Protein AF-A0A8J5D0K4-F1 (afdb_monomer_lite)

Secondary structure (DSSP, 8-state):
--BSS--TT--GGGBTT----S--SS---S-HHHHHHHHHHHHHHHHHHHHHHHHHGGG-TTEEEEEEE---GGGHHHHHHHHHHHHHHHTS-GGGT-SEEEEETHHHHHHHHHHTT--HHHHHHHHHHHHHHTS-SSSSBPHHHHHHHHHHHH-TT-BGGG--SSEEEEEEEE-SSSS-EEEEEESS--HHHHHT-----SSPPPPPTTT-BHHHHHHHHT--TTTB--BTTEEETHHHHSSTHHHHHHHHHHHHHHHHHTT-GGG--EEEEEEEE-S-BPP---------S---TT-HHHHHHHHHHHHHHHHHHHT--STHHHHHHHHHHHHTT--EEEE-PBPSS---TT---HHHHHHHHHHHHHHHHHTHHHHHHHHHHHHSPPTT------------------------------------------------------PPPPPPP------PPPPPPPP------------------------------------

InterPro domains:
  IPR002641 Patatin-like phospholipase domain [PF01734] (67-246)
  IPR002641 Patatin-like phospholipase domain [PS51635] (67-249)
  IPR016035 Acyl transferase/acyl hydrolase/lysophospholipase [SSF52151] (65-375)
  IPR047148 85/88 kDa calcium-independent phospholipase A2 [PTHR24139] (60-387)

Radius of gyration: 32.12 Å; chains: 1; bounding box: 118×88×86 Å

Organism: Chionoecetes opilio (NCBI:txid41210)

Sequence (503 aa):
MRCAVKLAACSDGCVEEGNFNGVPLYEKPLLRSRWIMDEQLHRRQISESMTWQLGRRSHLQRTGRVLCLDGGGIKGLVMTQMLFVVEEALGRPIQDCFDWISGTSTGGFLALMLCMGKSVQDVQSLYYNLKEKVFVGGRPYEAGPLEEILINEFGEDTVMSSIRSPRVMVTSTLADRLPPDLHLFRNYESPMSVLGMQEDSVFMHTQPPDKQKIWLAARCSGAAPTYFSASEKFLDGGLVGNNPMLDTLTEIEEWNMAVRAKGREAEVFTPTVVVSLGCGKPPVMLVETVDLTIPSLLDVRRGLQAMYNLFNVLVEQACSSEGRVTDRARAWCSSLHVPFFRFNPQLSQDVALDEHDDECLMRMMWETRAYMKSQAKVLAQLKPLLVEPGPLSTPTRVRRSSHILQTSLADAPDTPHKLLSGGNSPEEEVSFHSTLVDCNMERSERMLPEASPSHPATLEPPTTPDYVSSSEAPCSSPEEACEGSVKTPSSESPPEAASNNLD

Structure (mmCIF, N/CA/C/O backbone):
data_AF-A0A8J5D0K4-F1
#
_entry.id   AF-A0A8J5D0K4-F1
#
loop_
_atom_site.group_PDB
_atom_site.id
_atom_site.type_symbol
_atom_site.label_atom_id
_atom_site.label_alt_id
_atom_site.label_comp_id
_atom_site.label_asym_id
_atom_site.label_entity_id
_atom_site.label_seq_id
_atom_site.pdbx_PDB_ins_code
_atom_site.Cartn_x
_atom_site.Cartn_y
_atom_site.Cartn_z
_atom_site.occupancy
_atom_site.B_iso_or_equiv
_atom_site.auth_seq_id
_atom_site.auth_comp_id
_atom_site.auth_asym_id
_atom_site.auth_atom_id
_atom_site.pdbx_PDB_model_num
ATOM 1 N N . MET A 1 1 ? -7.101 -36.669 -28.868 1.00 48.84 1 MET A N 1
ATOM 2 C CA . MET A 1 1 ? -7.300 -37.225 -30.227 1.00 48.84 1 MET A CA 1
ATOM 3 C C . MET A 1 1 ? -7.032 -36.096 -31.209 1.00 48.84 1 MET A C 1
ATOM 5 O O . MET A 1 1 ? -7.436 -34.985 -30.894 1.00 48.84 1 MET A O 1
ATOM 9 N N . ARG A 1 2 ? -6.325 -36.337 -32.321 1.00 57.66 2 ARG A N 1
ATOM 10 C CA . ARG A 1 2 ? -6.148 -35.333 -33.391 1.00 57.66 2 ARG A CA 1
ATOM 11 C C . ARG A 1 2 ? -7.346 -35.389 -34.345 1.00 57.66 2 ARG A C 1
ATOM 13 O O . ARG A 1 2 ? -7.960 -36.448 -34.472 1.00 57.66 2 ARG A O 1
ATOM 20 N N . CYS A 1 3 ? -7.699 -34.272 -34.977 1.00 62.59 3 CYS A N 1
ATOM 21 C CA . CYS A 1 3 ? -8.794 -34.238 -35.947 1.00 62.59 3 CYS A CA 1
ATOM 22 C C . CYS A 1 3 ? -8.321 -34.816 -37.288 1.00 62.59 3 CYS A C 1
ATOM 24 O O . CYS A 1 3 ? -7.416 -34.261 -37.899 1.00 62.59 3 CYS A O 1
ATOM 26 N N . ALA A 1 4 ? -8.954 -35.898 -37.751 1.00 55.50 4 ALA A N 1
ATOM 27 C CA . ALA A 1 4 ? -8.574 -36.626 -38.972 1.00 55.50 4 ALA A CA 1
ATOM 28 C C . ALA A 1 4 ? -9.014 -35.952 -40.294 1.00 55.50 4 ALA A C 1
ATOM 30 O O . ALA A 1 4 ? -8.880 -36.528 -41.368 1.00 55.50 4 ALA A O 1
ATOM 31 N N . VAL A 1 5 ? -9.626 -34.764 -40.222 1.00 59.03 5 VAL A N 1
ATOM 32 C CA . VAL A 1 5 ? -10.071 -33.968 -41.376 1.00 59.03 5 VAL A CA 1
ATOM 33 C C . VAL A 1 5 ? -9.950 -32.488 -41.005 1.00 59.03 5 VAL A C 1
ATOM 35 O O . VAL A 1 5 ? -10.251 -32.117 -39.867 1.00 59.03 5 VAL A O 1
ATOM 38 N N . LYS A 1 6 ? -9.551 -31.634 -41.961 1.00 55.72 6 LYS A N 1
ATOM 39 C CA . LYS A 1 6 ? -9.509 -30.164 -41.819 1.00 55.72 6 LYS A CA 1
ATOM 40 C C . LYS A 1 6 ? -10.918 -29.571 -41.648 1.00 55.72 6 LYS A C 1
ATOM 42 O O . LYS A 1 6 ? -11.503 -29.029 -42.581 1.00 55.72 6 LYS A O 1
ATOM 47 N N . LEU A 1 7 ? -11.465 -29.684 -40.441 1.00 58.25 7 LEU A N 1
ATOM 48 C CA . LEU A 1 7 ? -12.662 -28.971 -40.002 1.00 58.25 7 LEU A CA 1
ATOM 49 C C . LEU A 1 7 ? -12.318 -27.491 -39.789 1.00 58.25 7 LEU A C 1
ATOM 51 O O . LEU A 1 7 ? -11.341 -27.178 -39.115 1.00 58.25 7 LEU A O 1
ATOM 55 N N . ALA A 1 8 ? -13.154 -26.585 -40.300 1.00 54.88 8 ALA A N 1
ATOM 56 C CA . ALA A 1 8 ? -12.924 -25.133 -40.255 1.00 54.88 8 ALA A CA 1
ATOM 57 C C . ALA A 1 8 ? -12.897 -24.513 -38.836 1.00 54.88 8 ALA A C 1
ATOM 59 O O . ALA A 1 8 ? -12.599 -23.334 -38.693 1.00 54.88 8 ALA A O 1
ATOM 60 N N . ALA A 1 9 ? -13.205 -25.297 -37.797 1.00 56.47 9 ALA A N 1
ATOM 61 C CA . ALA A 1 9 ? -13.168 -24.903 -36.386 1.00 56.47 9 ALA A CA 1
ATOM 62 C C . ALA A 1 9 ? -12.059 -25.622 -35.583 1.00 56.47 9 ALA A C 1
ATOM 64 O O . ALA A 1 9 ? -12.094 -25.641 -34.353 1.00 56.47 9 ALA A O 1
ATOM 65 N N . CYS A 1 10 ? -11.097 -26.263 -36.254 1.00 56.59 10 CYS A N 1
ATOM 66 C CA . CYS A 1 10 ? -9.967 -26.912 -35.596 1.00 56.59 10 CYS A CA 1
ATOM 67 C C . CYS A 1 10 ? -8.882 -25.879 -35.257 1.00 56.59 10 CYS A C 1
ATOM 69 O O . CYS A 1 10 ? -8.332 -25.253 -36.157 1.00 56.59 10 CYS A O 1
ATOM 71 N N . SER A 1 11 ? -8.547 -25.724 -33.974 1.00 59.00 11 SER A N 1
ATOM 72 C CA . SER A 1 11 ? -7.387 -24.934 -33.544 1.00 59.00 11 SER A CA 1
ATOM 73 C C . SER A 1 11 ? -6.071 -25.657 -33.858 1.00 59.00 11 SER A C 1
ATOM 75 O O . SER A 1 11 ? -6.040 -26.891 -33.914 1.00 59.00 11 SER A O 1
ATOM 77 N N . ASP A 1 12 ? -4.975 -24.904 -34.016 1.00 58.09 12 ASP A N 1
ATOM 78 C CA . ASP A 1 12 ? -3.655 -25.423 -34.433 1.00 58.09 12 ASP A CA 1
ATOM 79 C C . ASP A 1 12 ? -3.155 -26.600 -33.578 1.00 58.09 12 ASP A C 1
ATOM 81 O O . ASP A 1 12 ? -2.526 -27.532 -34.083 1.00 58.09 12 ASP A O 1
ATOM 85 N N . GLY A 1 13 ? -3.510 -26.619 -32.288 1.00 55.38 13 GLY A N 1
ATOM 86 C CA . GLY A 1 13 ? -3.172 -27.701 -31.360 1.00 55.38 13 GLY A CA 1
ATOM 87 C C . GLY A 1 13 ? -3.825 -29.063 -31.653 1.00 55.38 13 GLY A C 1
ATOM 88 O O . GLY A 1 13 ? -3.424 -30.072 -31.073 1.00 55.38 13 GLY A O 1
ATOM 89 N N . CYS A 1 14 ? -4.823 -29.110 -32.539 1.00 57.34 14 CYS A N 1
ATOM 90 C CA . CYS A 1 14 ? -5.630 -30.298 -32.834 1.00 57.34 14 CYS A CA 1
ATOM 91 C C . CYS A 1 14 ? -5.504 -30.797 -34.287 1.00 57.34 14 CYS A C 1
ATOM 93 O O . CYS A 1 14 ? -6.087 -31.837 -34.618 1.00 57.34 14 CYS A O 1
ATOM 95 N N . VAL A 1 15 ? -4.752 -30.087 -35.136 1.00 64.00 15 VAL A N 1
ATOM 96 C CA . VAL A 1 15 ? -4.526 -30.427 -36.550 1.00 64.00 15 VAL A CA 1
ATOM 97 C C . VAL A 1 15 ? -3.628 -31.666 -36.670 1.00 64.00 15 VAL A C 1
ATOM 99 O O . VAL A 1 15 ? -2.707 -31.866 -35.878 1.00 64.00 15 VAL A O 1
ATOM 102 N N . GLU A 1 16 ? -3.886 -32.513 -37.667 1.00 55.84 16 GLU A N 1
ATOM 103 C CA . GLU A 1 16 ? -3.162 -33.774 -37.884 1.00 55.84 16 GLU A CA 1
ATOM 104 C C . GLU A 1 16 ? -1.647 -33.578 -38.074 1.00 55.84 16 GLU A C 1
ATOM 106 O O . GLU A 1 16 ? -0.860 -34.242 -37.400 1.00 55.84 16 GLU A O 1
ATOM 111 N N . GLU A 1 17 ? -1.250 -32.590 -38.882 1.00 60.00 17 GLU A N 1
ATOM 112 C CA . GLU A 1 17 ? 0.145 -32.164 -39.110 1.00 60.00 17 GLU A CA 1
ATOM 113 C C . GLU A 1 17 ? 0.677 -31.196 -38.030 1.00 60.00 17 GLU A C 1
ATOM 115 O O . GLU A 1 17 ? 1.802 -30.710 -38.119 1.00 60.00 17 GLU A O 1
ATOM 120 N N . GLY A 1 18 ? -0.111 -30.910 -36.986 1.00 57.94 18 GLY A N 1
ATOM 121 C CA . GLY A 1 18 ? 0.256 -29.971 -35.929 1.00 57.94 18 GLY A CA 1
ATOM 122 C C . GLY A 1 18 ? 1.476 -30.425 -35.120 1.00 57.94 18 GLY A C 1
ATOM 123 O O . GLY A 1 18 ? 1.559 -31.564 -34.642 1.00 57.94 18 GLY A O 1
ATOM 124 N N . ASN A 1 19 ? 2.399 -29.495 -34.885 1.00 54.59 19 ASN A N 1
ATOM 125 C CA . ASN A 1 19 ? 3.573 -29.641 -34.019 1.00 54.59 19 ASN A CA 1
ATOM 126 C C . ASN A 1 19 ? 3.233 -29.617 -32.510 1.00 54.59 19 ASN A C 1
ATOM 128 O O . ASN A 1 19 ? 4.112 -29.815 -31.672 1.00 54.59 19 ASN A O 1
ATOM 132 N N . PHE A 1 20 ? 1.955 -29.467 -32.146 1.00 54.06 20 PHE A N 1
ATOM 133 C CA . PHE A 1 20 ? 1.478 -29.577 -30.768 1.00 54.06 20 PHE A CA 1
ATOM 134 C C . PHE A 1 20 ? 1.502 -31.038 -30.279 1.00 54.06 20 PHE A C 1
ATOM 136 O O . PHE A 1 20 ? 0.660 -31.873 -30.621 1.00 54.06 20 PHE A O 1
ATOM 143 N N . ASN A 1 21 ? 2.502 -31.355 -29.463 1.00 57.88 21 ASN A N 1
ATOM 144 C CA . ASN A 1 21 ? 2.780 -32.687 -28.914 1.00 57.88 21 ASN A CA 1
ATOM 145 C C . ASN A 1 21 ? 2.026 -32.991 -27.598 1.00 57.88 21 ASN A C 1
ATOM 147 O O . ASN A 1 21 ? 2.272 -34.021 -26.975 1.00 57.88 21 ASN A O 1
ATOM 151 N N . GLY A 1 22 ? 1.123 -32.107 -27.161 1.00 55.72 22 GLY A N 1
ATOM 152 C CA . GLY A 1 22 ? 0.426 -32.219 -25.875 1.00 55.72 22 GLY A CA 1
ATOM 153 C C . GLY A 1 22 ? 1.240 -31.743 -24.665 1.00 55.72 22 GLY A C 1
ATOM 154 O O . GLY A 1 22 ? 0.741 -31.815 -23.541 1.00 55.72 22 GLY A O 1
ATOM 155 N N . VAL A 1 23 ? 2.457 -31.226 -24.869 1.00 48.88 23 VAL A N 1
ATOM 156 C CA . VAL A 1 23 ? 3.170 -30.448 -23.850 1.00 48.88 23 VAL A CA 1
ATOM 157 C C . VAL A 1 23 ? 2.546 -29.044 -23.818 1.00 48.88 23 VAL A C 1
ATOM 159 O O . VAL A 1 23 ? 2.413 -28.419 -24.872 1.00 48.88 23 VAL A O 1
ATOM 162 N N . PRO A 1 24 ? 2.111 -28.533 -22.652 1.00 47.38 24 PRO A N 1
ATOM 163 C CA . PRO A 1 24 ? 1.619 -27.163 -22.557 1.00 47.38 24 PRO A CA 1
ATOM 164 C C . PRO A 1 24 ? 2.736 -26.172 -22.906 1.00 47.38 24 PRO A C 1
ATOM 166 O O . PRO A 1 24 ? 3.870 -26.357 -22.478 1.00 47.38 24 PRO A O 1
ATOM 169 N N . LEU A 1 25 ? 2.396 -25.082 -23.606 1.00 47.66 25 LEU A N 1
ATOM 170 C CA . LEU A 1 25 ? 3.333 -23.999 -23.970 1.00 47.66 25 LEU A CA 1
ATOM 171 C C . LEU A 1 25 ? 3.996 -23.316 -22.758 1.00 47.66 25 LEU A C 1
ATOM 173 O O . LEU A 1 25 ? 4.980 -22.604 -22.909 1.00 47.66 25 LEU A O 1
ATOM 177 N N . TYR A 1 26 ? 3.474 -23.564 -21.557 1.00 46.25 26 TYR A N 1
ATOM 178 C CA . TYR A 1 26 ? 4.180 -23.331 -20.307 1.00 46.25 26 TYR A CA 1
ATOM 179 C C . TYR A 1 26 ? 4.999 -24.565 -19.918 1.00 46.25 26 TYR A C 1
ATOM 181 O O . TYR A 1 26 ? 4.471 -25.515 -19.321 1.00 46.25 26 TYR A O 1
ATOM 189 N N . GLU A 1 27 ? 6.314 -24.501 -20.130 1.00 41.88 27 GLU A N 1
ATOM 190 C CA . GLU A 1 27 ? 7.220 -25.220 -19.241 1.00 41.88 27 GLU A CA 1
ATOM 191 C C . GLU A 1 27 ? 6.964 -24.710 -17.820 1.00 41.88 27 GLU A C 1
ATOM 193 O O . GLU A 1 27 ? 7.158 -23.536 -17.505 1.00 41.88 27 GLU A O 1
ATOM 198 N N . LYS A 1 28 ? 6.447 -25.583 -16.949 1.00 44.53 28 LYS A N 1
ATOM 199 C CA . LYS A 1 28 ? 6.265 -25.240 -15.535 1.00 44.53 28 LYS A CA 1
ATOM 200 C C . LYS A 1 28 ? 7.650 -24.935 -14.960 1.00 44.53 28 LYS A C 1
ATOM 202 O O . LYS A 1 28 ? 8.469 -25.858 -14.988 1.00 44.53 28 LYS A O 1
ATOM 207 N N . PRO A 1 29 ? 7.900 -23.735 -14.396 1.00 47.12 29 PRO A N 1
ATOM 208 C CA . PRO A 1 29 ? 9.198 -23.411 -13.824 1.00 47.12 29 PRO A CA 1
ATOM 209 C C . PRO A 1 29 ? 9.663 -24.497 -12.851 1.00 47.12 29 PRO A C 1
ATOM 211 O O . PRO A 1 29 ? 8.862 -25.055 -12.089 1.00 47.12 29 PRO A O 1
ATOM 214 N N . LEU A 1 30 ? 10.957 -24.814 -12.897 1.00 47.75 30 LEU A N 1
ATOM 215 C CA . LEU A 1 30 ? 11.608 -25.871 -12.119 1.00 47.75 30 LEU A CA 1
ATOM 216 C C . LEU A 1 30 ? 11.637 -25.555 -10.608 1.00 47.75 30 LEU A C 1
ATOM 218 O O . LEU A 1 30 ? 12.699 -25.320 -10.054 1.00 47.75 30 LEU A O 1
ATO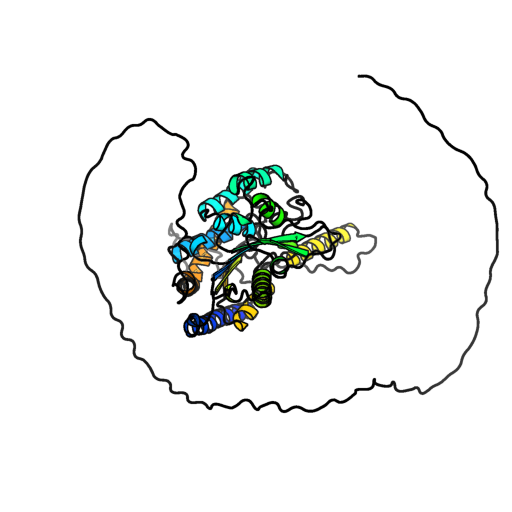M 222 N N . LEU A 1 31 ? 10.486 -25.562 -9.922 1.00 52.75 31 LEU A N 1
ATOM 223 C CA . LEU A 1 31 ? 10.363 -25.299 -8.474 1.00 52.75 31 LE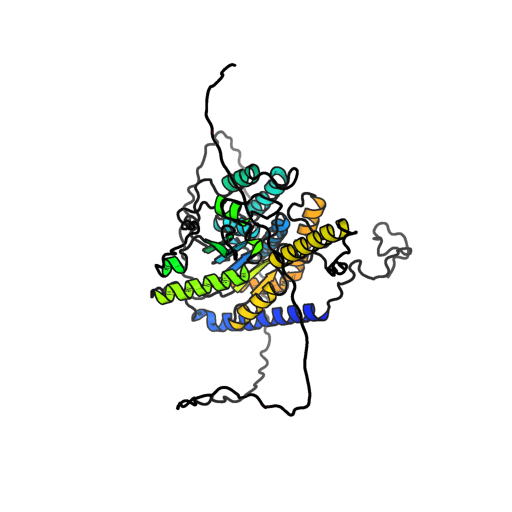U A CA 1
ATOM 224 C C . LEU A 1 31 ? 9.071 -25.920 -7.877 1.00 52.75 31 LEU A C 1
ATOM 226 O O . LEU A 1 31 ? 8.213 -25.242 -7.316 1.00 52.75 31 LEU A O 1
ATOM 230 N N . ARG A 1 32 ? 8.891 -27.247 -8.001 1.00 56.00 32 ARG A N 1
ATOM 231 C CA . ARG A 1 32 ? 7.629 -27.921 -7.602 1.00 56.00 32 ARG A CA 1
ATOM 232 C C . ARG A 1 32 ? 7.395 -28.094 -6.095 1.00 56.00 32 ARG A C 1
ATOM 234 O O . ARG A 1 32 ? 6.241 -28.079 -5.682 1.00 56.00 32 ARG A O 1
ATOM 241 N N . SER A 1 33 ? 8.424 -28.328 -5.280 1.00 61.09 33 SER A N 1
ATOM 242 C CA . SER A 1 33 ? 8.236 -28.764 -3.882 1.00 61.09 33 SER A CA 1
ATOM 243 C C . SER A 1 33 ? 7.756 -27.641 -2.960 1.00 61.09 33 SER A C 1
ATOM 245 O O . SER A 1 33 ? 6.738 -27.793 -2.287 1.00 61.09 33 SER A O 1
ATOM 247 N N . ARG A 1 34 ? 8.461 -26.504 -2.958 1.00 67.00 34 ARG A N 1
ATOM 248 C CA . ARG A 1 34 ? 8.161 -25.374 -2.070 1.00 67.00 34 ARG A CA 1
ATOM 249 C C . ARG A 1 34 ? 6.797 -24.747 -2.354 1.00 67.00 34 ARG A C 1
ATOM 251 O O . ARG A 1 34 ? 6.028 -24.585 -1.422 1.00 67.00 34 ARG A O 1
ATOM 258 N N . TRP A 1 35 ? 6.443 -24.517 -3.620 1.00 65.69 35 TRP A N 1
ATOM 259 C CA . TRP A 1 35 ? 5.120 -23.984 -3.979 1.00 65.69 35 TRP A CA 1
ATOM 260 C C . TRP A 1 35 ? 3.963 -24.854 -3.456 1.00 65.69 35 TRP A C 1
ATOM 262 O O . TRP A 1 35 ? 2.988 -24.339 -2.916 1.00 65.69 35 TRP A O 1
ATOM 272 N N . ILE A 1 36 ? 4.067 -26.183 -3.591 1.00 70.38 36 ILE A N 1
ATOM 273 C CA . ILE A 1 36 ? 3.032 -27.109 -3.102 1.00 70.38 36 ILE A CA 1
ATOM 274 C C . ILE A 1 36 ? 2.958 -27.081 -1.569 1.00 70.38 36 ILE A C 1
ATOM 276 O O . ILE A 1 36 ? 1.858 -27.106 -1.019 1.00 70.38 36 ILE A O 1
ATOM 280 N N . MET A 1 37 ? 4.105 -26.998 -0.887 1.00 74.69 37 MET A N 1
ATOM 281 C CA . MET A 1 37 ? 4.163 -26.821 0.566 1.00 74.69 37 MET A CA 1
ATOM 282 C C . MET A 1 37 ? 3.505 -25.500 0.991 1.00 74.69 37 MET A C 1
ATOM 284 O O . MET A 1 37 ? 2.631 -25.524 1.851 1.00 74.69 37 MET A O 1
ATOM 288 N N . ASP A 1 38 ? 3.867 -24.378 0.369 1.00 74.00 38 ASP A N 1
ATOM 289 C CA . ASP A 1 38 ? 3.348 -23.048 0.703 1.00 74.00 38 ASP A CA 1
ATOM 290 C C . ASP A 1 38 ? 1.823 -22.972 0.501 1.00 74.00 38 ASP A C 1
ATOM 292 O O . ASP A 1 38 ? 1.116 -22.473 1.375 1.00 74.00 38 ASP A O 1
ATOM 296 N N . GLU A 1 39 ? 1.293 -23.545 -0.586 1.00 75.31 39 GLU A N 1
ATOM 297 C CA . GLU A 1 39 ? -0.151 -23.641 -0.856 1.00 75.31 39 GLU A CA 1
ATOM 298 C C . GLU A 1 39 ? -0.888 -24.517 0.176 1.00 75.31 39 GLU A C 1
ATOM 300 O O . GLU A 1 39 ? -1.967 -24.157 0.656 1.00 75.31 39 GLU A O 1
ATOM 305 N N . GLN A 1 40 ? -0.319 -25.667 0.559 1.00 80.00 40 GLN A N 1
ATOM 306 C CA . GLN A 1 40 ? -0.915 -26.536 1.582 1.00 80.00 40 GLN A CA 1
ATOM 307 C C . GLN A 1 40 ? -0.890 -25.890 2.973 1.00 80.00 40 GLN A C 1
ATOM 309 O O . GLN A 1 40 ? -1.900 -25.924 3.681 1.00 80.00 40 GLN A O 1
ATOM 314 N N . LEU A 1 41 ? 0.232 -25.268 3.348 1.00 80.62 41 LEU A N 1
ATOM 315 C CA . LEU A 1 41 ? 0.372 -24.522 4.598 1.00 80.62 41 LEU A CA 1
ATOM 316 C C . LEU A 1 41 ? -0.589 -23.332 4.641 1.00 80.62 41 LEU A C 1
ATOM 318 O O . LEU A 1 41 ? -1.231 -23.120 5.663 1.00 80.62 41 LEU A O 1
ATOM 322 N N . HIS A 1 42 ? -0.749 -22.597 3.538 1.00 81.25 42 HIS A N 1
ATOM 323 C CA . HIS A 1 42 ? -1.667 -21.462 3.446 1.00 81.25 42 HIS A CA 1
ATOM 324 C C . HIS A 1 42 ? -3.128 -21.878 3.657 1.00 81.25 42 HIS A C 1
ATOM 326 O O . HIS A 1 42 ? -3.808 -21.310 4.510 1.00 81.25 42 HIS A O 1
ATOM 332 N N . ARG A 1 43 ? -3.600 -22.927 2.968 1.00 83.56 43 ARG A N 1
ATOM 333 C CA . ARG A 1 43 ? -4.965 -23.455 3.162 1.00 83.56 43 ARG A CA 1
ATOM 334 C C . ARG A 1 43 ? -5.208 -23.930 4.590 1.00 83.56 43 ARG A C 1
ATOM 336 O O . ARG A 1 43 ? -6.277 -23.683 5.147 1.00 83.56 43 ARG A O 1
ATOM 343 N N . ARG A 1 44 ? -4.221 -24.608 5.184 1.00 84.44 44 ARG A N 1
ATOM 344 C CA . ARG A 1 44 ? -4.296 -25.081 6.568 1.00 84.44 44 ARG A CA 1
ATOM 345 C C . ARG A 1 44 ? -4.344 -23.913 7.555 1.00 84.44 44 ARG A C 1
ATOM 347 O O . ARG A 1 44 ? -5.226 -23.890 8.405 1.00 84.44 44 ARG A O 1
ATOM 354 N N . GLN A 1 45 ? -3.473 -22.920 7.377 1.00 90.06 45 GLN A N 1
ATOM 355 C CA . GLN A 1 45 ? -3.420 -21.698 8.178 1.00 90.06 45 GLN A CA 1
ATOM 356 C C . GLN A 1 45 ? -4.743 -20.924 8.139 1.00 90.06 45 GLN A C 1
ATOM 358 O O . GLN A 1 45 ? -5.235 -20.528 9.196 1.00 90.06 45 GLN A O 1
ATOM 363 N N . ILE A 1 46 ? -5.346 -20.751 6.955 1.00 86.69 46 ILE A N 1
ATOM 364 C CA . ILE A 1 46 ? -6.670 -20.129 6.806 1.00 86.69 46 ILE A CA 1
ATOM 365 C C . ILE A 1 46 ? -7.716 -20.929 7.592 1.00 86.69 46 ILE A C 1
ATOM 367 O O . ILE A 1 46 ? -8.422 -20.351 8.414 1.00 86.69 46 ILE A O 1
ATOM 371 N N . SER A 1 47 ? -7.785 -22.251 7.402 1.00 86.81 47 SER A N 1
ATOM 372 C CA . SER A 1 47 ? -8.789 -23.105 8.054 1.00 86.81 47 SER A CA 1
ATOM 373 C C . SER A 1 47 ? -8.668 -23.121 9.584 1.00 86.81 47 SER A C 1
ATOM 375 O O . SER A 1 47 ? -9.676 -23.008 10.286 1.00 86.81 47 SER A O 1
ATOM 377 N N . GLU A 1 48 ? -7.451 -23.250 10.119 1.00 87.25 48 GLU A N 1
ATOM 378 C CA . GLU A 1 48 ? -7.196 -23.264 11.567 1.00 87.25 48 GLU A CA 1
ATOM 379 C C . GLU A 1 48 ? -7.488 -21.887 12.189 1.00 87.25 48 GLU A C 1
ATOM 381 O O . GLU A 1 48 ? -8.200 -21.799 13.191 1.00 87.25 48 GLU A O 1
ATOM 386 N N . SER A 1 49 ? -7.042 -20.800 11.546 1.00 87.69 49 SER A N 1
ATOM 387 C CA . SER A 1 49 ? -7.298 -19.431 12.016 1.00 87.69 49 SER A CA 1
ATOM 388 C C . SER A 1 49 ? -8.783 -19.060 11.938 1.00 87.69 49 SER A C 1
ATOM 390 O O . SER A 1 49 ? -9.305 -18.443 12.858 1.00 87.69 49 SER A O 1
ATOM 392 N N . MET A 1 50 ? -9.503 -19.472 10.888 1.00 83.50 50 MET A N 1
ATOM 393 C CA . MET A 1 50 ? -10.955 -19.259 10.774 1.00 83.50 50 MET A CA 1
ATOM 394 C C . MET A 1 50 ? -11.722 -19.945 11.895 1.00 83.50 50 MET A C 1
ATOM 396 O O . MET A 1 50 ? -12.593 -19.330 12.506 1.00 83.50 50 MET A O 1
ATOM 400 N N . THR A 1 51 ? -11.375 -21.199 12.187 1.00 85.19 51 THR A N 1
ATOM 401 C CA . THR A 1 51 ? -12.001 -21.970 13.269 1.00 85.19 51 THR A CA 1
ATOM 402 C C . THR A 1 51 ? -11.790 -21.275 14.617 1.00 85.19 51 THR A C 1
ATOM 404 O O . THR A 1 51 ? -12.730 -21.136 15.400 1.00 85.19 51 THR A O 1
ATOM 407 N N . TRP A 1 52 ? -10.579 -20.763 14.862 1.00 83.81 52 TRP A N 1
ATOM 408 C CA . TRP A 1 52 ? -10.260 -20.000 16.070 1.00 83.81 52 TRP A CA 1
ATOM 409 C C . TRP A 1 52 ? -11.037 -18.679 16.154 1.00 83.81 52 TRP A C 1
ATOM 411 O O . TRP A 1 52 ? -11.648 -18.394 17.185 1.00 83.81 52 TRP A O 1
ATOM 421 N N . GLN A 1 53 ? -11.065 -17.897 15.067 1.00 78.38 53 GLN A N 1
ATOM 422 C CA . GLN A 1 53 ? -11.779 -16.618 15.009 1.00 78.38 53 GLN A CA 1
ATOM 423 C C . GLN A 1 53 ? -13.276 -16.815 15.252 1.00 78.38 53 GLN A C 1
ATOM 425 O O . GLN A 1 53 ? -13.829 -16.184 16.148 1.00 78.38 53 GLN A O 1
ATOM 430 N N . LEU A 1 54 ? -13.926 -17.732 14.528 1.00 75.19 54 LEU A N 1
ATOM 431 C CA . LEU A 1 54 ? -15.357 -18.019 14.690 1.00 75.19 54 LEU A CA 1
ATOM 432 C C . LEU A 1 54 ? -15.701 -18.478 16.117 1.00 75.19 54 LEU A C 1
ATOM 434 O O . LEU A 1 54 ? -16.731 -18.075 16.651 1.00 75.19 54 LEU A O 1
ATOM 438 N N . GLY A 1 55 ? -14.823 -19.254 16.763 1.00 71.56 55 GLY A N 1
ATOM 439 C CA . GLY A 1 55 ? -15.028 -19.737 18.131 1.00 71.56 55 GLY A CA 1
ATOM 440 C C . GLY A 1 55 ? -14.777 -18.715 19.250 1.00 71.56 55 GLY A C 1
ATOM 441 O O . GLY A 1 55 ? -15.195 -18.964 20.379 1.00 71.56 55 GLY A O 1
ATOM 442 N N . ARG A 1 56 ? -14.079 -17.594 18.993 1.00 68.06 56 ARG A N 1
ATOM 443 C CA . ARG A 1 56 ? -13.664 -16.630 20.043 1.00 68.06 56 ARG A CA 1
ATOM 444 C C . ARG A 1 56 ? -13.925 -15.146 19.741 1.00 68.06 56 ARG A C 1
ATOM 446 O O . ARG A 1 56 ? -13.652 -14.310 20.606 1.00 68.06 56 ARG A O 1
ATOM 453 N N . ARG A 1 57 ? -14.495 -14.793 18.577 1.00 63.31 57 ARG A N 1
ATOM 454 C CA . ARG A 1 57 ? -14.713 -13.395 18.122 1.00 63.31 57 ARG A CA 1
ATOM 455 C C . ARG A 1 57 ? -15.453 -12.503 19.129 1.00 63.31 57 ARG A C 1
ATOM 457 O O . ARG A 1 57 ? -15.241 -11.297 19.133 1.00 63.31 57 ARG A O 1
ATOM 464 N N . SER A 1 58 ? -16.312 -13.082 19.969 1.00 61.78 58 SER A N 1
ATOM 465 C CA . SER A 1 58 ? -17.106 -12.392 20.998 1.00 61.78 58 SER A CA 1
ATOM 466 C C . SER A 1 58 ? -16.287 -11.763 22.131 1.00 61.78 58 SER A C 1
ATOM 468 O O . SER A 1 58 ? -16.781 -10.849 22.784 1.00 61.78 58 SER A O 1
ATOM 470 N N . HIS A 1 59 ? -15.063 -12.237 22.383 1.00 61.22 59 HIS A N 1
ATOM 471 C CA . HIS A 1 59 ? -14.240 -11.793 23.517 1.00 61.22 59 HIS A CA 1
ATOM 472 C C . HIS A 1 59 ? -13.206 -10.718 23.156 1.00 61.22 59 HIS A C 1
ATOM 474 O O . HIS A 1 59 ? -12.560 -10.168 24.047 1.00 61.22 59 HIS A O 1
ATOM 480 N N . LEU A 1 60 ? -13.028 -10.415 21.868 1.00 62.75 60 LEU A N 1
ATOM 481 C CA . LEU A 1 60 ? -12.014 -9.475 21.397 1.00 62.75 60 LEU A CA 1
ATOM 482 C C . LEU A 1 60 ? -12.584 -8.051 21.304 1.00 62.75 60 LEU A C 1
ATOM 484 O O . LEU A 1 60 ? -13.492 -7.775 20.516 1.00 62.75 60 LEU A O 1
ATOM 488 N N . GLN A 1 61 ? -12.011 -7.138 22.092 1.00 61.72 61 GLN A N 1
ATOM 489 C CA . GLN A 1 61 ? -12.275 -5.699 22.007 1.00 61.72 61 GLN A CA 1
ATOM 490 C C . GLN A 1 61 ? -11.867 -5.164 20.623 1.00 61.72 61 GLN A C 1
ATOM 492 O O . GLN A 1 61 ? -10.815 -5.537 20.102 1.00 61.72 61 GLN A O 1
ATOM 497 N N . ARG A 1 62 ? -12.724 -4.308 20.040 1.00 72.12 62 ARG A N 1
ATOM 498 C CA . ARG A 1 62 ? -12.543 -3.594 18.755 1.00 72.12 62 ARG A CA 1
ATOM 499 C C . ARG A 1 62 ? -11.720 -4.362 17.710 1.00 72.12 62 ARG A C 1
ATOM 501 O O . ARG A 1 62 ? -10.606 -4.000 17.330 1.00 72.12 62 ARG A O 1
ATOM 508 N N . THR A 1 63 ? -12.327 -5.432 17.219 1.00 81.56 63 THR A N 1
ATOM 509 C CA . THR A 1 63 ? -11.810 -6.196 16.087 1.00 81.56 63 THR A CA 1
ATOM 510 C C . THR A 1 63 ? -11.975 -5.456 14.761 1.00 81.56 63 THR A C 1
ATOM 512 O O . THR A 1 63 ? -12.919 -4.683 14.594 1.00 81.56 63 THR A O 1
ATOM 515 N N . GLY A 1 64 ? -11.086 -5.720 13.800 1.00 88.19 64 GLY A N 1
ATOM 516 C CA . GLY A 1 64 ? -11.184 -5.150 12.455 1.00 88.19 64 GLY A CA 1
ATOM 517 C C . GLY A 1 64 ? -10.520 -5.977 11.356 1.00 88.19 64 GLY A C 1
ATOM 518 O O . GLY A 1 64 ? -9.906 -7.017 11.606 1.00 88.19 64 GLY A O 1
ATOM 519 N N . ARG A 1 65 ? -10.702 -5.527 10.117 1.00 94.62 65 ARG A N 1
ATOM 520 C CA . ARG A 1 65 ? -10.307 -6.178 8.861 1.00 94.62 65 ARG A CA 1
ATOM 521 C C . ARG A 1 65 ? -9.234 -5.323 8.181 1.00 94.62 65 ARG A C 1
ATOM 523 O O . ARG A 1 65 ? -9.421 -4.112 8.056 1.00 94.62 65 ARG A O 1
ATOM 530 N N . VAL A 1 66 ? -8.128 -5.933 7.757 1.00 97.56 66 VAL A N 1
ATOM 531 C CA . VAL A 1 66 ? -6.951 -5.227 7.215 1.00 97.56 66 VAL A CA 1
ATOM 532 C C . VAL A 1 66 ? -6.772 -5.531 5.726 1.00 97.56 66 VAL A C 1
ATOM 534 O O . VAL A 1 66 ? -6.848 -6.696 5.330 1.00 97.56 66 VAL A O 1
ATOM 537 N N . LEU A 1 67 ? -6.506 -4.499 4.922 1.00 98.38 67 LEU A N 1
ATOM 538 C CA . LEU A 1 67 ? -6.125 -4.592 3.509 1.00 98.38 67 LEU A CA 1
ATOM 539 C C . LEU A 1 67 ? -4.724 -3.999 3.298 1.00 98.38 67 LEU A C 1
ATOM 541 O O . LEU A 1 67 ? -4.487 -2.866 3.698 1.00 98.38 67 LEU A O 1
ATOM 545 N N . CYS A 1 68 ? -3.825 -4.731 2.643 1.00 98.56 68 CYS A N 1
ATOM 546 C CA . CYS A 1 68 ? -2.465 -4.293 2.311 1.00 98.56 68 CYS A CA 1
ATOM 547 C C . CYS A 1 68 ? -2.250 -4.312 0.791 1.00 98.56 68 CYS A C 1
ATOM 549 O O . CYS A 1 68 ? -2.494 -5.338 0.152 1.00 98.56 68 CYS A O 1
ATOM 551 N N . LEU A 1 69 ? -1.783 -3.204 0.218 1.00 98.62 69 LEU A N 1
ATOM 552 C CA . LEU A 1 69 ? -1.646 -3.005 -1.228 1.00 98.62 69 LEU A CA 1
ATOM 553 C C . LEU A 1 69 ? -0.186 -2.708 -1.600 1.00 98.62 69 LEU A C 1
ATOM 555 O O . LEU A 1 69 ? 0.394 -1.732 -1.125 1.00 98.62 69 LEU A O 1
ATOM 559 N N . ASP A 1 70 ? 0.409 -3.545 -2.444 1.00 98.12 70 ASP A N 1
ATOM 560 C CA . ASP A 1 70 ? 1.823 -3.424 -2.822 1.00 98.12 70 ASP A CA 1
ATOM 561 C C . ASP A 1 70 ? 2.104 -2.240 -3.771 1.00 98.12 70 ASP A C 1
ATOM 563 O O . ASP A 1 70 ? 1.224 -1.765 -4.492 1.00 98.12 70 ASP A O 1
ATOM 567 N N . GLY A 1 71 ? 3.368 -1.817 -3.857 1.00 96.69 71 GLY A N 1
ATOM 568 C CA . GLY A 1 71 ? 3.850 -0.973 -4.955 1.00 96.69 71 GLY A CA 1
ATOM 569 C C . GLY A 1 71 ? 4.089 -1.755 -6.254 1.00 96.69 71 GLY A C 1
ATOM 570 O O . GLY A 1 71 ? 4.233 -2.982 -6.254 1.00 96.69 71 GLY A O 1
ATOM 571 N N . GLY A 1 72 ? 4.101 -1.054 -7.396 1.00 92.69 72 GLY A N 1
ATOM 572 C CA . GLY A 1 72 ? 4.258 -1.704 -8.708 1.00 92.69 72 GLY A CA 1
ATOM 573 C C . GLY A 1 72 ? 4.000 -0.876 -9.976 1.00 92.69 72 GLY A C 1
ATOM 574 O O . GLY A 1 72 ? 3.920 -1.467 -11.053 1.00 92.69 72 GLY A O 1
ATOM 575 N N . GLY A 1 73 ? 3.872 0.451 -9.900 1.00 92.81 73 GLY A N 1
ATOM 576 C CA . GLY A 1 73 ? 3.652 1.309 -11.073 1.00 92.81 73 GLY A CA 1
ATOM 577 C C . GLY A 1 73 ? 2.305 1.057 -11.765 1.00 92.81 73 GLY A C 1
ATOM 578 O O . GLY A 1 73 ? 1.295 0.780 -11.118 1.00 92.81 73 GLY A O 1
ATOM 579 N N . ILE A 1 74 ? 2.277 1.091 -13.099 1.00 94.75 74 ILE A N 1
ATOM 580 C CA . ILE A 1 74 ? 1.074 0.823 -13.912 1.00 94.75 74 ILE A CA 1
ATOM 581 C C . ILE A 1 74 ? 0.424 -0.543 -13.609 1.00 94.75 74 ILE A C 1
ATOM 583 O O . ILE A 1 74 ? -0.782 -0.726 -13.791 1.00 94.75 74 ILE A O 1
ATOM 587 N N . LYS A 1 75 ? 1.183 -1.489 -13.033 1.00 95.50 75 LYS A N 1
ATOM 588 C CA . LYS A 1 75 ? 0.676 -2.784 -12.554 1.00 95.50 75 LYS A CA 1
ATOM 589 C C . LYS A 1 75 ? -0.312 -2.672 -11.384 1.00 95.50 75 LYS A C 1
ATOM 591 O O . LYS A 1 75 ? -0.914 -3.676 -11.013 1.00 95.50 75 LYS A O 1
ATOM 596 N N . GLY A 1 76 ? -0.600 -1.470 -10.874 1.00 96.62 76 GLY A N 1
ATOM 597 C CA . GLY A 1 76 ? -1.797 -1.196 -10.068 1.00 96.62 76 GLY A CA 1
ATOM 598 C C . GLY A 1 76 ? -3.105 -1.650 -10.730 1.00 96.62 76 GLY A C 1
ATOM 599 O O . GLY A 1 76 ? -4.036 -2.046 -10.029 1.00 96.62 76 GLY A O 1
ATOM 600 N N . LEU A 1 77 ? -3.144 -1.726 -12.067 1.00 97.44 77 LEU A N 1
ATOM 601 C CA . LEU A 1 77 ? -4.228 -2.357 -12.830 1.00 97.44 77 LEU A CA 1
ATOM 602 C C . LEU A 1 77 ? -4.479 -3.833 -12.449 1.00 97.44 77 LEU A C 1
ATOM 604 O O . LEU A 1 77 ? -5.615 -4.298 -12.516 1.00 97.44 77 LEU A O 1
ATOM 608 N N . VAL A 1 78 ? -3.461 -4.572 -11.995 1.00 97.88 78 VAL A N 1
ATOM 609 C CA . VAL A 1 78 ? -3.630 -5.928 -11.439 1.00 97.88 78 VAL A CA 1
ATOM 610 C C . VAL A 1 78 ? -4.455 -5.864 -10.154 1.00 97.88 78 VAL A C 1
ATOM 612 O O . VAL A 1 78 ? -5.432 -6.594 -9.991 1.00 97.88 78 VAL A O 1
ATOM 615 N N . MET A 1 79 ? -4.119 -4.944 -9.249 1.00 97.88 79 MET A N 1
ATOM 616 C CA . MET A 1 79 ? -4.860 -4.782 -8.000 1.00 97.88 79 MET A CA 1
ATOM 617 C C . MET A 1 79 ? -6.292 -4.289 -8.232 1.00 97.88 79 MET A C 1
ATOM 619 O O . MET A 1 79 ? -7.194 -4.815 -7.585 1.00 97.88 79 MET A O 1
ATOM 623 N N . THR A 1 80 ? -6.548 -3.370 -9.174 1.00 97.56 80 THR A N 1
ATOM 624 C CA . THR A 1 80 ? -7.931 -2.952 -9.487 1.00 97.56 80 THR A CA 1
ATOM 625 C C . THR A 1 80 ? -8.758 -4.110 -10.052 1.00 97.56 80 THR A C 1
ATOM 627 O O . THR A 1 80 ? -9.876 -4.330 -9.591 1.00 97.56 80 THR A O 1
ATOM 630 N N . GLN A 1 81 ? -8.204 -4.938 -10.949 1.00 97.44 81 GLN A N 1
ATOM 631 C CA . GLN A 1 81 ? -8.885 -6.150 -11.434 1.00 97.44 81 GLN A CA 1
ATOM 632 C C . GLN A 1 81 ? -9.165 -7.175 -10.325 1.00 97.44 81 GLN A C 1
ATOM 634 O O . GLN A 1 81 ? -10.231 -7.793 -10.318 1.00 97.44 81 GLN A O 1
ATOM 639 N N . MET A 1 82 ? -8.258 -7.345 -9.358 1.00 98.00 82 MET A N 1
ATOM 640 C CA . MET A 1 82 ? -8.531 -8.192 -8.191 1.00 98.00 82 MET A CA 1
ATOM 641 C C . MET A 1 82 ? -9.621 -7.595 -7.294 1.00 98.00 82 MET A C 1
ATOM 643 O O . MET A 1 82 ? -10.529 -8.319 -6.886 1.00 98.00 82 MET A O 1
ATOM 647 N N . LEU A 1 83 ? -9.574 -6.285 -7.031 1.00 97.38 83 LEU A N 1
ATOM 648 C CA . LEU A 1 83 ? -10.578 -5.580 -6.235 1.00 97.38 83 LEU A CA 1
ATOM 649 C C . LEU A 1 83 ? -11.970 -5.637 -6.871 1.00 97.38 83 LEU A C 1
ATOM 651 O O . LEU A 1 83 ? -12.925 -5.863 -6.139 1.00 97.38 83 LEU A O 1
ATOM 655 N N . PHE A 1 84 ? -12.098 -5.548 -8.200 1.00 96.12 84 PHE A N 1
ATOM 656 C CA . PHE A 1 84 ? -13.380 -5.756 -8.885 1.00 96.12 84 PHE A CA 1
ATOM 657 C C . PHE A 1 84 ? -13.982 -7.131 -8.595 1.00 96.12 84 PHE A C 1
ATOM 659 O O . PHE A 1 84 ? -15.145 -7.223 -8.216 1.00 96.12 84 PHE A O 1
ATOM 666 N N . VAL A 1 85 ? -13.201 -8.208 -8.731 1.00 95.81 85 VAL A N 1
ATOM 667 C CA . VAL A 1 85 ? -13.712 -9.570 -8.489 1.00 95.81 85 VAL A CA 1
ATOM 668 C C . VAL A 1 85 ? -14.025 -9.798 -7.004 1.00 95.81 85 VAL A C 1
ATOM 670 O O . VAL A 1 85 ? -14.960 -10.529 -6.676 1.00 95.81 85 VAL A O 1
ATOM 673 N N . VAL A 1 86 ? -13.285 -9.156 -6.093 1.00 95.25 86 VAL A N 1
ATOM 674 C CA . VAL A 1 86 ? -13.617 -9.149 -4.660 1.00 95.25 86 VAL A CA 1
ATOM 675 C C . VAL A 1 86 ? -14.927 -8.388 -4.419 1.00 95.25 86 VAL A C 1
ATOM 677 O O . VAL A 1 86 ? -15.822 -8.939 -3.790 1.00 95.25 86 VAL A O 1
ATOM 680 N N . GLU A 1 87 ? -15.092 -7.180 -4.955 1.00 94.56 87 GLU A N 1
ATOM 681 C CA . GLU A 1 87 ? -16.304 -6.360 -4.812 1.00 94.56 87 GLU A CA 1
ATOM 682 C C . GLU A 1 87 ? -17.553 -7.069 -5.369 1.00 94.56 87 GLU A C 1
ATOM 684 O O . GLU A 1 87 ? -18.561 -7.175 -4.664 1.00 94.56 87 GLU A O 1
ATOM 689 N N . GLU A 1 88 ? -17.454 -7.663 -6.568 1.00 93.25 88 GLU A N 1
ATOM 690 C CA . GLU A 1 88 ? -18.477 -8.535 -7.173 1.00 93.25 88 GLU A CA 1
ATOM 691 C C . GLU A 1 88 ? -18.850 -9.701 -6.229 1.00 93.25 88 GLU A C 1
ATOM 693 O O . GLU A 1 88 ? -20.031 -9.990 -6.020 1.00 93.25 88 GLU A O 1
ATOM 698 N N . ALA A 1 89 ? -17.861 -10.368 -5.619 1.00 92.06 89 ALA A N 1
ATOM 699 C CA . ALA A 1 89 ? -18.089 -11.513 -4.736 1.00 92.06 89 ALA A CA 1
ATOM 700 C C . ALA A 1 89 ? -18.682 -11.127 -3.368 1.00 92.06 89 ALA A C 1
ATOM 702 O O . ALA A 1 89 ? -19.505 -11.871 -2.819 1.00 92.06 89 ALA A O 1
ATOM 703 N N . LEU A 1 90 ? -18.283 -9.984 -2.802 1.00 91.12 90 LEU A N 1
ATOM 704 C CA . LEU A 1 90 ? -18.800 -9.469 -1.529 1.00 91.12 90 LEU A CA 1
ATOM 705 C C . LEU A 1 90 ? -20.190 -8.833 -1.692 1.00 91.12 90 LEU A C 1
ATOM 707 O O . LEU A 1 90 ? -20.997 -8.911 -0.765 1.00 91.12 90 LEU A O 1
ATOM 711 N N . GLY A 1 91 ? -20.491 -8.263 -2.864 1.00 90.56 91 GLY A N 1
ATOM 712 C CA . GLY A 1 91 ? -21.733 -7.537 -3.149 1.00 90.56 91 GLY A CA 1
ATOM 713 C C . GLY A 1 91 ? -21.819 -6.181 -2.441 1.00 90.56 91 GLY A C 1
ATOM 714 O O . GLY A 1 91 ? -22.917 -5.688 -2.185 1.00 90.56 91 GLY A O 1
ATOM 715 N N . ARG A 1 92 ? -20.671 -5.613 -2.047 1.00 91.19 92 ARG A N 1
ATOM 716 C CA . ARG A 1 92 ? -20.545 -4.371 -1.271 1.00 91.19 92 ARG A CA 1
ATOM 717 C C . ARG A 1 92 ? -19.239 -3.652 -1.629 1.00 91.19 92 ARG A C 1
ATOM 719 O O . ARG A 1 92 ? -18.252 -4.358 -1.825 1.00 91.19 92 ARG A O 1
ATOM 726 N N . PRO A 1 93 ? -19.203 -2.304 -1.634 1.00 92.38 93 PRO A N 1
ATOM 727 C CA . PRO A 1 93 ? -18.001 -1.552 -1.984 1.00 92.38 93 PRO A CA 1
ATOM 728 C C . PRO A 1 93 ? -16.801 -1.889 -1.091 1.00 92.38 93 PRO A C 1
ATOM 730 O O . PRO A 1 93 ? -16.957 -2.046 0.127 1.00 92.38 93 PRO A O 1
ATOM 733 N N . ILE A 1 94 ? -15.600 -1.961 -1.671 1.00 92.88 94 ILE A N 1
ATOM 734 C CA . ILE A 1 94 ? -14.356 -2.299 -0.949 1.00 92.88 94 ILE A CA 1
ATOM 735 C C . ILE A 1 94 ? -14.126 -1.397 0.275 1.00 92.88 94 ILE A C 1
ATOM 737 O O . ILE A 1 94 ? -13.748 -1.885 1.341 1.00 92.88 94 ILE A O 1
ATOM 741 N N . GLN A 1 95 ? -14.413 -0.100 0.157 1.00 88.50 95 GLN A N 1
ATOM 742 C CA . GLN A 1 95 ? -14.246 0.902 1.215 1.00 88.50 95 GLN A CA 1
ATOM 743 C C . GLN A 1 95 ? -15.130 0.675 2.458 1.00 88.50 95 GLN A C 1
ATOM 745 O O . GLN A 1 95 ? -14.832 1.215 3.519 1.00 88.50 95 GLN A O 1
ATOM 750 N N . ASP A 1 96 ? -16.178 -0.152 2.362 1.00 90.31 96 ASP A N 1
ATOM 751 C CA . ASP A 1 96 ? -17.026 -0.547 3.498 1.00 90.31 96 ASP A CA 1
ATOM 752 C C . ASP A 1 96 ? -16.586 -1.895 4.131 1.00 90.31 96 ASP A C 1
ATOM 754 O O . ASP A 1 96 ? -17.125 -2.329 5.160 1.00 90.31 96 ASP A O 1
ATOM 758 N N . CYS A 1 97 ? -15.630 -2.593 3.506 1.00 92.94 97 CYS A N 1
ATOM 759 C CA . CYS A 1 97 ? -15.229 -3.961 3.851 1.00 92.94 97 CYS A CA 1
ATOM 760 C C . CYS A 1 97 ? -13.981 -4.045 4.745 1.00 92.94 97 CYS A C 1
ATOM 762 O O . CYS A 1 97 ? -13.717 -5.110 5.301 1.00 92.94 97 CYS A O 1
ATOM 764 N N . PHE A 1 98 ? -13.239 -2.948 4.912 1.00 95.06 98 PHE A N 1
ATOM 765 C CA . PHE A 1 98 ? -11.987 -2.902 5.670 1.00 95.06 98 PHE A CA 1
ATOM 766 C C . PHE A 1 98 ? -11.983 -1.759 6.685 1.00 95.06 98 PHE A C 1
ATOM 768 O O . PHE A 1 98 ? -12.606 -0.724 6.472 1.00 95.06 98 PHE A O 1
ATOM 775 N N . ASP A 1 99 ? -11.281 -1.961 7.799 1.00 94.88 99 ASP A N 1
ATOM 776 C CA . ASP A 1 99 ? -11.175 -1.006 8.910 1.00 94.88 99 ASP A CA 1
ATOM 777 C C . ASP A 1 99 ? -9.780 -0.354 8.968 1.00 94.88 99 ASP A C 1
ATOM 779 O O . ASP A 1 99 ? -9.625 0.748 9.503 1.00 94.88 99 ASP A O 1
ATOM 783 N N . TRP A 1 100 ? -8.784 -1.019 8.369 1.00 96.75 100 TRP A N 1
ATOM 784 C CA . TRP A 1 100 ? -7.425 -0.527 8.147 1.00 96.75 100 TRP A CA 1
ATOM 785 C C . TRP A 1 100 ? -6.998 -0.843 6.710 1.00 96.75 100 TRP A C 1
ATOM 787 O O . TRP A 1 100 ? -7.149 -1.982 6.262 1.00 96.75 100 TRP A O 1
ATOM 797 N N . ILE A 1 101 ? -6.461 0.142 5.994 1.00 98.25 101 ILE A N 1
ATOM 798 C CA . ILE A 1 101 ? -5.923 -0.015 4.640 1.00 98.25 101 ILE A CA 1
ATOM 799 C C . ILE A 1 101 ? -4.492 0.528 4.616 1.00 98.25 101 ILE A C 1
ATOM 801 O O . ILE A 1 101 ? -4.240 1.646 5.058 1.00 98.25 101 ILE A O 1
ATOM 805 N N . SER A 1 102 ? -3.546 -0.252 4.109 1.00 98.38 102 SER A N 1
ATOM 806 C CA . SER A 1 102 ? -2.170 0.179 3.888 1.00 98.38 102 SER A CA 1
ATOM 807 C C . SER A 1 102 ? -1.771 0.054 2.428 1.00 98.38 102 SER A C 1
ATOM 809 O O . SER A 1 102 ? -2.270 -0.813 1.707 1.00 98.38 102 SER A O 1
ATOM 811 N N . GLY A 1 103 ? -0.877 0.936 1.986 1.00 98.38 103 GLY A N 1
ATOM 812 C CA . GLY A 1 103 ? -0.444 0.974 0.599 1.00 98.38 103 GLY A CA 1
ATOM 813 C C . GLY A 1 103 ? 0.966 1.516 0.411 1.00 98.38 103 GLY A C 1
ATOM 814 O O . GLY A 1 103 ? 1.362 2.472 1.078 1.00 98.38 103 GLY A O 1
ATOM 815 N N . THR A 1 104 ? 1.690 0.947 -0.547 1.00 98.38 104 THR A N 1
ATOM 816 C CA . THR A 1 104 ? 3.006 1.440 -0.972 1.00 98.38 104 THR A CA 1
ATOM 817 C C . THR A 1 104 ? 2.942 1.935 -2.406 1.00 98.38 104 THR A C 1
ATOM 819 O O . THR A 1 104 ? 2.417 1.233 -3.267 1.00 98.38 104 THR A O 1
ATOM 822 N N . SER A 1 105 ? 3.464 3.130 -2.698 1.00 96.12 105 SER A N 1
ATOM 823 C CA . SER A 1 105 ? 3.536 3.675 -4.059 1.00 96.12 105 SER A CA 1
ATOM 824 C C . SER A 1 105 ? 2.153 3.695 -4.726 1.00 96.12 105 SER A C 1
ATOM 826 O O . SER A 1 105 ? 1.188 4.236 -4.190 1.00 96.12 105 SER A O 1
ATOM 828 N N . THR A 1 106 ? 2.030 3.017 -5.859 1.00 96.62 106 THR A N 1
ATOM 829 C CA . THR A 1 106 ? 0.784 2.611 -6.524 1.00 96.62 106 THR A CA 1
ATOM 830 C C . THR A 1 106 ? -0.298 2.066 -5.578 1.00 96.62 106 THR A C 1
ATOM 832 O O . THR A 1 106 ? -1.437 2.523 -5.637 1.00 96.62 106 THR A O 1
ATOM 835 N N . GLY A 1 107 ? 0.026 1.141 -4.671 1.00 97.94 107 GLY A N 1
ATOM 836 C CA . GLY A 1 107 ? -0.903 0.662 -3.644 1.00 97.94 107 GLY A CA 1
ATOM 837 C C . GLY A 1 107 ? -1.316 1.755 -2.657 1.00 97.94 107 GLY A C 1
ATOM 838 O O . GLY A 1 107 ? -2.444 1.751 -2.170 1.00 97.94 107 GLY A O 1
ATOM 839 N N . GLY A 1 108 ? -0.446 2.740 -2.421 1.00 98.00 108 GLY A N 1
ATOM 840 C CA . GLY A 1 108 ? -0.761 3.972 -1.697 1.00 98.00 108 GLY A CA 1
ATOM 841 C C . GLY A 1 108 ? -1.811 4.821 -2.415 1.00 98.00 108 GLY A C 1
ATOM 842 O O . GLY A 1 108 ? -2.739 5.308 -1.771 1.00 98.00 108 GLY A O 1
ATOM 843 N N . PHE A 1 109 ? -1.739 4.934 -3.748 1.00 97.81 109 PHE A N 1
ATOM 844 C CA . PHE A 1 109 ? -2.753 5.643 -4.542 1.00 97.81 109 PHE A CA 1
ATOM 845 C C . PHE A 1 109 ? -4.124 4.963 -4.401 1.00 97.81 109 PHE A C 1
ATOM 847 O O . PHE A 1 109 ? -5.102 5.631 -4.058 1.00 97.81 109 PHE A O 1
ATOM 854 N N . LEU A 1 110 ? -4.184 3.631 -4.575 1.00 98.00 110 LEU A N 1
ATOM 855 C CA . LEU A 1 110 ? -5.399 2.838 -4.330 1.00 98.00 110 LEU A CA 1
ATOM 856 C C . LEU A 1 110 ? -5.937 3.076 -2.915 1.00 98.00 110 LEU A C 1
ATOM 858 O O . LEU A 1 110 ? -7.121 3.366 -2.751 1.00 98.00 110 LEU A O 1
ATOM 862 N N . ALA A 1 111 ? -5.079 2.943 -1.897 1.00 98.25 111 ALA A N 1
ATOM 863 C CA . ALA A 1 111 ? -5.470 3.062 -0.499 1.00 98.25 111 ALA A CA 1
ATOM 864 C C . ALA A 1 111 ? -6.134 4.418 -0.220 1.00 98.25 111 ALA A C 1
ATOM 866 O O . ALA A 1 111 ? -7.244 4.459 0.310 1.00 98.25 111 ALA A O 1
ATOM 867 N N . LEU A 1 112 ? -5.501 5.518 -0.638 1.00 98.44 112 LEU A N 1
ATOM 868 C CA . LEU A 1 112 ? -6.019 6.872 -0.441 1.00 98.44 112 LEU A CA 1
ATOM 869 C C . LEU A 1 112 ? -7.339 7.097 -1.189 1.00 98.44 112 LEU A C 1
ATOM 871 O O . LEU A 1 112 ? -8.294 7.591 -0.589 1.00 98.44 112 LEU A O 1
ATOM 875 N N . MET A 1 113 ? -7.435 6.687 -2.460 1.00 97.62 113 MET A N 1
ATOM 876 C CA . MET A 1 113 ? -8.657 6.862 -3.254 1.00 97.62 113 MET A CA 1
ATOM 877 C C . MET A 1 113 ? -9.842 6.085 -2.660 1.00 97.62 113 MET A C 1
ATOM 879 O O . MET A 1 113 ? -10.918 6.658 -2.474 1.00 97.62 113 MET A O 1
ATOM 883 N N . LEU A 1 114 ? -9.638 4.815 -2.289 1.00 96.94 114 LEU A N 1
ATOM 884 C CA . LEU A 1 114 ? -10.658 3.989 -1.632 1.00 96.94 114 LEU A CA 1
ATOM 885 C C . LEU A 1 114 ? -11.109 4.613 -0.301 1.00 96.94 114 LEU A C 1
ATOM 887 O O . LEU A 1 114 ? -12.305 4.688 -0.023 1.00 96.94 114 LEU A O 1
ATOM 891 N N . CYS A 1 115 ? -10.173 5.128 0.501 1.00 97.12 115 CYS A N 1
ATOM 892 C CA . CYS A 1 115 ? -10.485 5.791 1.772 1.00 97.12 115 CYS A CA 1
ATOM 893 C C . CYS A 1 115 ? -11.204 7.140 1.600 1.00 97.12 115 CYS A C 1
ATOM 895 O O . CYS A 1 115 ? -11.968 7.547 2.476 1.00 97.12 115 CYS A O 1
ATOM 897 N N . MET A 1 116 ? -11.018 7.814 0.463 1.00 96.00 116 MET A N 1
ATOM 898 C CA . MET A 1 116 ? -11.809 8.981 0.053 1.00 96.00 116 MET A CA 1
ATOM 899 C C . MET A 1 116 ? -13.166 8.607 -0.570 1.00 96.00 116 MET A C 1
ATOM 901 O O . MET A 1 116 ? -13.939 9.486 -0.946 1.00 96.00 116 MET A O 1
ATOM 905 N N . GLY A 1 117 ? -13.497 7.314 -0.634 1.00 94.19 117 GLY A N 1
ATOM 906 C CA . GLY A 1 117 ? -14.785 6.810 -1.102 1.00 94.19 117 GLY A CA 1
ATOM 907 C C . GLY A 1 117 ? -14.919 6.692 -2.620 1.00 94.19 117 GLY A C 1
ATOM 908 O O . GLY A 1 117 ? -16.033 6.440 -3.083 1.00 94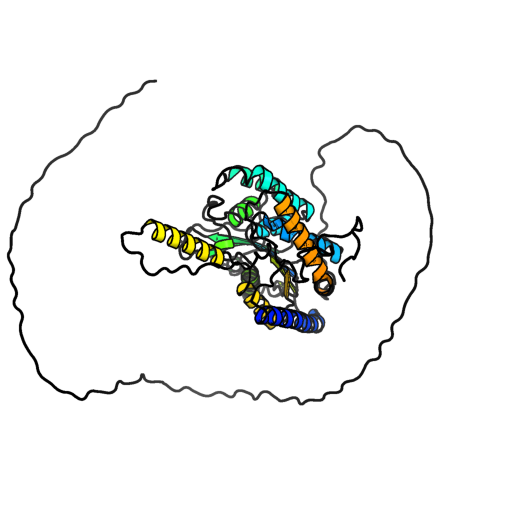.19 117 GLY A O 1
ATOM 909 N N . LYS A 1 118 ? -13.821 6.843 -3.374 1.00 95.25 118 LYS A N 1
ATOM 910 C CA . LYS A 1 118 ? -13.765 6.588 -4.822 1.00 95.25 118 LYS A CA 1
ATOM 911 C C . LYS A 1 118 ? -14.060 5.107 -5.102 1.00 95.25 118 LYS A C 1
ATOM 913 O O . LYS A 1 118 ? -13.741 4.235 -4.293 1.00 95.25 118 LYS A O 1
ATOM 918 N N . SER A 1 119 ? -14.677 4.827 -6.242 1.00 95.81 119 SER A N 1
ATOM 919 C CA . SER A 1 119 ? -14.954 3.470 -6.722 1.00 95.81 119 SER A CA 1
ATOM 920 C C . SER A 1 119 ? -13.709 2.816 -7.332 1.00 95.81 119 SER A C 1
ATOM 922 O O . SER A 1 119 ? -12.763 3.501 -7.720 1.00 95.81 119 SER A O 1
ATOM 924 N N . VAL A 1 120 ? -13.703 1.487 -7.478 1.00 95.50 120 VAL A N 1
ATOM 925 C CA . VAL A 1 120 ? -12.590 0.776 -8.140 1.00 95.50 120 VAL A CA 1
ATOM 926 C C . VAL A 1 120 ? -12.450 1.210 -9.616 1.00 95.50 120 VAL A C 1
ATOM 928 O O . VAL A 1 120 ? -11.341 1.228 -10.149 1.00 95.50 120 VAL A O 1
ATOM 931 N N . GLN A 1 121 ? -13.543 1.650 -10.256 1.00 94.69 121 GLN A N 1
ATOM 932 C CA . GLN A 1 121 ? -13.569 2.253 -11.597 1.00 94.69 121 GLN A CA 1
ATOM 933 C C . GLN A 1 121 ? -12.834 3.600 -11.651 1.00 94.69 121 GLN A C 1
ATOM 935 O O . GLN A 1 121 ? -12.050 3.830 -12.575 1.00 94.69 121 GLN A O 1
ATOM 940 N N . ASP A 1 122 ? -13.033 4.470 -10.658 1.00 95.19 122 ASP A N 1
ATOM 941 C CA . ASP A 1 122 ? -12.306 5.744 -10.564 1.00 95.19 122 ASP A CA 1
ATOM 942 C C . ASP A 1 122 ? -10.801 5.483 -10.403 1.00 95.19 122 ASP A C 1
ATOM 944 O O . ASP A 1 122 ? -9.973 6.088 -11.081 1.00 95.19 122 ASP A O 1
ATOM 948 N N . VAL A 1 123 ? -10.438 4.502 -9.568 1.00 94.69 123 VAL A N 1
ATOM 949 C CA . VAL A 1 123 ? -9.035 4.114 -9.374 1.00 94.69 123 VAL A CA 1
ATOM 950 C C . VAL A 1 123 ? -8.427 3.507 -10.641 1.00 94.69 123 VAL A C 1
ATOM 952 O O . VAL A 1 123 ? -7.270 3.771 -10.950 1.00 94.69 123 VAL A O 1
ATOM 955 N N . GLN A 1 124 ? -9.186 2.737 -11.428 1.00 94.62 124 GLN A N 1
ATOM 956 C CA . GLN A 1 124 ? -8.715 2.276 -12.738 1.00 94.62 124 GLN A CA 1
ATOM 957 C C . GLN A 1 124 ? -8.511 3.450 -13.715 1.00 94.62 124 GLN A C 1
ATOM 959 O O . GLN A 1 124 ? -7.555 3.445 -14.489 1.00 94.62 124 GLN A O 1
ATOM 964 N N . SER A 1 125 ? -9.361 4.478 -13.638 1.00 94.81 125 SER A N 1
ATOM 965 C CA . SER A 1 125 ? -9.284 5.686 -14.472 1.00 94.81 125 SER A CA 1
ATOM 966 C C . SER A 1 125 ? -8.041 6.537 -14.182 1.00 94.81 125 SER A C 1
ATOM 968 O O . SER A 1 125 ? -7.478 7.130 -15.106 1.00 94.81 125 SER A O 1
ATOM 970 N N . LEU A 1 126 ? -7.541 6.534 -12.939 1.00 94.75 126 LEU A N 1
ATOM 971 C CA . LEU A 1 126 ? -6.230 7.103 -12.609 1.00 94.75 126 LEU A CA 1
ATOM 972 C C . LEU A 1 126 ? -5.113 6.449 -13.442 1.00 94.75 126 LEU A C 1
ATOM 974 O O . LEU A 1 126 ? -4.299 7.161 -14.020 1.00 94.75 126 LEU A O 1
ATOM 978 N N . TYR A 1 127 ? -5.082 5.119 -13.572 1.00 94.62 127 TYR A N 1
ATOM 979 C CA . TYR A 1 127 ? -4.008 4.431 -14.307 1.00 94.62 127 TYR A CA 1
ATOM 980 C C . TYR A 1 127 ? -3.998 4.725 -15.808 1.00 94.62 127 TYR A C 1
ATOM 982 O O . TYR A 1 127 ? -2.915 4.853 -16.378 1.00 94.62 127 TYR A O 1
ATOM 990 N N . TYR A 1 128 ? -5.164 4.907 -16.434 1.00 92.44 128 TYR A N 1
ATOM 991 C CA . TYR A 1 128 ? -5.221 5.374 -17.822 1.00 92.44 128 TYR A CA 1
ATOM 992 C C . TYR A 1 128 ? -4.646 6.795 -17.957 1.00 92.44 128 TYR A C 1
ATOM 994 O O . TYR A 1 128 ? -3.803 7.025 -18.820 1.00 92.44 128 TYR A O 1
ATOM 1002 N N . ASN A 1 129 ? -4.977 7.714 -17.039 1.00 92.88 129 ASN A N 1
ATOM 1003 C CA . ASN A 1 129 ? -4.359 9.047 -17.006 1.00 92.88 129 ASN A CA 1
ATOM 1004 C C . ASN A 1 129 ? -2.835 8.994 -16.771 1.00 92.88 129 ASN A C 1
ATOM 1006 O O . ASN A 1 129 ? -2.101 9.742 -17.414 1.00 92.88 129 ASN A O 1
ATOM 1010 N N . LEU A 1 130 ? -2.342 8.118 -15.884 1.00 91.88 130 LEU A N 1
ATOM 1011 C CA . LEU A 1 130 ? -0.902 7.946 -15.640 1.00 91.88 130 LEU A CA 1
ATOM 1012 C C . LEU A 1 130 ? -0.173 7.462 -16.903 1.00 91.88 130 LEU A C 1
ATOM 1014 O O . LEU A 1 130 ? 0.836 8.056 -17.287 1.00 91.88 130 LEU A O 1
ATOM 1018 N N . LYS A 1 131 ? -0.711 6.444 -17.586 1.00 92.81 131 LYS A N 1
ATOM 1019 C CA . LYS A 1 131 ? -0.197 5.973 -18.881 1.00 92.81 131 LYS A CA 1
ATOM 1020 C C . LYS A 1 131 ? -0.146 7.105 -19.915 1.00 92.81 131 LYS A C 1
ATOM 1022 O O . LYS A 1 131 ? 0.885 7.301 -20.545 1.00 92.81 131 LYS A O 1
ATOM 1027 N N . GLU A 1 132 ? -1.248 7.827 -20.104 1.00 91.25 132 GLU A N 1
ATOM 1028 C CA . GLU A 1 132 ? -1.391 8.782 -21.214 1.00 91.25 132 GLU A CA 1
ATOM 1029 C C . GLU A 1 132 ? -0.660 10.114 -21.006 1.00 91.25 132 GLU A C 1
ATOM 1031 O O . GLU A 1 132 ? -0.374 10.800 -21.986 1.00 91.25 132 GLU A O 1
ATOM 1036 N N . LYS A 1 133 ? -0.395 10.513 -19.753 1.00 92.06 133 LYS A N 1
ATOM 1037 C CA . LYS A 1 133 ? 0.099 11.865 -19.422 1.00 92.06 133 LYS A CA 1
ATOM 1038 C C . LYS A 1 133 ? 1.394 11.893 -18.616 1.00 92.06 133 LYS A C 1
ATOM 1040 O O . LYS A 1 133 ? 2.091 12.900 -18.663 1.00 92.06 133 LYS A O 1
ATOM 1045 N N . VAL A 1 134 ? 1.710 10.834 -17.865 1.00 91.00 134 VAL A N 1
ATOM 1046 C CA . VAL A 1 134 ? 2.886 10.798 -16.974 1.00 91.00 134 VAL A CA 1
ATOM 1047 C C . VAL A 1 134 ? 4.007 9.954 -17.564 1.00 91.00 134 VAL A C 1
ATOM 1049 O O . VAL A 1 134 ? 5.147 10.405 -17.599 1.00 91.00 134 VAL A O 1
ATOM 1052 N N . PHE A 1 135 ? 3.702 8.762 -18.081 1.00 90.38 135 PHE A N 1
ATOM 1053 C CA . PHE A 1 135 ? 4.695 7.869 -18.694 1.00 90.38 135 PHE A CA 1
ATOM 1054 C C . PHE A 1 135 ? 5.002 8.233 -20.159 1.00 90.38 135 PHE A C 1
ATOM 1056 O O . PHE A 1 135 ? 5.139 7.372 -21.026 1.00 90.38 135 PHE A O 1
ATOM 1063 N N . VAL A 1 136 ? 5.127 9.534 -20.436 1.00 86.62 136 VAL A N 1
ATOM 1064 C CA . VAL A 1 136 ? 5.372 10.097 -21.769 1.00 86.62 136 VAL A CA 1
ATOM 1065 C C . VAL A 1 136 ? 6.763 10.724 -21.815 1.00 86.62 136 VAL A C 1
ATOM 1067 O O . VAL A 1 136 ? 7.107 11.564 -20.989 1.00 86.62 136 VAL A O 1
ATOM 1070 N N . GLY A 1 137 ? 7.566 10.338 -22.809 1.00 86.38 137 GLY A N 1
ATOM 1071 C CA . GLY A 1 137 ? 8.930 10.841 -22.991 1.00 86.38 137 GLY A CA 1
ATOM 1072 C C . GLY A 1 137 ? 10.004 9.934 -22.384 1.00 86.38 137 GLY A C 1
ATOM 1073 O O . GLY A 1 137 ? 9.839 8.718 -22.309 1.00 86.38 137 GLY A O 1
ATOM 1074 N N . GLY A 1 138 ? 11.145 10.525 -22.025 1.00 85.25 138 GLY A N 1
ATOM 1075 C CA . GLY A 1 138 ? 12.296 9.814 -21.461 1.00 85.25 138 GLY A CA 1
ATOM 1076 C C . GLY A 1 138 ? 12.344 9.889 -19.935 1.00 85.25 138 GLY A C 1
ATOM 1077 O O . GLY A 1 138 ? 11.875 10.856 -19.344 1.00 85.25 138 GLY A O 1
ATOM 1078 N N . ARG A 1 139 ? 12.956 8.883 -19.302 1.00 87.69 139 ARG A N 1
ATOM 1079 C CA . ARG A 1 139 ? 13.193 8.872 -17.853 1.00 87.69 139 ARG A CA 1
ATOM 1080 C C . ARG A 1 139 ? 14.406 9.743 -17.459 1.00 87.69 139 ARG A C 1
ATOM 1082 O O . ARG A 1 139 ? 15.390 9.745 -18.203 1.00 87.69 139 ARG A O 1
ATOM 1089 N N . PRO A 1 140 ? 14.410 10.380 -16.271 1.00 87.94 140 PRO A N 1
ATOM 1090 C CA . PRO A 1 140 ? 13.294 10.471 -15.326 1.00 87.94 140 PRO A CA 1
ATOM 1091 C C . PRO A 1 140 ? 12.178 11.380 -15.862 1.00 87.94 140 PRO A C 1
ATOM 1093 O O . PRO A 1 140 ? 12.452 12.405 -16.480 1.00 87.94 140 PRO A O 1
ATOM 1096 N N . TYR A 1 141 ? 10.930 10.997 -15.607 1.00 89.94 141 TYR A N 1
ATOM 1097 C CA . TYR A 1 141 ? 9.741 11.737 -16.014 1.00 89.94 141 TYR A CA 1
ATOM 1098 C C . TYR A 1 141 ? 9.592 13.044 -15.230 1.00 89.94 141 TYR A C 1
ATOM 1100 O O . TYR A 1 141 ? 9.968 13.136 -14.054 1.00 89.94 141 TYR A O 1
ATOM 1108 N N . GLU A 1 142 ? 8.999 14.052 -15.870 1.00 87.75 142 GLU A N 1
ATOM 1109 C CA . GLU A 1 142 ? 8.689 15.317 -15.209 1.00 87.75 142 GLU A CA 1
ATOM 1110 C C . GLU A 1 142 ? 7.635 15.126 -14.112 1.00 87.75 142 GLU A C 1
ATOM 1112 O O . GLU A 1 142 ? 6.665 14.382 -14.258 1.00 87.75 142 GLU A O 1
ATOM 1117 N N . ALA A 1 143 ? 7.819 15.822 -12.990 1.00 87.19 143 ALA A N 1
ATOM 1118 C CA . ALA A 1 143 ? 6.936 15.688 -11.837 1.00 87.19 143 ALA A CA 1
ATOM 1119 C C . ALA A 1 143 ? 5.571 16.377 -12.037 1.00 87.19 143 ALA A C 1
ATOM 1121 O O . ALA A 1 143 ? 4.575 15.919 -11.482 1.00 87.19 143 ALA A O 1
ATOM 1122 N N . GLY A 1 144 ? 5.518 17.436 -12.857 1.00 92.38 144 GLY A N 1
ATOM 1123 C CA . GLY A 1 144 ? 4.336 18.283 -13.057 1.00 92.38 144 GLY A CA 1
ATOM 1124 C C . GLY A 1 144 ? 3.066 17.522 -13.463 1.00 92.38 144 GLY A C 1
ATOM 1125 O O . GLY A 1 144 ? 2.074 17.633 -12.746 1.00 92.38 144 GLY A O 1
ATOM 1126 N N . PRO A 1 145 ? 3.073 16.703 -14.535 1.00 94.00 145 PRO A N 1
ATOM 1127 C CA . PRO A 1 145 ? 1.887 15.947 -14.953 1.00 94.00 145 PRO A CA 1
ATOM 1128 C C . PRO A 1 145 ? 1.370 14.971 -13.887 1.00 94.00 145 PRO A C 1
ATOM 1130 O O . PRO A 1 145 ? 0.161 14.789 -13.741 1.00 94.00 145 PRO A O 1
ATOM 1133 N N . LEU A 1 146 ? 2.274 14.356 -13.113 1.00 93.44 146 LEU A N 1
ATOM 1134 C CA . LEU A 1 146 ? 1.898 13.494 -11.993 1.00 93.44 146 LEU A CA 1
ATOM 1135 C C . LEU A 1 146 ? 1.265 14.315 -10.865 1.00 93.44 146 LEU A C 1
ATOM 1137 O O . LEU A 1 146 ? 0.209 13.950 -10.360 1.00 93.44 146 LEU A O 1
ATOM 1141 N N . GLU A 1 147 ? 1.888 15.425 -10.480 1.00 95.50 147 GLU A N 1
ATOM 1142 C CA . GLU A 1 147 ? 1.396 16.299 -9.413 1.00 95.50 147 GLU A CA 1
ATOM 1143 C C . GLU A 1 147 ? 0.038 16.915 -9.767 1.00 95.50 147 GLU A C 1
ATOM 1145 O O . GLU A 1 147 ? -0.859 16.885 -8.931 1.00 95.50 147 GLU A O 1
ATOM 1150 N N . GLU A 1 148 ? -0.175 17.345 -11.013 1.00 96.44 148 GLU A N 1
ATOM 1151 C CA . GLU A 1 148 ? -1.471 17.833 -11.501 1.00 96.44 148 GLU A CA 1
ATOM 1152 C C . GLU A 1 148 ? -2.569 16.760 -11.384 1.00 96.44 148 GLU A C 1
ATOM 1154 O O . GLU A 1 148 ? -3.655 17.030 -10.867 1.00 96.44 148 GLU A O 1
ATOM 1159 N N . ILE A 1 149 ? -2.297 15.518 -11.803 1.00 95.75 149 ILE A N 1
ATOM 1160 C CA . ILE A 1 149 ? -3.252 14.403 -11.674 1.00 95.75 149 ILE A CA 1
ATOM 1161 C C . ILE A 1 149 ? -3.561 14.107 -10.201 1.00 95.75 149 ILE A C 1
ATOM 1163 O O . ILE A 1 149 ? -4.727 13.948 -9.840 1.00 95.75 149 ILE A O 1
ATOM 1167 N N . LEU A 1 150 ? -2.544 14.060 -9.337 1.00 96.75 150 LEU A N 1
ATOM 1168 C CA . LEU A 1 150 ? -2.729 13.794 -7.909 1.00 96.75 150 LEU A CA 1
ATOM 1169 C C . LEU A 1 150 ? -3.501 14.936 -7.220 1.00 96.75 150 LEU A C 1
ATOM 1171 O O . LEU A 1 150 ? -4.381 14.667 -6.403 1.00 96.75 150 LEU A O 1
ATOM 1175 N N . ILE A 1 151 ? -3.229 16.197 -7.569 1.00 97.12 151 ILE A N 1
ATOM 1176 C CA . ILE A 1 151 ? -3.967 17.372 -7.079 1.00 97.12 151 ILE A CA 1
ATOM 1177 C C . ILE A 1 151 ? -5.431 17.322 -7.533 1.00 97.12 151 ILE A C 1
ATOM 1179 O O . ILE A 1 151 ? -6.321 17.565 -6.720 1.00 97.12 151 ILE A O 1
ATOM 1183 N N . ASN A 1 152 ? -5.701 16.950 -8.786 1.00 95.94 152 ASN A N 1
ATOM 1184 C CA . ASN A 1 152 ? -7.063 16.814 -9.305 1.00 95.94 152 ASN A CA 1
ATOM 1185 C C . ASN A 1 152 ? -7.845 15.664 -8.638 1.00 95.94 152 ASN A C 1
ATOM 1187 O O . ASN A 1 152 ? -9.027 15.820 -8.332 1.00 95.94 152 ASN A O 1
ATOM 1191 N N . GLU A 1 153 ? -7.208 14.518 -8.377 1.00 95.06 153 GLU A N 1
ATOM 1192 C CA . GLU A 1 153 ? -7.882 13.357 -7.777 1.00 95.06 153 GLU A CA 1
ATOM 1193 C C . GLU A 1 153 ? -8.111 13.482 -6.264 1.00 95.06 153 GLU A C 1
ATOM 1195 O O . GLU A 1 153 ? -9.167 13.066 -5.768 1.00 95.06 153 GLU A O 1
ATOM 1200 N N . PHE A 1 154 ? -7.138 14.046 -5.539 1.00 96.50 154 PHE A N 1
ATOM 1201 C CA . PHE A 1 154 ? -7.138 14.132 -4.075 1.00 96.50 154 PHE A CA 1
ATOM 1202 C C . PHE A 1 154 ? -7.515 15.520 -3.525 1.00 96.50 154 PHE A C 1
ATOM 1204 O O . PHE A 1 154 ? -7.885 15.629 -2.355 1.00 96.50 154 PHE A O 1
ATOM 1211 N N . GLY A 1 155 ? -7.477 16.569 -4.348 1.00 96.38 155 GLY A N 1
ATOM 1212 C CA . GLY A 1 155 ? -7.702 17.964 -3.959 1.00 96.38 155 GLY A CA 1
ATOM 1213 C C . GLY A 1 155 ? -6.449 18.630 -3.380 1.00 96.38 155 GLY A C 1
ATOM 1214 O O . GLY A 1 155 ? -5.753 18.053 -2.544 1.00 96.38 155 GLY A O 1
ATOM 1215 N N . GLU A 1 156 ? -6.177 19.869 -3.800 1.00 97.00 156 GLU A N 1
ATOM 1216 C CA . GLU A 1 156 ? -4.939 20.599 -3.482 1.00 97.00 156 GLU A CA 1
ATOM 1217 C C . GLU A 1 156 ? -4.696 20.778 -1.974 1.00 97.00 156 GLU A C 1
ATOM 1219 O O . GLU A 1 156 ? -3.561 20.635 -1.513 1.00 97.00 156 GLU A O 1
ATOM 1224 N N . ASP A 1 157 ? -5.748 21.076 -1.208 1.00 97.12 157 ASP A N 1
ATOM 1225 C CA . ASP A 1 157 ? -5.693 21.372 0.232 1.00 97.12 157 ASP A CA 1
ATOM 1226 C C . ASP A 1 157 ? -6.269 20.258 1.120 1.00 97.12 157 ASP A C 1
ATOM 1228 O O . ASP A 1 157 ? -6.344 20.408 2.341 1.00 97.12 157 ASP A O 1
ATOM 1232 N N . THR A 1 158 ? -6.666 19.119 0.546 1.00 97.62 158 THR A N 1
ATOM 1233 C CA . THR A 1 158 ? -7.186 18.002 1.341 1.00 97.62 158 THR A CA 1
ATOM 1234 C C . THR A 1 158 ? -6.049 17.373 2.146 1.00 97.62 158 THR A C 1
ATOM 1236 O O . THR A 1 158 ? -5.074 16.876 1.579 1.00 97.62 158 THR A O 1
ATOM 1239 N N . VAL A 1 159 ? -6.173 17.366 3.476 1.00 98.12 159 VAL A N 1
ATOM 1240 C CA . VAL A 1 159 ? -5.168 16.794 4.392 1.00 98.12 159 VAL A CA 1
ATOM 1241 C C . VAL A 1 159 ? -5.526 15.383 4.857 1.00 98.12 159 VAL A C 1
ATOM 1243 O O . VAL A 1 159 ? -6.706 15.033 4.907 1.00 98.12 159 VAL A O 1
ATOM 1246 N N . MET A 1 160 ? -4.531 14.579 5.242 1.00 97.94 160 MET A N 1
ATOM 1247 C CA . MET A 1 160 ? -4.688 13.174 5.653 1.00 97.94 160 MET A CA 1
ATOM 1248 C C . MET A 1 160 ? -5.752 12.977 6.745 1.00 97.94 160 MET A C 1
ATOM 1250 O O . MET A 1 160 ? -6.570 12.065 6.640 1.00 97.94 160 MET A O 1
ATOM 1254 N N . SER A 1 161 ? -5.818 13.858 7.752 1.00 96.88 161 SER A N 1
ATOM 1255 C CA . SER A 1 161 ? -6.828 13.798 8.829 1.00 96.88 161 SER A CA 1
ATOM 1256 C C . SER A 1 161 ? -8.278 14.061 8.375 1.00 96.88 161 SER A C 1
ATOM 1258 O O . SER A 1 161 ? -9.221 13.857 9.149 1.00 96.88 161 SER A O 1
ATOM 1260 N N . SER A 1 162 ? -8.488 14.487 7.123 1.00 97.00 162 SER A N 1
ATOM 1261 C CA . SER A 1 162 ? -9.819 14.604 6.508 1.00 97.00 162 SER A CA 1
ATOM 1262 C C . SER A 1 162 ? -10.465 13.231 6.314 1.00 97.00 162 SER A C 1
ATOM 1264 O O . SER A 1 162 ? -11.682 13.092 6.459 1.00 97.00 162 SER A O 1
ATOM 1266 N N . ILE A 1 163 ? -9.654 12.200 6.048 1.00 96.31 163 ILE A N 1
ATOM 1267 C CA . ILE A 1 163 ? -10.096 10.806 6.002 1.00 96.31 163 ILE A CA 1
ATOM 1268 C C . ILE A 1 163 ? -10.401 10.370 7.438 1.00 96.31 163 ILE A C 1
ATOM 1270 O O . ILE A 1 163 ? -9.501 10.261 8.266 1.00 96.31 163 ILE A O 1
ATOM 1274 N N . ARG A 1 164 ? -11.672 10.099 7.756 1.00 92.31 164 ARG A N 1
ATOM 1275 C CA . ARG A 1 164 ? -12.093 9.695 9.117 1.00 92.31 164 ARG A CA 1
ATOM 1276 C C . ARG A 1 164 ? -12.164 8.186 9.330 1.00 92.31 164 ARG A C 1
ATOM 1278 O O . ARG A 1 164 ? -12.045 7.726 10.461 1.00 92.31 164 ARG A O 1
ATOM 1285 N N . SER A 1 165 ? -12.426 7.429 8.270 1.00 90.88 165 SER A N 1
ATOM 1286 C CA . SER A 1 165 ? -12.547 5.972 8.285 1.00 90.88 165 SER A CA 1
ATOM 1287 C C . SER A 1 165 ? -12.480 5.457 6.839 1.00 90.88 165 SER A C 1
ATOM 1289 O O . SER A 1 165 ? -13.084 6.106 5.980 1.00 90.88 165 SER A O 1
ATOM 1291 N N . PRO A 1 166 ? -11.803 4.326 6.561 1.00 94.50 166 PRO A N 1
ATOM 1292 C CA . PRO A 1 166 ? -11.010 3.518 7.497 1.00 94.50 166 PRO A CA 1
ATOM 1293 C C . PRO A 1 166 ? -9.725 4.225 7.973 1.00 94.50 166 PRO A C 1
ATOM 1295 O O . PRO A 1 166 ? -9.466 5.384 7.636 1.00 94.50 166 PRO A O 1
ATOM 1298 N N . ARG A 1 167 ? -8.934 3.557 8.822 1.00 96.06 167 ARG A N 1
ATOM 1299 C CA . ARG A 1 167 ? -7.549 3.985 9.069 1.00 96.06 167 ARG A CA 1
ATOM 1300 C C . ARG A 1 167 ? -6.736 3.722 7.807 1.00 96.06 167 ARG A C 1
ATOM 1302 O O . ARG A 1 167 ? -6.844 2.639 7.240 1.00 96.06 167 ARG A O 1
ATOM 1309 N N . VAL A 1 168 ? -5.943 4.696 7.376 1.00 98.06 168 VAL A N 1
ATOM 1310 C CA . VAL A 1 168 ? -5.074 4.587 6.205 1.00 98.06 168 VAL A CA 1
ATOM 1311 C C . VAL A 1 168 ? -3.633 4.891 6.579 1.00 98.06 168 VAL A C 1
ATOM 1313 O O . VAL A 1 168 ? -3.376 5.838 7.325 1.00 98.06 168 VAL A O 1
ATOM 1316 N N . MET A 1 169 ? -2.708 4.091 6.052 1.00 97.75 169 MET A N 1
ATOM 1317 C CA . MET A 1 169 ? -1.269 4.342 6.118 1.00 97.75 169 MET A CA 1
ATOM 1318 C C . MET A 1 169 ? -0.625 4.159 4.742 1.00 97.75 169 MET A C 1
ATOM 1320 O O . MET A 1 169 ? -0.930 3.208 4.023 1.00 97.75 169 MET A O 1
ATOM 1324 N N . VAL A 1 170 ? 0.273 5.067 4.377 1.00 98.31 170 VAL A N 1
ATOM 1325 C CA . VAL A 1 170 ? 0.990 5.052 3.102 1.00 98.31 170 VAL A CA 1
ATOM 1326 C C . VAL A 1 170 ? 2.486 5.174 3.362 1.00 98.31 170 VAL A C 1
ATOM 1328 O O . VAL A 1 170 ? 2.929 6.103 4.039 1.00 98.31 170 VAL A O 1
ATOM 1331 N N . THR A 1 171 ? 3.264 4.224 2.848 1.00 97.88 171 THR A N 1
ATOM 1332 C CA . THR A 1 171 ? 4.712 4.139 3.095 1.00 97.88 171 THR A CA 1
ATOM 1333 C C . THR A 1 171 ? 5.502 5.090 2.202 1.00 97.88 171 THR A C 1
ATOM 1335 O O . THR A 1 171 ? 5.190 5.228 1.018 1.00 97.88 171 THR A O 1
ATOM 1338 N N . SER A 1 172 ? 6.592 5.655 2.706 1.00 97.19 172 SER A N 1
ATOM 1339 C CA . SER A 1 172 ? 7.584 6.382 1.910 1.00 97.19 172 SER A CA 1
ATOM 1340 C C . SER A 1 172 ? 8.951 6.320 2.592 1.00 97.19 172 SER A C 1
ATOM 1342 O O . SER A 1 172 ? 9.027 6.206 3.813 1.00 97.19 172 SER A O 1
ATOM 1344 N N . THR A 1 173 ? 10.036 6.371 1.826 1.00 96.12 173 THR A N 1
ATOM 1345 C CA . THR A 1 173 ? 11.397 6.255 2.362 1.00 96.12 173 THR A CA 1
ATOM 1346 C C . THR A 1 173 ? 11.989 7.632 2.644 1.00 96.12 173 THR A C 1
ATOM 1348 O O . THR A 1 173 ? 12.095 8.462 1.741 1.00 96.12 173 THR A O 1
ATOM 1351 N N . LEU A 1 174 ? 12.412 7.868 3.887 1.00 94.25 174 LEU A N 1
ATOM 1352 C CA . LEU A 1 174 ? 13.171 9.052 4.288 1.00 94.25 174 LEU A CA 1
ATOM 1353 C C . LEU A 1 174 ? 14.622 8.904 3.826 1.00 94.25 174 LEU A C 1
ATOM 1355 O O . LEU A 1 174 ? 15.379 8.098 4.370 1.00 94.25 174 LEU A O 1
ATOM 1359 N N . ALA A 1 175 ? 14.992 9.689 2.816 1.00 92.44 175 ALA A N 1
ATOM 1360 C CA . ALA A 1 175 ? 16.303 9.661 2.172 1.00 92.44 175 ALA A CA 1
ATOM 1361 C C . ALA A 1 175 ? 17.218 10.831 2.591 1.00 92.44 175 ALA A C 1
ATOM 1363 O O . ALA A 1 175 ? 18.331 10.948 2.087 1.00 92.44 175 ALA A O 1
ATOM 1364 N N . ASP A 1 176 ? 16.786 11.675 3.538 1.00 92.06 176 ASP A N 1
ATOM 1365 C CA . ASP A 1 176 ? 17.613 12.721 4.165 1.00 92.06 176 ASP A CA 1
ATOM 1366 C C . ASP A 1 176 ? 18.600 12.183 5.221 1.00 92.06 176 ASP A C 1
ATOM 1368 O O . ASP A 1 176 ? 19.306 12.961 5.864 1.00 92.06 176 ASP A O 1
ATOM 1372 N N . ARG A 1 177 ? 18.655 10.857 5.405 1.00 90.00 177 ARG A N 1
ATOM 1373 C CA . ARG A 1 177 ? 19.394 10.164 6.467 1.00 90.00 177 ARG A CA 1
ATOM 1374 C C . ARG A 1 177 ? 19.954 8.819 6.002 1.00 90.00 177 ARG A C 1
ATOM 1376 O O . ARG A 1 177 ? 19.437 8.207 5.071 1.00 90.00 177 ARG A O 1
ATOM 1383 N N . LEU A 1 178 ? 21.005 8.355 6.680 1.00 89.06 178 LEU A N 1
ATOM 1384 C CA . LEU A 1 178 ? 21.588 7.022 6.512 1.00 89.06 178 LEU A CA 1
ATOM 1385 C C . LEU A 1 178 ? 21.824 6.382 7.898 1.00 89.06 178 LEU A C 1
ATOM 1387 O O . LEU A 1 178 ? 22.485 7.015 8.724 1.00 89.06 178 LEU A O 1
ATOM 1391 N N . PRO A 1 179 ? 21.344 5.148 8.162 1.00 90.12 179 PRO A N 1
ATOM 1392 C CA . PRO A 1 179 ? 20.491 4.332 7.287 1.00 90.12 179 PRO A CA 1
ATOM 1393 C C . PRO A 1 179 ? 19.149 5.026 6.974 1.00 90.12 179 PRO A C 1
ATOM 1395 O O . PRO A 1 179 ? 18.688 5.825 7.788 1.00 90.12 179 PRO A O 1
ATOM 1398 N N . PRO A 1 180 ? 18.552 4.777 5.792 1.00 92.06 180 PRO A N 1
ATOM 1399 C CA . PRO A 1 180 ? 17.255 5.343 5.437 1.00 92.06 180 PRO A CA 1
ATOM 1400 C C . PRO A 1 180 ? 16.158 4.753 6.328 1.00 92.06 180 PRO A C 1
ATOM 1402 O O . PRO A 1 180 ? 16.269 3.613 6.783 1.00 92.06 180 PRO A O 1
ATOM 1405 N N . ASP A 1 181 ? 15.097 5.523 6.547 1.00 92.75 181 ASP A N 1
ATOM 1406 C CA . ASP A 1 181 ? 14.031 5.186 7.497 1.00 92.75 181 ASP A CA 1
ATOM 1407 C C . ASP A 1 181 ? 12.655 5.126 6.813 1.00 92.75 181 ASP A C 1
ATOM 1409 O O . ASP A 1 181 ? 12.452 5.707 5.740 1.00 92.75 181 ASP A O 1
ATOM 1413 N N . LEU A 1 182 ? 11.704 4.412 7.416 1.00 94.88 182 LEU A N 1
ATOM 1414 C CA . LEU A 1 182 ? 10.352 4.247 6.889 1.00 94.88 182 LEU A CA 1
ATOM 1415 C C . LEU A 1 182 ? 9.417 5.312 7.471 1.00 94.88 182 LEU A C 1
ATOM 1417 O O . LEU A 1 182 ? 9.051 5.265 8.642 1.00 94.88 182 LEU A O 1
ATOM 1421 N N . HIS A 1 183 ? 8.946 6.234 6.632 1.00 95.94 183 HIS A N 1
ATOM 1422 C CA . HIS A 1 183 ? 7.857 7.130 7.008 1.00 95.94 183 HIS A CA 1
ATOM 1423 C C . HIS A 1 183 ? 6.497 6.540 6.649 1.00 95.94 183 HIS A C 1
ATOM 1425 O O . HIS A 1 183 ? 6.289 6.018 5.551 1.00 95.94 183 HIS A O 1
ATOM 1431 N N . LEU A 1 184 ? 5.545 6.705 7.565 1.00 97.19 184 LEU A N 1
ATOM 1432 C CA . LEU A 1 184 ? 4.147 6.339 7.384 1.00 97.19 184 LEU A CA 1
ATOM 1433 C C . LEU A 1 184 ? 3.289 7.611 7.386 1.00 97.19 184 LEU A C 1
ATOM 1435 O O . LEU A 1 184 ? 3.020 8.206 8.436 1.00 97.19 184 LEU A O 1
ATOM 1439 N N . PHE A 1 185 ? 2.834 8.022 6.202 1.00 97.75 185 PHE A N 1
ATOM 1440 C CA . PHE A 1 185 ? 1.761 9.006 6.064 1.00 97.75 185 PHE A CA 1
ATOM 1441 C C . PHE A 1 185 ? 0.460 8.359 6.542 1.00 97.75 185 PHE A C 1
ATOM 1443 O O . PHE A 1 185 ? 0.034 7.354 5.979 1.00 97.75 185 PHE A O 1
ATOM 1450 N N . ARG A 1 186 ? -0.175 8.907 7.580 1.00 96.88 186 ARG A N 1
ATOM 1451 C CA . ARG A 1 186 ? -1.307 8.277 8.287 1.00 96.88 186 ARG A CA 1
ATOM 1452 C C . ARG A 1 186 ? -2.422 9.283 8.574 1.00 96.88 186 ARG A C 1
ATOM 1454 O O . ARG A 1 186 ? -2.144 10.470 8.702 1.00 96.88 186 ARG A O 1
ATOM 1461 N N . ASN A 1 187 ? -3.675 8.832 8.694 1.00 97.19 187 ASN A N 1
ATOM 1462 C CA . ASN A 1 187 ? -4.814 9.694 9.080 1.00 97.19 187 ASN A CA 1
ATOM 1463 C C . ASN A 1 187 ? -5.144 9.690 10.588 1.00 97.19 187 ASN A C 1
ATOM 1465 O O . ASN A 1 187 ? -6.032 10.421 11.024 1.00 97.19 187 ASN A O 1
ATOM 1469 N N . TYR A 1 188 ? -4.445 8.876 11.377 1.00 95.31 188 TYR A N 1
ATOM 1470 C CA . TYR A 1 188 ? -4.539 8.793 12.838 1.00 95.31 188 TYR A CA 1
ATOM 1471 C C . TYR A 1 188 ? -3.228 9.283 13.489 1.00 95.31 188 TYR A C 1
ATOM 1473 O O . TYR A 1 188 ? -2.243 9.540 12.798 1.00 95.31 188 TYR A O 1
ATOM 1481 N N . GLU A 1 189 ? -3.220 9.468 14.813 1.00 93.06 189 GLU A N 1
ATOM 1482 C CA . GLU A 1 189 ? -2.023 9.892 15.565 1.00 93.06 189 GLU A CA 1
ATOM 1483 C C . GLU A 1 189 ? -0.860 8.890 15.349 1.00 93.06 189 GLU A C 1
ATOM 1485 O O . GLU A 1 189 ? -1.095 7.725 15.043 1.00 93.06 189 GLU A O 1
ATOM 1490 N N . SER A 1 190 ? 0.406 9.287 15.509 1.00 93.94 190 SER A N 1
ATOM 1491 C CA . SER A 1 190 ? 1.503 8.300 15.545 1.00 93.94 190 SER A CA 1
ATOM 1492 C C . SER A 1 190 ? 1.606 7.645 16.933 1.00 93.94 190 SER A C 1
ATOM 1494 O O . SER A 1 190 ? 1.225 8.284 17.920 1.00 93.94 190 SER A O 1
ATOM 1496 N N . PRO A 1 191 ? 2.176 6.430 17.069 1.00 93.88 191 PRO A N 1
ATOM 1497 C CA . PRO A 1 191 ? 2.461 5.837 18.381 1.00 93.88 191 PRO A CA 1
ATOM 1498 C C . PRO A 1 191 ? 3.278 6.772 19.297 1.00 93.88 191 PRO A C 1
ATOM 1500 O O . PRO A 1 191 ? 2.947 6.944 20.470 1.00 93.88 191 PRO A O 1
ATOM 1503 N N . MET A 1 192 ? 4.271 7.482 18.743 1.00 91.50 192 MET A N 1
ATOM 1504 C CA . MET A 1 192 ? 5.041 8.517 19.455 1.00 91.50 192 MET A CA 1
ATOM 1505 C C . MET A 1 192 ? 4.164 9.683 19.936 1.00 91.50 192 MET A C 1
ATOM 1507 O O . MET A 1 192 ? 4.269 10.098 21.090 1.00 91.50 192 MET A O 1
ATOM 1511 N N . SER A 1 193 ? 3.259 10.177 19.081 1.00 91.69 193 SER A N 1
ATOM 1512 C CA . SER A 1 193 ? 2.317 11.249 19.425 1.00 91.69 193 SER A CA 1
ATOM 1513 C C . SER A 1 193 ? 1.352 10.823 20.532 1.00 91.69 193 SER A C 1
ATOM 1515 O O . SER A 1 193 ? 1.098 11.607 21.443 1.00 91.69 193 SER A O 1
ATOM 1517 N N . VAL A 1 194 ? 0.854 9.580 20.504 1.00 93.12 194 VAL A N 1
ATOM 1518 C CA . VAL A 1 194 ? 0.036 9.013 21.592 1.00 93.12 194 VAL A CA 1
ATOM 1519 C C . VAL A 1 194 ? 0.824 8.985 22.895 1.00 93.12 194 VAL A C 1
ATOM 1521 O O . VAL A 1 194 ? 0.301 9.389 23.933 1.00 93.12 194 VAL A O 1
ATOM 1524 N N . LEU A 1 195 ? 2.089 8.556 22.860 1.00 93.31 195 LEU A N 1
ATOM 1525 C CA . LEU A 1 195 ? 2.963 8.543 24.034 1.00 93.31 195 LEU A CA 1
ATOM 1526 C C . LEU A 1 195 ? 3.331 9.954 24.534 1.00 93.31 195 LEU A C 1
ATOM 1528 O O . LEU A 1 195 ? 3.712 10.102 25.700 1.00 93.31 195 LEU A O 1
ATOM 1532 N N . GLY A 1 196 ? 3.137 10.994 23.720 1.00 89.88 196 GLY A N 1
ATOM 1533 C CA . GLY A 1 196 ? 3.572 12.362 24.006 1.00 89.88 196 GLY A CA 1
ATOM 1534 C C . GLY A 1 196 ? 5.088 12.531 23.883 1.00 89.88 196 GLY A C 1
ATOM 1535 O O . GLY A 1 196 ? 5.660 13.397 24.539 1.00 89.88 196 GLY A O 1
ATOM 1536 N N . MET A 1 197 ? 5.738 11.674 23.093 1.00 87.12 197 MET A N 1
ATOM 1537 C CA . MET A 1 197 ? 7.170 11.743 22.818 1.00 87.12 197 MET A CA 1
ATOM 1538 C C . MET A 1 197 ? 7.426 12.756 21.703 1.00 87.12 197 MET A C 1
ATOM 1540 O O . MET A 1 197 ? 6.784 12.705 20.654 1.00 87.12 197 MET A O 1
ATOM 1544 N N . GLN A 1 198 ? 8.375 13.660 21.932 1.00 78.38 198 GLN A N 1
ATOM 1545 C CA . GLN A 1 198 ? 8.916 14.540 20.900 1.00 78.38 198 GLN A CA 1
ATOM 1546 C C . GLN A 1 198 ? 10.230 13.951 20.384 1.00 78.38 198 GLN A C 1
ATOM 1548 O O . GLN A 1 198 ? 10.987 13.345 21.141 1.00 78.38 198 GLN A O 1
ATOM 1553 N N . GLU A 1 199 ? 10.461 14.083 19.082 1.00 73.56 199 GLU A N 1
ATOM 1554 C CA . GLU A 1 199 ? 11.679 13.616 18.428 1.00 73.56 199 GLU A CA 1
ATOM 1555 C C . GLU A 1 199 ? 12.666 14.785 18.343 1.00 73.56 199 GLU A C 1
ATOM 1557 O O . GLU A 1 199 ? 12.524 15.643 17.476 1.00 73.56 199 GLU A O 1
ATOM 1562 N N . ASP A 1 200 ? 13.656 14.834 19.234 1.00 74.88 200 ASP A N 1
ATOM 1563 C CA . ASP A 1 200 ? 14.762 15.790 19.119 1.00 74.88 200 ASP A CA 1
ATOM 1564 C C . ASP A 1 200 ? 15.746 15.278 18.057 1.00 74.88 200 ASP A C 1
ATOM 1566 O O . ASP A 1 200 ? 16.581 14.410 18.315 1.00 74.88 200 ASP A O 1
ATOM 1570 N N . SER A 1 201 ? 15.611 15.790 16.833 1.00 78.00 201 SER A N 1
ATOM 1571 C CA . SER A 1 201 ? 16.304 15.287 15.644 1.00 78.00 201 SER A CA 1
ATOM 1572 C C . SER A 1 201 ? 16.924 16.425 14.840 1.00 78.00 201 SER A C 1
ATOM 1574 O O . SER A 1 201 ? 16.341 17.499 14.708 1.00 78.00 201 SER A O 1
ATOM 1576 N N . VAL A 1 202 ? 18.110 16.183 14.275 1.00 83.56 202 VAL A N 1
ATOM 1577 C CA . VAL A 1 202 ? 18.754 17.106 13.318 1.00 83.56 202 VAL A CA 1
ATOM 1578 C C . VAL A 1 202 ? 18.123 17.034 11.925 1.00 83.56 202 VAL A C 1
ATOM 1580 O O . VAL A 1 202 ? 18.333 17.926 11.106 1.00 83.56 202 VAL A O 1
ATOM 1583 N N . PHE A 1 203 ? 17.368 15.970 11.645 1.00 83.81 203 PHE A N 1
ATOM 1584 C CA . PHE A 1 203 ? 16.656 15.799 10.387 1.00 83.81 203 PHE A CA 1
ATOM 1585 C C . PHE A 1 203 ? 15.347 16.588 10.395 1.00 83.81 203 PHE A C 1
ATOM 1587 O O . PHE A 1 203 ? 14.754 16.831 11.446 1.00 83.81 203 PHE A O 1
ATOM 1594 N N . MET A 1 204 ? 14.850 16.966 9.215 1.00 74.88 204 MET A N 1
ATOM 1595 C CA . MET A 1 204 ? 13.588 17.699 9.141 1.00 74.88 204 MET A CA 1
ATOM 1596 C C . MET A 1 204 ? 12.447 16.842 9.702 1.00 74.88 204 MET A C 1
ATOM 1598 O O . MET A 1 204 ? 12.205 15.734 9.215 1.00 74.88 204 MET A O 1
ATOM 1602 N N . HIS A 1 205 ? 11.686 17.376 10.658 1.00 81.88 205 HIS A N 1
ATOM 1603 C CA . HIS A 1 205 ? 10.508 16.692 11.189 1.00 81.88 205 HIS A CA 1
ATOM 1604 C C . HIS A 1 205 ? 9.457 16.437 10.102 1.00 81.88 205 HIS A C 1
ATOM 1606 O O . HIS A 1 205 ? 9.355 17.148 9.095 1.00 81.88 205 HIS A O 1
ATOM 1612 N N . THR A 1 206 ? 8.658 15.394 10.286 1.00 83.31 206 THR A N 1
ATOM 1613 C CA . THR A 1 206 ? 7.491 15.119 9.443 1.00 83.31 206 THR A CA 1
ATOM 1614 C C . THR A 1 206 ? 6.272 15.841 10.003 1.00 83.31 206 THR A C 1
ATOM 1616 O O . THR A 1 206 ? 6.052 15.834 11.213 1.00 83.31 206 THR A O 1
ATOM 1619 N N . GLN A 1 207 ? 5.464 16.451 9.137 1.00 87.62 207 GLN A N 1
ATOM 1620 C CA . GLN A 1 207 ? 4.248 17.147 9.565 1.00 87.62 207 GLN A CA 1
ATOM 1621 C C . GLN A 1 207 ? 3.214 16.170 10.160 1.00 87.62 207 GLN A C 1
ATOM 1623 O O . GLN A 1 207 ? 3.181 15.012 9.739 1.00 87.62 207 GLN A O 1
ATOM 1628 N N . PRO A 1 208 ? 2.354 16.606 11.097 1.00 91.44 208 PRO A N 1
ATOM 1629 C CA . PRO A 1 208 ? 1.248 15.795 11.602 1.00 91.44 208 PRO A CA 1
ATOM 1630 C C . PRO A 1 208 ? 0.115 15.635 10.556 1.00 91.44 208 PRO A C 1
ATOM 1632 O O . PRO A 1 208 ? 0.051 16.409 9.593 1.00 91.44 208 PRO A O 1
ATOM 1635 N N . PRO A 1 209 ? -0.799 14.655 10.721 1.00 93.50 209 PRO A N 1
ATOM 1636 C CA . PRO A 1 209 ? -1.851 14.328 9.743 1.00 93.50 209 PRO A CA 1
ATOM 1637 C C . PRO A 1 209 ? -2.785 15.479 9.335 1.00 93.50 209 PRO A C 1
ATOM 1639 O O . PRO A 1 209 ? -3.374 15.443 8.258 1.00 93.50 209 PRO A O 1
ATOM 1642 N N . ASP A 1 210 ? -2.949 16.494 10.184 1.00 94.75 210 ASP A N 1
ATOM 1643 C CA . ASP A 1 210 ? -3.738 17.707 9.930 1.00 94.75 210 ASP A CA 1
ATOM 1644 C C . ASP A 1 210 ? -3.051 18.725 9.010 1.00 94.75 210 ASP A C 1
ATOM 1646 O O . ASP A 1 210 ? -3.697 19.668 8.564 1.00 94.75 210 ASP A O 1
ATOM 1650 N N . LYS A 1 211 ? -1.766 18.522 8.697 1.00 94.44 211 LYS A N 1
ATOM 1651 C CA . LYS A 1 211 ? -0.969 19.386 7.808 1.00 94.44 211 LYS A CA 1
ATOM 1652 C C . LYS A 1 211 ? -0.401 18.653 6.592 1.00 94.44 211 LYS A C 1
ATOM 1654 O O . LYS A 1 211 ? 0.065 19.294 5.656 1.00 94.44 211 LYS A O 1
ATOM 1659 N N . GLN A 1 212 ? -0.423 17.320 6.589 1.00 95.31 212 GLN A N 1
ATOM 1660 C CA . GLN A 1 212 ? 0.011 16.505 5.452 1.00 95.31 212 GLN A CA 1
ATOM 1661 C C . GLN A 1 212 ? -1.060 16.504 4.351 1.00 95.31 212 GLN A C 1
ATOM 1663 O O . GLN A 1 212 ? -2.123 15.914 4.538 1.00 95.31 212 GLN A O 1
ATOM 1668 N N . LYS A 1 213 ? -0.782 17.130 3.200 1.00 97.69 213 LYS A N 1
ATOM 1669 C CA . LYS A 1 213 ? -1.642 17.083 2.001 1.00 97.69 213 LYS A CA 1
ATOM 1670 C C . LYS A 1 213 ? -1.671 15.666 1.403 1.00 97.69 213 LYS A C 1
ATOM 1672 O O . LYS A 1 213 ? -0.623 15.035 1.272 1.00 97.69 213 LYS A O 1
ATOM 1677 N N . ILE A 1 214 ? -2.852 15.170 1.019 1.00 98.19 214 ILE A N 1
ATOM 1678 C CA . ILE A 1 214 ? -3.038 13.790 0.523 1.00 98.19 214 ILE A CA 1
ATOM 1679 C C . ILE A 1 214 ? -2.300 13.567 -0.804 1.00 98.19 214 ILE A C 1
ATOM 1681 O O . ILE A 1 214 ? -1.594 12.569 -0.949 1.00 98.19 214 ILE A O 1
ATOM 1685 N N . TRP A 1 215 ? -2.408 14.504 -1.753 1.00 97.69 215 TRP A N 1
ATOM 1686 C CA . TRP A 1 215 ? -1.714 14.397 -3.041 1.00 97.69 215 TRP A CA 1
ATOM 1687 C C . TRP A 1 215 ? -0.188 14.359 -2.876 1.00 97.69 215 TRP A C 1
ATOM 1689 O O . TRP A 1 215 ? 0.485 13.627 -3.597 1.00 97.69 215 TRP A O 1
ATOM 1699 N N . LEU A 1 216 ? 0.353 15.085 -1.889 1.00 97.25 216 LEU A N 1
ATOM 1700 C CA . LEU A 1 216 ? 1.783 15.102 -1.585 1.00 97.25 216 LEU A CA 1
ATOM 1701 C C . LEU A 1 216 ? 2.225 13.784 -0.934 1.00 97.25 216 LEU A C 1
ATOM 1703 O O . LEU A 1 216 ? 3.229 13.211 -1.340 1.00 97.25 216 LEU A O 1
ATOM 1707 N N . ALA A 1 217 ? 1.440 13.244 0.006 1.00 97.50 217 ALA A N 1
ATOM 1708 C CA . ALA A 1 217 ? 1.684 11.917 0.577 1.00 97.50 217 ALA A CA 1
ATOM 1709 C C . ALA A 1 217 ? 1.724 10.823 -0.509 1.00 97.50 217 ALA A C 1
ATOM 1711 O O . ALA A 1 217 ? 2.621 9.978 -0.506 1.00 97.50 217 ALA A O 1
ATOM 1712 N N . ALA A 1 218 ? 0.806 10.881 -1.481 1.00 97.44 218 ALA A N 1
ATOM 1713 C CA . ALA A 1 218 ? 0.842 10.027 -2.665 1.00 97.44 218 ALA A CA 1
ATOM 1714 C C . ALA A 1 218 ? 2.118 10.271 -3.497 1.00 97.44 218 ALA A C 1
ATOM 1716 O O . ALA A 1 218 ? 2.881 9.336 -3.740 1.00 97.44 218 ALA A O 1
ATOM 1717 N N . ARG A 1 219 ? 2.404 11.524 -3.875 1.00 96.62 219 ARG A N 1
ATOM 1718 C CA . ARG A 1 219 ? 3.568 11.912 -4.694 1.00 96.62 219 ARG A CA 1
ATOM 1719 C C . ARG A 1 219 ? 4.907 11.454 -4.102 1.00 96.62 219 ARG A C 1
ATOM 1721 O O . ARG A 1 219 ? 5.771 11.013 -4.863 1.00 96.62 219 ARG A O 1
ATOM 1728 N N . CYS A 1 220 ? 5.060 11.533 -2.780 1.00 96.25 220 CYS A N 1
ATOM 1729 C CA . CYS A 1 220 ? 6.213 11.028 -2.031 1.00 96.25 220 CYS A CA 1
ATOM 1730 C C . CYS A 1 220 ? 6.278 9.495 -2.040 1.00 96.25 220 CYS A C 1
ATOM 1732 O O . CYS A 1 220 ? 7.331 8.919 -2.303 1.00 96.25 220 CYS A O 1
ATOM 1734 N N . SER A 1 221 ? 5.146 8.825 -1.803 1.00 96.94 221 SER A N 1
ATOM 1735 C CA . SER A 1 221 ? 5.067 7.360 -1.795 1.00 96.94 221 SER A CA 1
ATOM 1736 C C . SER A 1 221 ? 5.395 6.727 -3.146 1.00 96.94 221 SER A C 1
ATOM 1738 O O . SER A 1 221 ? 5.980 5.651 -3.165 1.00 96.94 221 SER A O 1
ATOM 1740 N N . GLY A 1 222 ? 5.032 7.387 -4.253 1.00 93.56 222 GLY A N 1
ATOM 1741 C CA . GLY A 1 222 ? 5.263 6.930 -5.629 1.00 93.56 222 GLY A CA 1
ATOM 1742 C C . GLY A 1 222 ? 6.520 7.484 -6.312 1.00 93.56 222 GLY A C 1
ATOM 1743 O O . GLY A 1 222 ? 6.623 7.413 -7.536 1.00 93.56 222 GLY A O 1
ATOM 1744 N N . ALA A 1 223 ? 7.452 8.093 -5.569 1.00 89.75 223 ALA A N 1
ATOM 1745 C CA . ALA A 1 223 ? 8.660 8.726 -6.112 1.00 89.75 223 ALA A CA 1
ATOM 1746 C C . ALA A 1 223 ? 9.748 7.700 -6.507 1.00 89.75 223 ALA A C 1
ATOM 1748 O O . ALA A 1 223 ? 10.844 7.687 -5.939 1.00 89.75 223 ALA A O 1
ATOM 1749 N N . ALA A 1 224 ? 9.416 6.783 -7.424 1.00 88.25 224 ALA A N 1
ATOM 1750 C CA . ALA A 1 224 ? 10.244 5.626 -7.769 1.00 88.25 224 ALA A CA 1
ATOM 1751 C C . ALA A 1 224 ? 11.606 6.057 -8.352 1.00 88.25 224 ALA A C 1
ATOM 1753 O O . ALA A 1 224 ? 11.632 6.728 -9.391 1.00 88.25 224 ALA A O 1
ATOM 1754 N N . PRO A 1 225 ? 12.747 5.666 -7.744 1.00 82.31 225 PRO A N 1
ATOM 1755 C CA . PRO A 1 225 ? 14.068 6.023 -8.254 1.00 82.31 225 PRO A CA 1
ATOM 1756 C C . PRO A 1 225 ? 14.255 5.589 -9.706 1.00 82.31 225 PRO A C 1
ATOM 1758 O O . PRO A 1 225 ? 13.785 4.529 -10.113 1.00 82.31 225 PRO A O 1
ATOM 1761 N N . THR A 1 226 ? 14.966 6.400 -10.490 1.00 84.19 226 THR A N 1
ATOM 1762 C CA . THR A 1 226 ? 15.108 6.304 -11.961 1.00 84.19 226 THR A CA 1
ATOM 1763 C C . THR A 1 226 ? 13.850 6.611 -12.783 1.00 84.19 226 THR A C 1
ATOM 1765 O O . THR A 1 226 ? 14.000 6.945 -13.953 1.00 84.19 226 THR A O 1
ATOM 1768 N N . TYR A 1 227 ? 12.642 6.575 -12.209 1.00 86.38 227 TYR A N 1
ATOM 1769 C CA . TYR A 1 227 ? 11.400 6.965 -12.894 1.00 86.38 227 TYR A CA 1
ATOM 1770 C C . TYR A 1 227 ? 11.023 8.412 -12.590 1.00 86.38 227 TYR A C 1
ATOM 1772 O O . TYR A 1 227 ? 10.716 9.157 -13.512 1.00 86.38 227 TYR A O 1
ATOM 1780 N N . PHE A 1 228 ? 11.095 8.825 -11.324 1.00 88.81 228 PHE A N 1
ATOM 1781 C CA . PHE A 1 228 ? 10.747 10.170 -10.871 1.00 88.81 228 PHE A CA 1
ATOM 1782 C C . PHE A 1 228 ? 11.847 10.767 -9.997 1.00 88.81 228 PHE A C 1
ATOM 1784 O O . PHE A 1 228 ? 12.550 10.061 -9.271 1.00 88.81 228 PHE A O 1
ATOM 1791 N N . SER A 1 229 ? 11.951 12.094 -10.017 1.00 88.00 229 SER A N 1
ATOM 1792 C CA . SER A 1 229 ? 12.711 12.841 -9.013 1.00 88.00 229 SER A CA 1
ATOM 1793 C C . SER A 1 229 ? 12.093 12.672 -7.620 1.00 88.00 229 SER A C 1
ATOM 1795 O O . SER A 1 229 ? 10.864 12.572 -7.483 1.00 88.00 229 SER A O 1
ATOM 1797 N N . ALA A 1 230 ? 12.948 12.693 -6.593 1.00 88.56 230 ALA A N 1
ATOM 1798 C CA . ALA A 1 230 ? 12.542 12.730 -5.189 1.00 88.56 230 ALA A CA 1
ATOM 1799 C C . ALA A 1 230 ? 11.559 13.883 -4.919 1.00 88.56 230 ALA A C 1
ATOM 1801 O O . ALA A 1 230 ? 11.626 14.928 -5.571 1.00 88.56 230 ALA A O 1
ATOM 1802 N N . SER A 1 231 ? 10.659 13.696 -3.955 1.00 87.75 231 SER A N 1
ATOM 1803 C CA . SER A 1 231 ? 9.724 14.735 -3.514 1.00 87.75 231 SER A CA 1
ATOM 1804 C C . SER A 1 231 ? 10.112 15.162 -2.101 1.00 87.75 231 SER A C 1
ATOM 1806 O O . SER A 1 231 ? 10.109 14.348 -1.182 1.00 87.75 231 SER A O 1
ATOM 1808 N N . GLU A 1 232 ? 10.532 16.416 -1.929 1.00 88.38 232 GLU A N 1
ATOM 1809 C CA . GLU A 1 232 ? 11.202 16.887 -0.706 1.00 88.38 232 GLU A CA 1
ATOM 1810 C C . GLU A 1 232 ? 12.396 15.979 -0.311 1.00 88.38 232 GLU A C 1
ATOM 1812 O O . GLU A 1 232 ? 13.387 15.888 -1.032 1.00 88.38 232 GLU A O 1
ATOM 1817 N N . LYS A 1 233 ? 12.290 15.298 0.837 1.00 91.38 233 LYS A N 1
ATOM 1818 C CA . LYS A 1 233 ? 13.238 14.324 1.410 1.00 91.38 233 LYS A CA 1
ATOM 1819 C C . LYS A 1 233 ? 12.840 12.862 1.162 1.00 91.38 233 LYS A C 1
ATOM 1821 O O . LYS A 1 233 ? 13.457 11.951 1.717 1.00 91.38 233 LYS A O 1
ATOM 1826 N N . PHE A 1 234 ? 11.767 12.646 0.409 1.00 95.00 234 PHE A N 1
ATOM 1827 C CA . PHE A 1 234 ? 11.095 11.365 0.275 1.00 95.00 234 PHE A CA 1
ATOM 1828 C C . PHE A 1 234 ? 11.392 10.688 -1.066 1.00 95.00 234 PHE A C 1
ATOM 1830 O O . PHE A 1 234 ? 11.353 11.308 -2.135 1.00 95.00 234 PHE A O 1
ATOM 1837 N N . LEU A 1 235 ? 11.629 9.381 -0.985 1.00 94.31 235 LEU A N 1
ATOM 1838 C CA . LEU A 1 235 ? 11.638 8.441 -2.102 1.00 94.31 235 LEU A CA 1
ATOM 1839 C C . LEU A 1 235 ? 10.467 7.456 -1.969 1.00 94.31 235 LEU A C 1
ATOM 1841 O O . LEU A 1 235 ? 9.805 7.378 -0.925 1.00 94.31 235 LEU A O 1
ATOM 1845 N N . ASP A 1 236 ? 10.230 6.688 -3.032 1.00 95.25 236 ASP A N 1
ATOM 1846 C CA . ASP A 1 236 ? 9.206 5.643 -3.054 1.00 95.25 236 ASP A CA 1
ATOM 1847 C C . ASP A 1 236 ? 9.342 4.680 -1.869 1.00 95.25 236 ASP A C 1
ATOM 1849 O O . ASP A 1 236 ? 10.442 4.224 -1.546 1.00 95.25 236 ASP A O 1
ATOM 1853 N N . GLY A 1 237 ? 8.212 4.352 -1.235 1.00 94.06 237 GLY A N 1
ATOM 1854 C CA . GLY A 1 237 ? 8.185 3.414 -0.108 1.00 94.06 237 GLY A CA 1
ATOM 1855 C C . GLY A 1 237 ? 8.679 2.012 -0.473 1.00 94.06 237 GLY A C 1
ATOM 1856 O O . GLY A 1 237 ? 9.081 1.254 0.407 1.00 94.06 237 GLY A O 1
ATOM 1857 N N . GLY A 1 238 ? 8.712 1.685 -1.766 1.00 93.06 238 GLY A N 1
ATOM 1858 C CA . GLY A 1 238 ? 9.222 0.449 -2.336 1.00 93.06 238 GLY A CA 1
ATOM 1859 C C . GLY A 1 238 ? 10.665 0.122 -1.963 1.00 93.06 238 GLY A C 1
ATOM 1860 O O . GLY A 1 238 ? 11.001 -1.054 -1.885 1.00 93.06 238 GLY A O 1
ATOM 1861 N N . LEU A 1 239 ? 11.496 1.120 -1.646 1.00 91.38 239 LEU A N 1
ATOM 1862 C CA . LEU A 1 239 ? 12.882 0.891 -1.221 1.00 91.38 239 LEU A CA 1
ATOM 1863 C C . LEU A 1 239 ? 13.017 0.229 0.159 1.00 91.38 239 LEU A C 1
ATOM 1865 O O . LEU A 1 239 ? 14.067 -0.344 0.446 1.00 91.38 239 LEU A O 1
ATOM 1869 N N . VAL A 1 240 ? 11.999 0.340 1.020 1.00 91.69 240 VAL A N 1
ATOM 1870 C CA . VAL A 1 240 ? 12.038 -0.168 2.405 1.00 91.69 240 VAL A CA 1
ATOM 1871 C C . VAL A 1 240 ? 10.877 -1.122 2.701 1.00 91.69 240 VAL A C 1
ATOM 1873 O O . VAL A 1 240 ? 11.087 -2.159 3.325 1.00 91.69 240 VAL A O 1
ATOM 1876 N N . GLY A 1 241 ? 9.670 -0.811 2.220 1.00 92.06 241 GLY A N 1
ATOM 1877 C CA . GLY A 1 241 ? 8.437 -1.550 2.501 1.00 92.06 241 GLY A CA 1
ATOM 1878 C C . GLY A 1 241 ? 7.528 -1.687 1.277 1.00 92.06 241 GLY A C 1
ATOM 1879 O O . GLY A 1 241 ? 6.361 -1.307 1.342 1.00 92.06 241 GLY A O 1
ATOM 1880 N N . ASN A 1 242 ? 8.024 -2.224 0.147 1.00 95.38 242 ASN A N 1
ATOM 1881 C CA . ASN A 1 242 ? 7.208 -2.368 -1.078 1.00 95.38 242 ASN A CA 1
ATOM 1882 C C . ASN A 1 242 ? 5.929 -3.197 -0.889 1.00 95.38 242 ASN A C 1
ATOM 1884 O O . ASN A 1 242 ? 4.927 -2.983 -1.570 1.00 95.38 242 ASN A O 1
ATOM 1888 N N . ASN A 1 243 ? 5.971 -4.150 0.039 1.00 96.31 243 ASN A N 1
ATOM 1889 C CA . ASN A 1 243 ? 4.800 -4.867 0.508 1.00 96.31 243 ASN A CA 1
ATOM 1890 C C . ASN A 1 243 ? 4.557 -4.497 1.981 1.00 96.31 243 ASN A C 1
ATOM 1892 O O . ASN A 1 243 ? 5.255 -5.028 2.851 1.00 96.31 243 ASN A O 1
ATOM 1896 N N . PRO A 1 244 ? 3.560 -3.644 2.282 1.00 97.31 244 PRO A N 1
ATOM 1897 C CA . PRO A 1 244 ? 3.413 -3.035 3.599 1.00 97.31 244 PRO A CA 1
ATOM 1898 C C . PRO A 1 244 ? 2.836 -3.985 4.662 1.00 97.31 244 PRO A C 1
ATOM 1900 O O . PRO A 1 244 ? 2.527 -3.539 5.763 1.00 97.31 244 PRO A O 1
ATOM 1903 N N . MET A 1 245 ? 2.638 -5.283 4.381 1.00 95.56 245 MET A N 1
ATOM 1904 C CA . MET A 1 245 ? 2.007 -6.234 5.318 1.00 95.56 245 MET A CA 1
ATOM 1905 C C . MET A 1 245 ? 2.667 -6.267 6.698 1.00 95.56 245 MET A C 1
ATOM 1907 O O . MET A 1 245 ? 1.968 -6.225 7.709 1.00 95.56 245 MET A O 1
ATOM 1911 N N . LEU A 1 246 ? 3.996 -6.399 6.745 1.00 96.31 246 LEU A N 1
ATOM 1912 C CA . LEU A 1 246 ? 4.717 -6.511 8.014 1.00 96.31 246 LEU A CA 1
ATOM 1913 C C . LEU A 1 246 ? 4.706 -5.173 8.748 1.00 96.31 246 LEU A C 1
ATOM 1915 O O . LEU A 1 246 ? 4.370 -5.147 9.925 1.00 96.31 246 LEU A O 1
ATOM 1919 N N . ASP A 1 247 ? 4.954 -4.075 8.037 1.00 97.31 247 ASP A N 1
ATOM 1920 C CA . ASP A 1 247 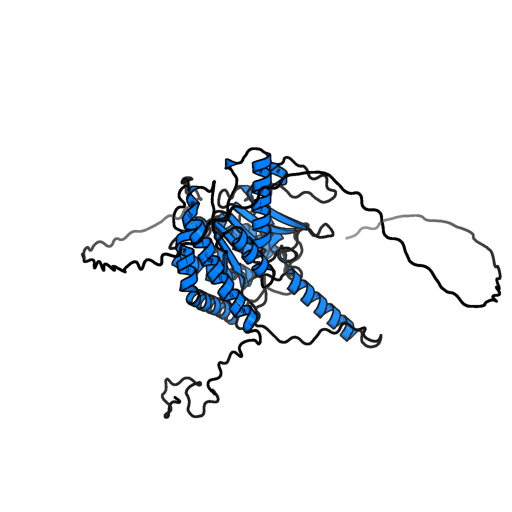? 4.950 -2.720 8.596 1.00 97.31 247 ASP A CA 1
ATOM 1921 C C . ASP A 1 247 ? 3.567 -2.336 9.142 1.00 97.31 247 ASP A C 1
ATOM 1923 O O . ASP A 1 247 ? 3.462 -1.697 10.182 1.00 97.31 247 ASP A O 1
ATOM 1927 N N . THR A 1 248 ? 2.492 -2.809 8.501 1.00 97.62 248 THR A N 1
ATOM 1928 C CA . THR A 1 248 ? 1.108 -2.641 8.978 1.00 97.62 248 THR A CA 1
ATOM 1929 C C . THR A 1 248 ? 0.860 -3.402 10.276 1.00 97.62 248 THR A C 1
ATOM 1931 O O . THR A 1 248 ? 0.225 -2.874 11.183 1.00 97.62 248 THR A O 1
ATOM 1934 N N . LEU A 1 249 ? 1.347 -4.643 10.390 1.00 96.75 249 LEU A N 1
ATOM 1935 C CA . LEU A 1 249 ? 1.213 -5.428 11.622 1.00 96.75 249 LEU A CA 1
ATOM 1936 C C . LEU A 1 249 ? 2.053 -4.835 12.764 1.00 96.75 249 LEU A C 1
ATOM 1938 O O . LEU A 1 249 ? 1.579 -4.807 13.899 1.00 96.75 249 LEU A O 1
ATOM 1942 N N . THR A 1 250 ? 3.248 -4.322 12.458 1.00 97.31 250 THR A N 1
ATOM 1943 C CA . THR A 1 250 ? 4.109 -3.601 13.405 1.00 97.31 250 THR A CA 1
ATOM 1944 C C . THR A 1 250 ? 3.436 -2.316 13.893 1.00 97.31 250 THR A C 1
ATOM 1946 O O . THR A 1 250 ? 3.208 -2.186 15.089 1.00 97.31 250 THR A O 1
ATOM 1949 N N . GLU A 1 251 ? 3.018 -1.417 12.993 1.00 97.25 251 GLU A N 1
ATOM 1950 C CA . GLU A 1 251 ? 2.328 -0.158 13.334 1.00 97.25 251 GLU A CA 1
ATOM 1951 C C . GLU A 1 251 ? 1.031 -0.413 14.127 1.00 97.25 251 GLU A C 1
ATOM 1953 O O . GLU A 1 251 ? 0.727 0.333 15.058 1.00 97.25 251 GLU A O 1
ATOM 1958 N N . ILE A 1 252 ? 0.272 -1.476 13.816 1.00 96.00 252 ILE A N 1
ATOM 1959 C CA . ILE A 1 252 ? -0.915 -1.867 14.597 1.00 96.00 252 ILE A CA 1
ATOM 1960 C C . ILE A 1 252 ? -0.538 -2.229 16.039 1.00 96.00 252 ILE A C 1
ATOM 1962 O O . ILE A 1 252 ? -1.221 -1.785 16.965 1.00 96.00 252 ILE A O 1
ATOM 1966 N N . GLU A 1 253 ? 0.520 -3.014 16.260 1.00 95.62 253 GLU A N 1
ATOM 1967 C CA . GLU A 1 253 ? 0.889 -3.409 17.622 1.00 95.62 253 GLU A CA 1
ATOM 1968 C C . GLU A 1 253 ? 1.625 -2.298 18.384 1.00 95.62 253 GLU A C 1
ATOM 1970 O O . GLU A 1 253 ? 1.353 -2.105 19.567 1.00 95.62 253 GLU A O 1
ATOM 1975 N N . GLU A 1 254 ? 2.447 -1.481 17.723 1.00 96.50 254 GLU A N 1
ATOM 1976 C CA . GLU A 1 254 ? 3.021 -0.265 18.314 1.00 96.50 254 GLU A CA 1
ATOM 1977 C C . GLU A 1 254 ? 1.927 0.729 18.723 1.00 96.50 254 GLU A C 1
ATOM 1979 O O . GLU A 1 254 ? 1.948 1.256 19.840 1.00 96.50 254 GLU A O 1
ATOM 1984 N N . TRP A 1 255 ? 0.913 0.927 17.871 1.00 95.69 255 TRP A N 1
ATOM 1985 C CA . TRP A 1 255 ? -0.287 1.689 18.213 1.00 95.69 255 TRP A CA 1
ATOM 1986 C C . TRP A 1 255 ? -0.983 1.104 19.446 1.00 95.69 255 TRP A C 1
ATOM 1988 O O . TRP A 1 255 ? -1.287 1.836 20.389 1.00 95.69 255 TRP A O 1
ATOM 1998 N N . ASN A 1 256 ? -1.208 -0.214 19.467 1.00 95.38 256 ASN A N 1
ATOM 1999 C CA . ASN A 1 256 ? -1.843 -0.908 20.587 1.00 95.38 256 ASN A CA 1
ATOM 2000 C C . ASN A 1 256 ? -1.059 -0.738 21.895 1.00 95.38 256 ASN A C 1
ATOM 2002 O O . ASN A 1 256 ? -1.654 -0.464 22.939 1.00 95.38 256 ASN A O 1
ATOM 2006 N N . MET A 1 257 ? 0.267 -0.873 21.855 1.00 96.00 257 MET A N 1
ATOM 2007 C CA . MET A 1 257 ? 1.148 -0.650 23.001 1.00 96.00 257 MET A CA 1
ATOM 2008 C C . MET A 1 257 ? 1.071 0.802 23.489 1.00 96.00 257 MET A C 1
ATOM 2010 O O . MET A 1 257 ? 0.912 1.030 24.690 1.00 96.00 257 MET A O 1
ATOM 2014 N N . ALA A 1 258 ? 1.098 1.777 22.575 1.00 96.38 258 ALA A N 1
ATOM 2015 C CA . ALA A 1 258 ? 1.007 3.196 22.905 1.00 96.38 258 ALA A CA 1
ATOM 2016 C C . ALA A 1 258 ? -0.336 3.571 23.560 1.00 96.38 258 ALA A C 1
ATOM 2018 O O . ALA A 1 258 ? -0.348 4.255 24.588 1.00 96.38 258 ALA A O 1
ATOM 2019 N N . VAL A 1 259 ? -1.473 3.094 23.029 1.00 95.19 259 VAL A N 1
ATOM 2020 C CA . VAL A 1 259 ? -2.790 3.380 23.630 1.00 95.19 259 VAL A CA 1
ATOM 2021 C C . VAL A 1 259 ? -2.970 2.678 24.977 1.00 95.19 259 VAL A C 1
ATOM 2023 O O . VAL A 1 259 ? -3.445 3.315 25.919 1.00 95.19 259 VAL A O 1
ATOM 2026 N N . ARG A 1 260 ? -2.511 1.425 25.135 1.00 94.75 260 ARG A N 1
ATOM 2027 C CA . ARG A 1 260 ? -2.498 0.726 26.439 1.00 94.75 260 ARG A CA 1
ATOM 2028 C C . ARG A 1 260 ? -1.678 1.505 27.475 1.00 94.75 260 ARG A C 1
ATOM 2030 O O . ARG A 1 260 ? -2.172 1.764 28.568 1.00 94.75 260 ARG A O 1
ATOM 2037 N N . ALA A 1 261 ? -0.480 1.973 27.114 1.00 95.69 261 ALA A N 1
ATOM 2038 C CA . ALA A 1 261 ? 0.389 2.759 27.998 1.00 95.69 261 ALA A CA 1
ATOM 2039 C C . ALA A 1 261 ? -0.225 4.101 28.456 1.00 95.69 261 ALA A C 1
ATOM 2041 O O . ALA A 1 261 ? 0.167 4.639 29.491 1.00 95.69 261 ALA A O 1
ATOM 2042 N N . LYS A 1 262 ? -1.207 4.638 27.718 1.00 95.56 262 LYS A N 1
ATOM 2043 C CA . LYS A 1 262 ? -1.982 5.837 28.090 1.00 95.56 262 LYS A CA 1
ATOM 2044 C C . LYS A 1 262 ? -3.351 5.532 28.713 1.00 95.56 262 LYS A C 1
ATOM 2046 O O . LYS A 1 262 ? -4.145 6.452 28.890 1.00 95.56 262 LYS A O 1
ATOM 2051 N N . GLY A 1 263 ? -3.652 4.271 29.033 1.00 93.62 263 GLY A N 1
ATOM 2052 C CA . GLY A 1 263 ? -4.952 3.857 29.577 1.00 93.62 263 GLY A CA 1
ATOM 2053 C C . GLY A 1 263 ? -6.109 3.912 28.568 1.00 93.62 263 GLY A C 1
ATOM 2054 O O . GLY A 1 263 ? -7.269 3.778 28.949 1.00 93.62 263 GLY A O 1
ATOM 2055 N N . ARG A 1 264 ? -5.815 4.082 27.273 1.00 92.94 264 ARG A N 1
ATOM 2056 C CA . ARG A 1 264 ? -6.773 4.114 26.153 1.00 92.94 264 ARG A CA 1
ATOM 2057 C C . ARG A 1 264 ? -7.059 2.693 25.631 1.00 92.94 264 ARG A C 1
ATOM 2059 O O . ARG A 1 264 ? -7.131 2.464 24.428 1.00 92.94 264 ARG A O 1
ATOM 2066 N N . GLU A 1 265 ? -7.221 1.710 26.523 1.00 89.62 265 GLU A N 1
ATOM 2067 C CA . GLU A 1 265 ? -7.389 0.289 26.146 1.00 89.62 265 GLU A CA 1
ATOM 2068 C C . GLU A 1 265 ? -8.598 0.039 25.230 1.00 89.62 265 GLU A C 1
ATOM 2070 O O . GLU A 1 265 ? -8.559 -0.833 24.364 1.00 89.62 265 GLU A O 1
ATOM 2075 N N . ALA A 1 266 ? -9.648 0.855 25.357 1.00 87.88 266 ALA A N 1
ATOM 2076 C CA . ALA A 1 266 ? -10.827 0.815 24.495 1.00 87.88 266 ALA A CA 1
ATOM 2077 C C . ALA A 1 266 ? -10.546 1.171 23.017 1.00 87.88 266 ALA A C 1
ATOM 2079 O O . ALA A 1 266 ? -11.448 1.044 22.191 1.00 87.88 266 ALA A O 1
ATOM 2080 N N . GLU A 1 267 ? -9.335 1.620 22.668 1.00 90.38 267 GLU A N 1
ATOM 2081 C CA . GLU A 1 267 ? -8.898 1.946 21.301 1.00 90.38 267 GLU A CA 1
ATOM 2082 C C . GLU A 1 267 ? -7.925 0.920 20.693 1.00 90.38 267 GLU A C 1
ATOM 2084 O O . GLU A 1 267 ? -7.471 1.111 19.560 1.00 90.38 267 GLU A O 1
ATOM 2089 N N . VAL A 1 268 ? -7.607 -0.160 21.419 1.00 92.00 268 VAL A N 1
ATOM 2090 C CA . VAL A 1 268 ? -6.808 -1.288 20.910 1.00 92.00 268 VAL A CA 1
ATOM 2091 C C . VAL A 1 268 ? -7.498 -1.900 19.691 1.00 92.00 268 VAL A C 1
ATOM 2093 O O . VAL A 1 268 ? -8.692 -2.184 19.730 1.00 92.00 268 VAL A O 1
ATOM 2096 N N . PHE A 1 269 ? -6.749 -2.122 18.615 1.00 92.19 269 PHE A N 1
ATOM 2097 C CA . PHE A 1 269 ? -7.229 -2.712 17.372 1.00 92.19 269 PHE A CA 1
ATOM 2098 C C . PHE A 1 269 ? -6.702 -4.142 17.225 1.00 92.19 269 PHE A C 1
ATOM 2100 O O . PHE A 1 269 ? -5.492 -4.363 17.181 1.00 92.19 269 PHE A O 1
ATOM 2107 N N . THR A 1 270 ? -7.609 -5.116 17.108 1.00 91.62 270 THR A N 1
ATOM 2108 C CA . THR A 1 270 ? -7.235 -6.526 16.898 1.00 91.62 270 THR A CA 1
ATOM 2109 C C . THR A 1 270 ? -7.588 -6.973 15.472 1.00 91.62 270 THR A C 1
ATOM 2111 O O . THR A 1 270 ? -8.779 -7.057 15.147 1.00 91.62 270 THR A O 1
ATOM 2114 N N . PRO A 1 271 ? -6.607 -7.294 14.605 1.00 93.12 271 PRO A N 1
ATOM 2115 C CA . PRO A 1 271 ? -6.882 -7.859 13.287 1.00 93.12 271 PRO A CA 1
ATOM 2116 C C . PRO A 1 271 ? -7.648 -9.188 13.378 1.00 93.12 271 PRO A C 1
ATOM 2118 O O . PRO A 1 271 ? -7.287 -10.077 14.143 1.00 93.12 271 PRO A O 1
ATOM 2121 N N . THR A 1 272 ? -8.696 -9.339 12.568 1.00 92.19 272 THR A N 1
ATOM 2122 C CA . THR A 1 272 ? -9.480 -10.589 12.424 1.00 92.19 272 THR A CA 1
ATOM 2123 C C . THR A 1 272 ? -9.340 -11.239 11.058 1.00 92.19 272 THR A C 1
ATOM 2125 O O . THR A 1 272 ? -9.710 -12.395 10.887 1.00 92.19 272 THR A O 1
ATOM 2128 N N . VAL A 1 273 ? -8.796 -10.504 10.090 1.00 93.81 273 VAL A N 1
ATOM 2129 C CA . VAL A 1 273 ? -8.388 -10.986 8.773 1.00 93.81 273 VAL A CA 1
ATOM 2130 C C . VAL A 1 273 ? -7.405 -9.980 8.183 1.00 93.81 273 VAL A C 1
ATOM 2132 O O . VAL A 1 273 ? -7.572 -8.771 8.367 1.00 93.81 273 VAL A O 1
ATOM 2135 N N . VAL A 1 274 ? -6.395 -10.482 7.478 1.00 97.12 274 VAL A N 1
ATOM 2136 C CA . VAL A 1 274 ? -5.461 -9.679 6.681 1.00 97.12 274 VAL A CA 1
ATOM 2137 C C . VAL A 1 274 ? -5.572 -10.135 5.233 1.00 97.12 274 VAL A C 1
ATOM 2139 O O . VAL A 1 274 ? -5.353 -11.309 4.931 1.00 97.12 274 VAL A O 1
ATOM 2142 N N . VAL A 1 275 ? -5.916 -9.213 4.339 1.00 97.69 275 VAL A N 1
ATOM 2143 C CA . VAL A 1 275 ? -5.929 -9.420 2.889 1.00 97.69 275 VAL A CA 1
ATOM 2144 C C . VAL A 1 275 ? -4.800 -8.599 2.287 1.00 97.69 275 VAL A C 1
ATOM 2146 O O . VAL A 1 275 ? -4.672 -7.418 2.583 1.00 97.69 275 VAL A O 1
ATOM 2149 N N . SER A 1 276 ? -3.986 -9.205 1.432 1.00 98.00 276 SER A N 1
ATOM 2150 C CA . SER A 1 276 ? -2.901 -8.527 0.731 1.00 98.00 276 SER A CA 1
ATOM 2151 C C . SER A 1 276 ? -2.975 -8.778 -0.770 1.00 98.00 276 SER A C 1
ATOM 2153 O O . SER A 1 276 ? -3.175 -9.917 -1.207 1.00 98.00 276 SER A O 1
ATOM 2155 N N . LEU A 1 277 ? -2.808 -7.708 -1.547 1.00 98.25 277 LEU A N 1
ATOM 2156 C CA . LEU A 1 277 ? -2.896 -7.697 -3.003 1.00 98.25 277 LEU A CA 1
ATOM 2157 C C . LEU A 1 277 ? -1.553 -7.284 -3.612 1.00 98.25 277 LEU A C 1
ATOM 2159 O O . LEU A 1 277 ? -1.015 -6.236 -3.265 1.00 98.25 277 LEU A O 1
ATOM 2163 N N . GLY A 1 278 ? -1.033 -8.111 -4.521 1.00 97.12 278 GLY A N 1
ATOM 2164 C CA . GLY A 1 278 ? 0.208 -7.842 -5.248 1.00 97.12 278 GLY A CA 1
ATOM 2165 C C . GLY A 1 278 ? 0.008 -7.419 -6.703 1.00 97.12 278 GLY A C 1
ATOM 2166 O O . GLY A 1 278 ? -1.014 -7.708 -7.324 1.00 97.12 278 GLY A O 1
ATOM 2167 N N . CYS A 1 279 ? 1.032 -6.774 -7.259 1.00 95.50 279 CYS A N 1
ATOM 2168 C CA . CYS A 1 279 ? 1.055 -6.191 -8.607 1.00 95.50 279 CYS A CA 1
ATOM 2169 C C . CYS A 1 279 ? 1.415 -7.184 -9.736 1.00 95.50 279 CYS A C 1
ATOM 2171 O O . CYS A 1 279 ? 1.981 -6.791 -10.754 1.00 95.50 279 CYS A O 1
ATOM 2173 N N . GLY A 1 280 ? 1.122 -8.472 -9.560 1.00 92.50 280 GLY A N 1
ATOM 2174 C CA . GLY A 1 280 ? 1.536 -9.546 -10.465 1.00 92.50 280 GLY A CA 1
ATOM 2175 C C . GLY A 1 280 ? 2.956 -10.053 -10.184 1.00 92.50 280 GLY A C 1
ATOM 2176 O O . GLY A 1 280 ? 3.839 -9.305 -9.766 1.00 92.50 280 GLY A O 1
ATOM 2177 N N . LYS A 1 281 ? 3.181 -11.351 -10.410 1.00 89.56 281 LYS A N 1
ATOM 2178 C CA . LYS A 1 281 ? 4.501 -11.994 -10.336 1.00 89.56 281 LYS A CA 1
ATOM 2179 C C . LYS A 1 281 ? 5.081 -12.118 -11.747 1.00 89.56 281 LYS A C 1
ATOM 2181 O O . LYS A 1 281 ? 4.393 -12.696 -12.595 1.00 89.56 281 LYS A O 1
ATOM 2186 N N . PRO A 1 282 ? 6.315 -11.651 -12.011 1.00 85.12 282 PRO A N 1
ATOM 2187 C CA . PRO A 1 282 ? 6.978 -11.905 -13.286 1.00 85.12 282 PRO A CA 1
ATOM 2188 C C . PRO A 1 282 ? 7.250 -13.412 -13.462 1.00 85.12 282 PRO A C 1
ATOM 2190 O O . PRO A 1 282 ? 7.277 -14.161 -12.474 1.00 85.12 282 PRO A O 1
ATOM 2193 N N . PRO A 1 283 ? 7.419 -13.908 -14.699 1.00 81.69 283 PRO A N 1
ATOM 2194 C CA . PRO A 1 283 ? 7.851 -15.279 -14.943 1.00 81.69 283 PRO A CA 1
ATOM 2195 C C . PRO A 1 283 ? 9.250 -15.519 -14.362 1.00 81.69 283 PRO A C 1
ATOM 2197 O O . PRO A 1 283 ? 10.107 -14.639 -14.363 1.00 81.69 283 PRO A O 1
ATOM 2200 N N . VAL A 1 284 ? 9.501 -16.739 -13.884 1.00 72.88 284 VAL A N 1
ATOM 2201 C CA . VAL A 1 284 ? 10.837 -17.135 -13.420 1.00 72.88 284 VAL A CA 1
ATOM 2202 C C . VAL A 1 284 ? 11.738 -17.338 -14.637 1.00 72.88 284 VAL A C 1
ATOM 2204 O O . VAL A 1 284 ? 11.649 -18.363 -15.311 1.00 72.88 284 VAL A O 1
ATOM 2207 N N . MET A 1 285 ? 12.598 -16.358 -14.902 1.00 68.25 285 MET A N 1
ATOM 2208 C CA . MET A 1 285 ? 13.588 -16.387 -15.979 1.00 68.25 285 MET A CA 1
ATOM 2209 C C . MET A 1 285 ? 14.920 -16.964 -15.483 1.00 68.25 285 MET A C 1
ATOM 2211 O O . MET A 1 285 ? 15.310 -16.758 -14.333 1.00 68.25 285 MET A O 1
ATOM 2215 N N . LEU A 1 286 ? 15.642 -17.672 -16.356 1.00 64.62 286 LEU A N 1
ATOM 2216 C CA . LEU A 1 286 ? 17.031 -18.050 -16.092 1.00 64.62 286 LEU A CA 1
ATOM 2217 C C . LEU A 1 286 ? 17.921 -16.813 -16.270 1.00 64.62 286 LEU A C 1
ATOM 2219 O O . LEU A 1 286 ? 17.895 -16.189 -17.328 1.00 64.62 286 LEU A O 1
ATOM 2223 N N . VAL A 1 287 ? 18.717 -16.485 -15.255 1.00 63.19 287 VAL A N 1
ATOM 2224 C CA . VAL A 1 287 ? 19.705 -15.397 -15.302 1.00 63.19 287 VAL A CA 1
ATOM 2225 C C . VAL A 1 287 ? 21.099 -16.014 -15.220 1.00 63.19 287 VAL A C 1
ATOM 2227 O O . VAL A 1 287 ? 21.341 -16.884 -14.381 1.00 63.19 287 VAL A O 1
ATOM 2230 N N . GLU A 1 288 ? 22.012 -15.585 -16.090 1.00 58.22 288 GLU A N 1
ATOM 2231 C CA . GLU A 1 288 ? 23.420 -15.982 -16.009 1.00 58.22 288 GLU A CA 1
ATOM 2232 C C . GLU A 1 288 ? 24.046 -15.446 -14.713 1.00 58.22 288 GLU A C 1
ATOM 2234 O O . GLU A 1 288 ? 23.766 -14.326 -14.281 1.00 58.22 288 GLU A O 1
ATOM 2239 N N . THR A 1 289 ? 24.883 -16.251 -14.058 1.00 59.94 289 THR A N 1
ATOM 2240 C CA . THR A 1 289 ? 25.492 -15.880 -12.775 1.00 59.94 289 THR A CA 1
ATOM 2241 C C . THR A 1 289 ? 26.357 -14.632 -12.925 1.00 59.94 289 THR A C 1
ATOM 2243 O O . THR A 1 289 ? 27.346 -14.655 -13.658 1.00 59.94 289 THR A O 1
ATOM 2246 N N . VAL A 1 290 ? 26.020 -13.566 -12.193 1.00 58.81 290 VAL A N 1
ATOM 2247 C CA . VAL A 1 290 ? 26.837 -12.348 -12.119 1.00 58.81 290 VAL A CA 1
ATOM 2248 C C . VAL A 1 290 ? 28.099 -12.655 -11.311 1.00 58.81 290 VAL A C 1
ATOM 2250 O O . VAL A 1 290 ? 28.117 -12.531 -10.088 1.00 58.81 290 VAL A O 1
ATOM 2253 N N . ASP A 1 291 ? 29.148 -13.095 -12.001 1.00 58.50 291 ASP A N 1
ATOM 2254 C CA . ASP A 1 291 ? 30.468 -13.260 -11.406 1.00 58.50 291 ASP A CA 1
ATOM 2255 C C . ASP A 1 291 ? 31.128 -11.883 -11.223 1.00 58.50 291 ASP A C 1
ATOM 2257 O O . ASP A 1 291 ? 31.359 -11.143 -12.182 1.00 58.50 291 ASP A O 1
ATOM 2261 N N . LEU A 1 292 ? 31.392 -11.527 -9.965 1.00 59.53 292 LEU A N 1
ATOM 2262 C CA . LEU A 1 292 ? 32.024 -10.269 -9.562 1.00 59.53 292 LEU A CA 1
ATOM 2263 C C . LEU A 1 292 ? 33.529 -10.435 -9.283 1.00 59.53 292 LEU A C 1
ATOM 2265 O O . LEU A 1 292 ? 34.153 -9.524 -8.734 1.00 59.53 292 LEU A O 1
ATOM 2269 N N . THR A 1 293 ? 34.134 -11.577 -9.635 1.00 57.22 293 THR A N 1
ATOM 2270 C CA . THR A 1 293 ? 35.573 -11.809 -9.453 1.00 57.22 293 THR A CA 1
ATOM 2271 C C . THR A 1 293 ? 36.412 -10.954 -10.412 1.00 57.22 293 THR A C 1
ATOM 2273 O O . THR A 1 293 ? 36.750 -11.343 -11.522 1.00 57.22 293 THR A O 1
ATOM 2276 N N . ILE A 1 294 ? 36.731 -9.746 -9.931 1.00 54.44 294 ILE A N 1
ATOM 2277 C CA . ILE A 1 294 ? 37.769 -8.795 -10.367 1.00 54.44 294 ILE A CA 1
ATOM 2278 C C . ILE A 1 294 ? 38.130 -8.874 -11.867 1.00 54.44 294 ILE A C 1
ATOM 2280 O O . ILE A 1 294 ? 39.032 -9.629 -12.246 1.00 54.44 294 ILE A O 1
ATOM 2284 N N . PRO A 1 295 ? 37.539 -8.026 -12.733 1.00 52.25 295 PRO A N 1
ATOM 2285 C CA . PRO A 1 295 ? 38.061 -7.872 -14.079 1.00 52.25 295 PRO A CA 1
ATOM 2286 C C . PRO A 1 295 ? 39.485 -7.306 -14.018 1.00 52.25 295 PRO A C 1
ATOM 2288 O O . PRO A 1 295 ? 39.769 -6.328 -13.323 1.00 52.25 295 PRO A O 1
ATOM 2291 N N . SER A 1 296 ? 40.373 -7.905 -14.810 1.00 55.53 296 SER A N 1
ATOM 2292 C CA . SER A 1 296 ? 41.636 -7.289 -15.222 1.00 55.53 296 SER A CA 1
ATOM 2293 C C . SER A 1 296 ? 41.412 -5.832 -15.656 1.00 55.53 296 SER A C 1
ATOM 2295 O O . SER A 1 296 ? 40.389 -5.520 -16.270 1.00 55.53 296 SER A O 1
ATOM 2297 N N . LEU A 1 297 ? 42.402 -4.958 -15.420 1.00 56.16 297 LEU A N 1
ATOM 2298 C CA . LEU A 1 297 ? 42.403 -3.531 -15.807 1.00 56.16 297 LEU A CA 1
ATOM 2299 C C . LEU A 1 297 ? 42.044 -3.268 -17.287 1.00 56.16 297 LEU A C 1
ATOM 2301 O O . LEU A 1 297 ? 41.728 -2.140 -17.657 1.00 56.16 297 LEU A O 1
ATOM 2305 N N . LEU A 1 298 ? 42.089 -4.300 -18.132 1.00 57.34 298 LEU A N 1
ATOM 2306 C CA . LEU A 1 298 ? 41.735 -4.262 -19.549 1.00 57.34 298 LEU A CA 1
ATOM 2307 C C . LEU A 1 298 ? 40.220 -4.258 -19.842 1.00 57.34 298 LEU A C 1
ATOM 2309 O O . LEU A 1 298 ? 39.852 -3.952 -20.973 1.00 57.34 298 LEU A O 1
ATOM 2313 N N . ASP A 1 299 ? 39.342 -4.582 -18.882 1.00 67.56 299 ASP A N 1
ATOM 2314 C CA . ASP A 1 299 ? 37.929 -4.906 -19.170 1.00 67.56 299 ASP A CA 1
ATOM 2315 C C . ASP A 1 299 ? 36.892 -4.011 -18.456 1.00 67.56 299 ASP A C 1
ATOM 2317 O O . ASP A 1 299 ? 35.867 -4.455 -17.931 1.00 67.56 299 ASP A O 1
ATOM 2321 N N . VAL A 1 300 ? 37.147 -2.698 -18.475 1.00 68.44 300 VAL A N 1
ATOM 2322 C CA . VAL A 1 300 ? 36.304 -1.649 -17.859 1.00 68.44 300 VAL A CA 1
ATOM 2323 C C . VAL A 1 300 ? 34.824 -1.753 -18.264 1.00 68.44 300 VAL A C 1
ATOM 2325 O O . VAL A 1 300 ? 33.942 -1.522 -17.439 1.00 68.44 300 VAL A O 1
ATOM 2328 N N . ARG A 1 301 ? 34.525 -2.146 -19.512 1.00 71.00 301 ARG A N 1
ATOM 2329 C CA . ARG A 1 301 ? 33.139 -2.317 -19.991 1.00 71.00 301 ARG A CA 1
ATOM 2330 C C . ARG A 1 301 ? 32.410 -3.459 -19.280 1.00 71.00 301 ARG A C 1
ATOM 2332 O O . ARG A 1 301 ? 31.258 -3.278 -18.897 1.00 71.00 301 ARG A O 1
ATOM 2339 N N . ARG A 1 302 ? 33.073 -4.603 -19.064 1.00 68.25 302 ARG A N 1
ATOM 2340 C CA . ARG A 1 302 ? 32.503 -5.717 -18.288 1.00 68.25 302 ARG A CA 1
ATOM 2341 C C . ARG A 1 302 ? 32.308 -5.327 -16.825 1.00 68.25 302 ARG A C 1
ATOM 2343 O O . ARG A 1 302 ? 31.258 -5.626 -16.270 1.00 68.25 302 ARG A O 1
ATOM 2350 N N . GLY A 1 303 ? 33.258 -4.592 -16.240 1.00 71.94 303 GLY A N 1
ATOM 2351 C CA . GLY A 1 303 ? 33.130 -4.052 -14.882 1.00 71.94 303 GLY A CA 1
ATOM 2352 C C . GLY A 1 303 ? 31.903 -3.146 -14.707 1.00 71.94 303 GLY A C 1
ATOM 2353 O O . GLY A 1 303 ? 31.115 -3.353 -13.787 1.00 71.94 303 GLY A O 1
ATOM 2354 N N . LEU A 1 304 ? 31.685 -2.194 -15.621 1.00 72.00 304 LEU A N 1
ATOM 2355 C CA . LEU A 1 304 ? 30.506 -1.315 -15.593 1.00 72.00 304 LEU A CA 1
ATOM 2356 C C . LEU A 1 304 ? 29.188 -2.087 -15.765 1.00 72.00 304 LEU A C 1
ATOM 2358 O O . LEU A 1 304 ? 28.237 -1.830 -15.029 1.00 72.00 304 LEU A O 1
ATOM 2362 N N . GLN A 1 305 ? 29.135 -3.063 -16.679 1.00 73.75 305 GLN A N 1
ATOM 2363 C CA . GLN A 1 305 ? 27.944 -3.902 -16.853 1.00 73.75 305 GLN A CA 1
ATOM 2364 C C . GLN A 1 305 ? 27.656 -4.754 -15.608 1.00 73.75 305 GLN A C 1
ATOM 2366 O O . GLN A 1 305 ? 26.504 -4.869 -15.200 1.00 73.75 305 GLN A O 1
ATOM 2371 N N . ALA A 1 306 ? 28.687 -5.320 -14.977 1.00 71.69 306 ALA A N 1
ATOM 2372 C CA . ALA A 1 306 ? 28.540 -6.108 -13.757 1.00 71.69 306 ALA A CA 1
ATOM 2373 C C . ALA A 1 306 ? 28.031 -5.255 -12.580 1.00 71.69 306 ALA A C 1
ATOM 2375 O O . ALA A 1 306 ? 27.137 -5.689 -11.856 1.00 71.69 306 ALA A O 1
ATOM 2376 N N . MET A 1 307 ? 28.524 -4.018 -12.439 1.00 73.88 307 MET A N 1
ATOM 2377 C CA . MET A 1 307 ? 28.027 -3.054 -11.448 1.00 73.88 307 MET A CA 1
ATOM 2378 C C . MET A 1 307 ? 26.565 -2.660 -11.696 1.00 73.88 307 MET A C 1
ATOM 2380 O O . MET A 1 307 ? 25.785 -2.597 -10.748 1.00 73.88 307 MET A O 1
ATOM 2384 N N . TYR A 1 308 ? 26.170 -2.438 -12.954 1.00 75.94 308 TYR A N 1
ATOM 2385 C CA . TYR A 1 308 ? 24.779 -2.146 -13.318 1.00 75.94 308 TYR A CA 1
ATOM 2386 C C . TYR A 1 308 ? 23.848 -3.338 -13.039 1.00 75.94 308 TYR A C 1
ATOM 2388 O O . TYR A 1 308 ? 22.790 -3.176 -12.433 1.00 75.94 308 TYR A O 1
ATOM 2396 N N . ASN A 1 309 ? 24.273 -4.554 -13.397 1.00 73.75 309 ASN A N 1
ATOM 2397 C CA . ASN A 1 309 ? 23.531 -5.779 -13.098 1.00 73.75 309 ASN A CA 1
ATOM 2398 C C . ASN A 1 309 ? 23.380 -5.986 -11.580 1.00 73.75 309 ASN A C 1
ATOM 2400 O O . ASN A 1 309 ? 22.287 -6.304 -11.117 1.00 73.75 309 ASN A O 1
ATOM 2404 N N . LEU A 1 310 ? 24.442 -5.761 -10.795 1.00 76.94 310 LEU A N 1
ATOM 2405 C CA . LEU A 1 310 ? 24.392 -5.828 -9.331 1.00 76.94 310 LEU A CA 1
ATOM 2406 C C . LEU A 1 310 ? 23.441 -4.778 -8.743 1.00 76.94 310 LEU A C 1
ATOM 2408 O O . LEU A 1 310 ? 22.645 -5.112 -7.869 1.00 76.94 310 LEU A O 1
ATOM 2412 N N . PHE A 1 311 ? 23.486 -3.534 -9.227 1.00 78.69 311 PHE A N 1
ATOM 2413 C CA . PHE A 1 311 ? 22.564 -2.480 -8.800 1.00 78.69 311 PHE A CA 1
ATOM 2414 C C . PHE A 1 311 ? 21.104 -2.882 -9.046 1.00 78.69 311 PHE A C 1
ATOM 2416 O O . PHE A 1 311 ? 20.295 -2.817 -8.124 1.00 78.69 311 PHE A O 1
ATOM 2423 N N . ASN A 1 312 ? 20.785 -3.389 -10.240 1.00 74.56 312 ASN A N 1
ATOM 2424 C CA . ASN A 1 312 ? 19.439 -3.868 -10.559 1.00 74.56 312 ASN A CA 1
ATOM 2425 C C . ASN A 1 312 ? 19.012 -5.038 -9.658 1.00 74.56 312 ASN A C 1
ATOM 2427 O O . ASN A 1 312 ? 17.891 -5.036 -9.165 1.00 74.56 312 ASN A O 1
ATOM 2431 N N . VAL A 1 313 ? 19.900 -6.001 -9.376 1.00 77.94 313 VAL A N 1
ATOM 2432 C CA . VAL A 1 313 ? 19.616 -7.103 -8.435 1.00 77.94 313 VAL A CA 1
ATOM 2433 C C . VAL A 1 313 ? 19.349 -6.580 -7.018 1.00 77.94 313 VAL A C 1
ATOM 2435 O O . VAL A 1 313 ? 18.436 -7.069 -6.355 1.00 77.94 313 VAL A O 1
ATOM 2438 N N . LEU A 1 314 ? 20.102 -5.583 -6.546 1.00 81.25 314 LEU A N 1
ATOM 2439 C CA . LEU A 1 314 ? 19.890 -4.980 -5.226 1.00 81.25 314 LEU A CA 1
ATOM 2440 C C . LEU A 1 314 ? 18.565 -4.209 -5.149 1.00 81.25 314 LEU A C 1
ATOM 2442 O O . LEU A 1 314 ? 17.844 -4.362 -4.165 1.00 81.25 314 LEU A O 1
ATOM 2446 N N . VAL A 1 315 ? 18.218 -3.438 -6.185 1.00 78.25 315 VAL A N 1
ATOM 2447 C CA . VAL A 1 315 ? 16.926 -2.736 -6.278 1.00 78.25 315 VAL A CA 1
ATOM 2448 C C . VAL A 1 315 ? 15.768 -3.733 -6.345 1.00 78.25 315 VAL A C 1
ATOM 2450 O O . VAL A 1 315 ? 14.804 -3.577 -5.606 1.00 78.25 315 VAL A O 1
ATOM 2453 N N . GLU A 1 316 ? 15.877 -4.797 -7.141 1.00 77.62 316 GLU A N 1
ATOM 2454 C CA . GLU A 1 316 ? 14.857 -5.852 -7.239 1.00 77.62 316 GLU A CA 1
ATOM 2455 C C . GLU A 1 316 ? 14.657 -6.589 -5.902 1.00 77.62 316 GLU A C 1
ATOM 2457 O O . GLU A 1 316 ? 13.532 -6.913 -5.525 1.00 77.62 316 GLU A O 1
ATOM 2462 N N . GLN A 1 317 ? 15.730 -6.832 -5.136 1.00 79.75 317 GLN A N 1
ATOM 2463 C CA . GLN A 1 317 ? 15.613 -7.417 -3.797 1.00 79.75 317 GLN A CA 1
ATOM 2464 C C . GLN A 1 317 ? 15.017 -6.447 -2.768 1.00 79.75 317 GLN A C 1
ATOM 2466 O O . GLN A 1 317 ? 14.202 -6.883 -1.955 1.00 79.75 317 GLN A O 1
ATOM 2471 N N . ALA A 1 318 ? 15.387 -5.162 -2.796 1.00 80.31 318 ALA A N 1
ATOM 2472 C CA . ALA A 1 318 ? 14.822 -4.141 -1.909 1.00 80.31 318 ALA A CA 1
ATOM 2473 C C . ALA A 1 318 ? 13.323 -3.928 -2.183 1.00 80.31 318 ALA A C 1
ATOM 2475 O O . ALA A 1 318 ? 12.506 -3.971 -1.266 1.00 80.31 318 ALA A O 1
ATOM 2476 N N . CYS A 1 319 ? 12.957 -3.827 -3.461 1.00 82.06 319 CYS A N 1
ATOM 2477 C CA . CYS A 1 319 ? 11.584 -3.689 -3.933 1.00 82.06 319 CYS A CA 1
ATOM 2478 C C . CYS A 1 319 ? 10.811 -5.023 -3.988 1.00 82.06 319 CYS A C 1
ATOM 2480 O O . CYS A 1 319 ? 9.709 -5.069 -4.537 1.00 82.06 319 CYS A O 1
ATOM 2482 N N . SER A 1 320 ? 11.333 -6.120 -3.431 1.00 83.88 320 SER A N 1
ATOM 2483 C CA . SER A 1 320 ? 10.672 -7.424 -3.520 1.00 83.88 320 SER A CA 1
ATOM 2484 C C . SER A 1 320 ? 9.388 -7.472 -2.690 1.00 83.88 320 SER A C 1
ATOM 2486 O O . SER A 1 320 ? 9.405 -7.431 -1.458 1.00 83.88 320 SER A O 1
ATOM 2488 N N . SER A 1 321 ? 8.250 -7.615 -3.370 1.00 87.31 321 SER A N 1
ATOM 2489 C CA . SER A 1 321 ? 6.930 -7.704 -2.738 1.00 87.31 321 SER A CA 1
ATOM 2490 C C . SER A 1 321 ? 6.460 -9.141 -2.459 1.00 87.31 321 SER A C 1
ATOM 2492 O O . SER A 1 321 ? 5.351 -9.357 -1.963 1.00 87.31 321 SER A O 1
ATOM 2494 N N . GLU A 1 322 ? 7.293 -10.146 -2.748 1.00 89.12 322 GLU A N 1
ATOM 2495 C CA . GLU A 1 322 ? 6.940 -11.570 -2.715 1.00 89.12 322 GLU A CA 1
ATOM 2496 C C . GLU A 1 322 ? 8.005 -12.463 -2.057 1.00 89.12 322 GLU A C 1
ATOM 2498 O O . GLU A 1 322 ? 9.101 -12.051 -1.679 1.00 89.12 322 GLU A O 1
ATOM 2503 N N . GLY A 1 323 ? 7.667 -13.742 -1.875 1.00 86.88 323 GLY A N 1
ATOM 2504 C CA . GLY A 1 323 ? 8.579 -14.718 -1.286 1.00 86.88 323 GLY A CA 1
ATOM 2505 C C . GLY A 1 323 ? 8.703 -14.544 0.228 1.00 86.88 323 GLY A C 1
ATOM 2506 O O . GLY A 1 323 ? 7.745 -14.780 0.963 1.00 86.88 323 GLY A O 1
ATOM 2507 N N . ARG A 1 324 ? 9.890 -14.179 0.738 1.00 87.31 324 ARG A N 1
ATOM 2508 C CA . ARG A 1 324 ? 10.145 -14.204 2.194 1.00 87.31 324 ARG A CA 1
ATOM 2509 C C . ARG A 1 324 ? 9.348 -13.165 2.980 1.00 87.31 324 ARG A C 1
ATOM 2511 O O . ARG A 1 324 ? 9.035 -13.446 4.135 1.00 87.31 324 ARG A O 1
ATOM 2518 N N . VAL A 1 325 ? 8.985 -12.024 2.390 1.00 90.38 325 VAL A N 1
ATOM 2519 C CA . VAL A 1 325 ? 8.086 -11.047 3.035 1.00 90.38 325 VAL A CA 1
ATOM 2520 C C . VAL A 1 325 ? 6.697 -11.656 3.268 1.00 90.38 325 VAL A C 1
ATOM 2522 O O . VAL A 1 325 ? 6.192 -11.646 4.391 1.00 90.38 325 VAL A O 1
ATOM 2525 N N . THR A 1 326 ? 6.145 -12.328 2.254 1.00 91.25 326 THR A N 1
ATOM 2526 C CA . THR A 1 326 ? 4.871 -13.056 2.330 1.00 91.25 326 THR A CA 1
ATOM 2527 C C . THR A 1 326 ? 4.926 -14.227 3.311 1.00 91.25 326 THR A C 1
ATOM 2529 O O . THR A 1 326 ? 3.993 -14.416 4.088 1.00 91.25 326 THR A O 1
ATOM 2532 N N . ASP A 1 327 ? 6.020 -14.994 3.327 1.00 90.25 327 ASP A N 1
ATOM 2533 C CA . ASP A 1 327 ? 6.192 -16.110 4.266 1.00 90.25 327 ASP A CA 1
ATOM 2534 C C . ASP A 1 327 ? 6.226 -15.648 5.725 1.00 90.25 327 ASP A C 1
ATOM 2536 O O . ASP A 1 327 ? 5.599 -16.272 6.581 1.00 90.25 327 ASP A O 1
ATOM 2540 N N . ARG A 1 328 ? 6.947 -14.553 6.005 1.00 93.50 328 ARG A N 1
ATOM 2541 C CA . ARG A 1 328 ? 7.012 -13.936 7.337 1.00 93.50 328 ARG A CA 1
ATOM 2542 C C . ARG A 1 328 ? 5.624 -13.471 7.778 1.00 93.50 328 ARG A C 1
ATOM 2544 O O . ARG A 1 328 ? 5.197 -13.841 8.867 1.00 93.50 328 ARG A O 1
ATOM 2551 N N . ALA A 1 329 ? 4.906 -12.728 6.931 1.00 93.62 329 ALA A N 1
ATOM 2552 C CA . ALA A 1 329 ? 3.564 -12.238 7.251 1.00 93.62 329 ALA A CA 1
ATOM 2553 C C . ALA A 1 329 ? 2.582 -13.393 7.507 1.00 93.62 329 ALA A C 1
ATOM 2555 O O . ALA A 1 329 ? 1.918 -13.415 8.540 1.00 93.62 329 ALA A O 1
ATOM 2556 N N . ARG A 1 330 ? 2.567 -14.414 6.636 1.00 92.31 330 ARG A N 1
ATOM 2557 C CA . ARG A 1 330 ? 1.745 -15.625 6.807 1.00 92.31 330 ARG A CA 1
ATOM 2558 C C . ARG A 1 330 ? 2.038 -16.332 8.134 1.00 92.31 330 ARG A C 1
ATOM 2560 O O . ARG A 1 330 ? 1.102 -16.738 8.819 1.00 92.31 330 ARG A O 1
ATOM 2567 N N . ALA A 1 331 ? 3.313 -16.477 8.504 1.00 91.38 331 ALA A N 1
ATOM 2568 C CA . ALA A 1 331 ? 3.718 -17.122 9.753 1.00 91.38 331 ALA A CA 1
ATOM 2569 C C . ALA A 1 331 ? 3.273 -16.326 10.994 1.00 91.38 331 ALA A C 1
ATOM 2571 O O . ALA A 1 331 ? 2.682 -16.906 11.906 1.00 91.38 331 ALA A O 1
ATOM 2572 N N . TRP A 1 332 ? 3.476 -15.004 11.002 1.00 93.00 332 TRP A N 1
ATOM 2573 C CA . TRP A 1 332 ? 3.022 -14.135 12.092 1.00 93.00 332 TRP A CA 1
ATOM 2574 C C . TRP A 1 332 ? 1.496 -14.131 12.223 1.00 93.00 332 TRP A C 1
ATOM 2576 O O . TRP A 1 332 ? 0.983 -14.401 13.309 1.00 93.00 332 TRP A O 1
ATOM 2586 N N . CYS A 1 333 ? 0.755 -13.960 11.124 1.00 93.88 333 CYS A N 1
ATOM 2587 C CA . CYS A 1 333 ? -0.703 -14.083 11.124 1.00 93.88 333 CYS A CA 1
ATOM 2588 C C . CYS A 1 333 ? -1.166 -15.455 11.647 1.00 93.88 333 CYS A C 1
ATOM 2590 O O . CYS A 1 333 ? -2.092 -15.517 12.451 1.00 93.88 333 CYS A O 1
ATOM 2592 N N . SER A 1 334 ? -0.485 -16.548 11.279 1.00 91.06 334 SER A N 1
ATOM 2593 C CA . SER A 1 334 ? -0.762 -17.887 11.820 1.00 91.06 334 SER A CA 1
ATOM 2594 C C . SER A 1 334 ? -0.576 -17.966 13.337 1.00 91.06 334 SER A C 1
ATOM 2596 O O . SER A 1 334 ? -1.414 -18.558 14.013 1.00 91.06 334 SER A O 1
ATOM 2598 N N . SER A 1 335 ? 0.497 -17.376 13.875 1.00 91.19 335 SER A N 1
ATOM 2599 C CA . SER A 1 335 ? 0.773 -17.365 15.321 1.00 91.19 335 SER A CA 1
ATOM 2600 C C . SER A 1 335 ? -0.221 -16.516 16.123 1.00 91.19 335 SER A C 1
ATOM 2602 O O . SER A 1 335 ? -0.484 -16.810 17.284 1.00 91.19 335 SER A O 1
ATOM 2604 N N . LEU A 1 336 ? -0.823 -15.511 15.480 1.00 89.81 336 LEU A N 1
ATOM 2605 C CA . LEU A 1 336 ? -1.873 -14.654 16.038 1.00 89.81 336 LEU A CA 1
ATOM 2606 C C . LEU A 1 336 ? -3.293 -15.198 15.783 1.00 89.81 336 LEU A C 1
ATOM 2608 O O . LEU A 1 336 ? -4.273 -14.542 16.129 1.00 89.81 336 LEU A O 1
ATOM 2612 N N . HIS A 1 337 ? -3.423 -16.374 15.154 1.00 90.25 337 HIS A N 1
ATOM 2613 C CA . HIS A 1 337 ? -4.693 -16.952 14.697 1.00 90.25 337 HIS A CA 1
ATOM 2614 C C . HIS A 1 337 ? -5.529 -16.010 13.807 1.00 90.25 337 HIS A C 1
ATOM 2616 O O . HIS A 1 337 ? -6.762 -16.008 13.851 1.00 90.25 337 HIS A O 1
ATOM 2622 N N . VAL A 1 338 ? -4.866 -15.209 12.972 1.00 92.62 338 VAL A N 1
ATOM 2623 C CA . VAL A 1 338 ? -5.490 -14.293 12.010 1.00 92.62 338 VAL A CA 1
ATOM 2624 C C . VAL A 1 338 ? -5.470 -14.934 10.616 1.00 92.62 338 VAL A C 1
ATOM 2626 O O . VAL A 1 338 ? -4.388 -15.152 10.067 1.00 92.62 338 VAL A O 1
ATOM 2629 N N . PRO A 1 339 ? -6.629 -15.237 10.000 1.00 94.00 339 PRO A N 1
ATOM 2630 C CA . PRO A 1 339 ? -6.706 -15.653 8.603 1.00 94.00 339 PRO A CA 1
ATOM 2631 C C . PRO A 1 339 ? -5.984 -14.656 7.694 1.00 94.00 339 PRO A C 1
ATOM 2633 O O . PRO A 1 339 ? -6.278 -13.459 7.708 1.00 94.00 339 PRO A O 1
ATOM 2636 N N . PHE A 1 340 ? -5.035 -15.159 6.910 1.00 95.00 340 PHE A N 1
ATOM 2637 C CA . PHE A 1 340 ? -4.227 -14.360 5.999 1.00 95.00 340 PHE A CA 1
ATOM 2638 C C . PHE A 1 340 ? -4.538 -14.776 4.566 1.00 95.00 340 PHE A C 1
ATOM 2640 O O . PHE A 1 340 ? -4.553 -15.966 4.265 1.00 95.00 340 PHE A O 1
ATOM 2647 N N . PHE A 1 341 ? -4.762 -13.805 3.686 1.00 95.44 341 PHE A N 1
ATOM 2648 C CA . PHE A 1 341 ? -5.074 -14.005 2.274 1.00 95.44 341 PHE A CA 1
ATOM 2649 C C . PHE A 1 341 ? -4.098 -13.203 1.424 1.00 95.44 341 PHE A C 1
ATOM 2651 O O . PHE A 1 341 ? -4.000 -11.990 1.586 1.00 95.44 341 PHE A O 1
ATOM 2658 N N . ARG A 1 342 ? -3.404 -13.860 0.491 1.00 95.25 342 ARG A N 1
ATOM 2659 C CA . ARG A 1 342 ? -2.514 -13.196 -0.467 1.00 95.25 342 ARG A CA 1
ATOM 2660 C C . ARG A 1 342 ? -2.972 -13.506 -1.884 1.00 95.25 342 ARG A C 1
ATOM 2662 O O . ARG A 1 342 ? -2.842 -14.643 -2.331 1.00 95.25 342 ARG A O 1
ATOM 2669 N N . PHE A 1 343 ? -3.455 -12.490 -2.589 1.00 95.69 343 PHE A N 1
ATOM 2670 C CA . PHE A 1 343 ? -3.789 -12.591 -4.007 1.00 95.69 343 PHE A CA 1
ATOM 2671 C C . PHE A 1 343 ? -2.707 -11.894 -4.825 1.00 95.69 343 PHE A C 1
ATOM 2673 O O . PHE A 1 343 ? -2.430 -10.712 -4.628 1.00 95.69 343 PHE A O 1
ATOM 2680 N N . ASN A 1 344 ? -2.062 -12.645 -5.713 1.00 95.12 344 ASN A N 1
ATOM 2681 C CA . ASN A 1 344 ? -1.061 -12.108 -6.625 1.00 95.12 344 ASN A CA 1
ATOM 2682 C C . ASN A 1 344 ? -0.898 -13.066 -7.826 1.00 95.12 344 ASN A C 1
ATOM 2684 O O . ASN A 1 344 ? -0.379 -14.175 -7.629 1.00 95.12 344 ASN A O 1
ATOM 2688 N N . PRO A 1 345 ? -1.384 -12.708 -9.031 1.00 93.69 345 PRO A N 1
ATOM 2689 C CA . PRO A 1 345 ? -1.377 -13.593 -10.194 1.00 93.69 345 PRO A CA 1
ATOM 2690 C C . PRO A 1 345 ? 0.038 -13.834 -10.725 1.00 93.69 345 PRO A C 1
ATOM 2692 O O . PRO A 1 345 ? 0.908 -12.974 -10.633 1.00 93.69 345 PRO A O 1
ATOM 2695 N N . GLN A 1 346 ? 0.255 -14.994 -11.342 1.00 90.50 346 GLN A N 1
ATOM 2696 C CA . GLN A 1 346 ? 1.436 -15.231 -12.170 1.00 90.50 346 GLN A CA 1
ATOM 2697 C C . GLN A 1 346 ? 1.187 -14.637 -13.560 1.00 90.50 346 GLN A C 1
ATOM 2699 O O . GLN A 1 346 ? 0.215 -15.034 -14.202 1.00 90.50 346 GLN A O 1
ATOM 2704 N N . LEU A 1 347 ? 2.050 -13.724 -14.009 1.00 90.31 347 LEU A N 1
ATOM 2705 C CA . LEU A 1 347 ? 1.961 -13.104 -15.334 1.00 90.31 347 LEU A CA 1
ATOM 2706 C C . LEU A 1 347 ? 2.709 -13.928 -16.397 1.00 90.31 347 LEU A C 1
ATOM 2708 O O . LEU A 1 347 ? 3.649 -14.667 -16.069 1.00 90.31 347 LEU A O 1
ATOM 2712 N N . SER A 1 348 ? 2.298 -13.787 -17.665 1.00 87.88 348 SER A N 1
ATOM 2713 C CA . SER A 1 348 ? 2.941 -14.431 -18.827 1.00 87.88 348 SER A CA 1
ATOM 2714 C C . SER A 1 348 ? 4.283 -13.834 -19.227 1.00 87.88 348 SER A C 1
ATOM 2716 O O . SER A 1 348 ? 5.135 -14.546 -19.754 1.00 87.88 348 SER A O 1
ATOM 2718 N N . GLN A 1 349 ? 4.488 -12.552 -18.946 1.00 87.38 349 GLN A N 1
ATOM 2719 C CA . GLN A 1 349 ? 5.739 -11.846 -19.184 1.00 87.38 349 GLN A CA 1
ATOM 2720 C C . GLN A 1 349 ? 6.070 -10.939 -18.004 1.00 87.38 349 GLN A C 1
ATOM 2722 O O . GLN A 1 349 ? 5.214 -10.674 -17.157 1.00 87.38 349 GLN A O 1
ATOM 2727 N N . ASP A 1 350 ? 7.311 -10.466 -17.953 1.00 87.88 350 ASP A N 1
ATOM 2728 C CA . ASP A 1 350 ? 7.625 -9.339 -17.088 1.00 87.88 350 ASP A CA 1
ATOM 2729 C C . ASP A 1 350 ? 7.046 -8.061 -17.709 1.00 87.88 350 ASP A C 1
ATOM 2731 O O . ASP A 1 350 ? 7.142 -7.844 -18.918 1.00 87.88 350 ASP A O 1
ATOM 2735 N N . VAL A 1 351 ? 6.382 -7.257 -16.884 1.00 91.44 351 VAL A N 1
ATOM 2736 C CA . VAL A 1 351 ? 5.683 -6.035 -17.295 1.00 91.44 351 VAL A CA 1
ATOM 2737 C C . VAL A 1 351 ? 6.337 -4.869 -16.565 1.00 91.44 351 VAL A C 1
ATOM 2739 O O . VAL A 1 351 ? 6.449 -4.881 -15.332 1.00 91.44 351 VAL A O 1
ATOM 2742 N N . ALA A 1 352 ? 6.784 -3.870 -17.325 1.00 90.88 352 ALA A N 1
ATOM 2743 C CA . ALA A 1 352 ? 7.478 -2.704 -16.792 1.00 90.88 352 ALA A CA 1
ATOM 2744 C C . ALA A 1 352 ? 6.573 -1.857 -15.873 1.00 90.88 352 ALA A C 1
ATOM 2746 O O . ALA A 1 352 ? 5.345 -1.928 -15.934 1.00 90.88 352 ALA A O 1
ATOM 2747 N N . LEU A 1 353 ? 7.182 -1.042 -15.004 1.00 89.88 353 LEU A N 1
ATOM 2748 C CA . LEU A 1 353 ? 6.445 -0.168 -14.077 1.00 89.88 353 LEU A CA 1
ATOM 2749 C C . LEU A 1 353 ? 5.746 1.008 -14.793 1.00 89.88 353 LEU A C 1
ATOM 2751 O O . LEU A 1 353 ? 4.819 1.591 -14.238 1.00 89.88 353 LEU A O 1
ATOM 2755 N N . ASP A 1 354 ? 6.176 1.319 -16.013 1.00 92.25 354 ASP A N 1
ATOM 2756 C CA . ASP A 1 354 ? 5.734 2.390 -16.917 1.00 92.25 354 ASP A CA 1
ATOM 2757 C C . ASP A 1 354 ? 5.276 1.841 -18.287 1.00 92.25 354 ASP A C 1
ATOM 2759 O O . ASP A 1 354 ? 5.340 2.530 -19.307 1.00 92.25 354 ASP A O 1
ATOM 2763 N N . GLU A 1 355 ? 4.837 0.579 -18.320 1.00 93.75 355 GLU A N 1
ATOM 2764 C CA . GLU A 1 355 ? 4.244 -0.029 -19.513 1.00 93.75 355 GLU A CA 1
ATOM 2765 C C . GLU A 1 355 ? 3.063 0.806 -20.037 1.00 93.75 355 GLU A C 1
ATOM 2767 O O . GLU A 1 355 ? 2.196 1.246 -19.279 1.00 93.75 355 GLU A O 1
ATOM 2772 N N . HIS A 1 356 ? 3.026 0.990 -21.353 1.00 91.12 356 HIS A N 1
ATOM 2773 C CA . HIS A 1 356 ? 2.034 1.795 -22.058 1.00 91.12 356 HIS A CA 1
ATOM 2774 C C . HIS A 1 356 ? 1.392 1.061 -23.242 1.00 91.12 356 HIS A C 1
ATOM 2776 O O . HIS A 1 356 ? 0.408 1.567 -23.782 1.00 91.12 356 HIS A O 1
ATOM 2782 N N . ASP A 1 357 ? 1.866 -0.125 -23.634 1.00 93.38 357 ASP A N 1
ATOM 2783 C CA . ASP A 1 357 ? 1.198 -0.935 -24.655 1.00 93.38 357 ASP A CA 1
ATOM 2784 C C . ASP A 1 357 ? -0.160 -1.478 -24.164 1.00 93.38 357 ASP A C 1
ATOM 2786 O O . ASP A 1 357 ? -0.260 -2.144 -23.130 1.00 93.38 357 ASP A O 1
ATOM 2790 N N . ASP A 1 358 ? -1.228 -1.217 -24.923 1.00 94.12 358 ASP A N 1
ATOM 2791 C CA . ASP A 1 358 ? -2.576 -1.676 -24.575 1.00 94.12 358 ASP A CA 1
ATOM 2792 C C . ASP A 1 358 ? -2.722 -3.197 -24.650 1.00 94.12 358 ASP A C 1
ATOM 2794 O O . ASP A 1 358 ? -3.453 -3.767 -23.840 1.00 94.12 358 ASP A O 1
ATOM 2798 N N . GLU A 1 359 ? -2.033 -3.882 -25.569 1.00 95.12 359 GLU A N 1
ATOM 2799 C CA . GLU A 1 359 ? -2.131 -5.342 -25.670 1.00 95.12 359 GLU A CA 1
ATOM 2800 C C . GLU A 1 359 ? -1.496 -6.023 -24.445 1.00 95.12 359 GLU A C 1
ATOM 2802 O O . GLU A 1 359 ? -2.100 -6.913 -23.834 1.00 95.12 359 GLU A O 1
ATOM 2807 N N . CYS A 1 360 ? -0.322 -5.549 -24.023 1.00 94.56 360 CYS A N 1
ATOM 2808 C CA . CYS A 1 360 ? 0.354 -5.930 -22.789 1.00 94.56 360 CYS A CA 1
ATOM 2809 C C . CYS A 1 360 ? -0.533 -5.710 -21.551 1.00 94.56 360 CYS A C 1
ATOM 2811 O O . CYS A 1 360 ? -0.794 -6.654 -20.793 1.00 94.56 360 CYS A O 1
ATOM 2813 N N . LEU A 1 361 ? -1.062 -4.494 -21.369 1.00 95.50 361 LEU A N 1
ATOM 2814 C CA . LEU A 1 361 ? -1.888 -4.151 -20.207 1.00 95.50 361 LEU A CA 1
ATOM 2815 C C . LEU A 1 361 ? -3.222 -4.918 -20.194 1.00 95.50 361 LEU A C 1
ATOM 2817 O O . LEU A 1 361 ? -3.629 -5.425 -19.143 1.00 95.50 361 LEU A O 1
ATOM 2821 N N . MET A 1 362 ? -3.890 -5.078 -21.343 1.00 95.56 362 MET A N 1
ATOM 2822 C CA . MET A 1 362 ? -5.117 -5.879 -21.448 1.00 95.56 362 MET A CA 1
ATOM 2823 C C . MET A 1 362 ? -4.869 -7.358 -21.140 1.00 95.56 362 MET A C 1
ATOM 2825 O O . MET A 1 362 ? -5.662 -7.968 -20.418 1.00 95.56 362 MET A O 1
ATOM 2829 N N . ARG A 1 363 ? -3.762 -7.936 -21.621 1.00 95.94 363 ARG A N 1
ATOM 2830 C CA . ARG A 1 363 ? -3.372 -9.318 -21.306 1.00 95.94 363 ARG A CA 1
ATOM 2831 C C . ARG A 1 363 ? -3.095 -9.503 -19.815 1.00 95.94 363 ARG A C 1
ATOM 2833 O O . ARG A 1 363 ? -3.630 -10.438 -19.222 1.00 95.94 363 ARG A O 1
ATOM 2840 N N . MET A 1 364 ? -2.358 -8.587 -19.188 1.00 96.12 364 MET A N 1
ATOM 2841 C CA . MET A 1 364 ? -2.113 -8.586 -17.740 1.00 96.12 364 MET A CA 1
ATOM 2842 C C . MET A 1 364 ? -3.425 -8.527 -16.931 1.00 96.12 364 MET A C 1
ATOM 2844 O O . MET A 1 364 ? -3.616 -9.290 -15.977 1.00 96.12 364 MET A O 1
ATOM 2848 N N . MET A 1 365 ? -4.371 -7.668 -17.329 1.00 96.44 365 MET A N 1
ATOM 2849 C CA . MET A 1 365 ? -5.699 -7.586 -16.704 1.00 96.44 365 MET A CA 1
ATOM 2850 C C . MET A 1 365 ? -6.526 -8.868 -16.911 1.00 96.44 365 MET A C 1
ATOM 2852 O O . MET A 1 365 ? -7.166 -9.356 -15.975 1.00 96.44 365 MET A O 1
ATOM 2856 N N . TRP A 1 366 ? -6.482 -9.462 -18.106 1.00 96.38 366 TRP A N 1
ATOM 2857 C CA . TRP A 1 366 ? -7.159 -10.724 -18.417 1.00 96.38 366 TRP A CA 1
ATOM 2858 C C . TRP A 1 366 ? -6.609 -11.904 -17.603 1.00 96.38 366 TRP A C 1
ATOM 2860 O O . TRP A 1 366 ? -7.382 -12.644 -16.990 1.00 96.38 366 TRP A O 1
ATOM 2870 N N . GLU A 1 367 ? -5.284 -12.052 -17.537 1.00 95.50 367 GLU A N 1
ATOM 2871 C CA . GLU A 1 367 ? -4.598 -13.068 -16.727 1.00 95.50 367 GLU A CA 1
ATOM 2872 C C . GLU A 1 367 ? -4.961 -12.932 -15.246 1.00 95.50 367 GLU A C 1
ATOM 2874 O O . GLU A 1 367 ? -5.263 -13.925 -14.580 1.00 95.50 367 GLU A O 1
ATOM 2879 N N . THR A 1 368 ? -5.048 -11.695 -14.755 1.00 96.94 368 THR A N 1
ATOM 2880 C CA . THR A 1 368 ? -5.513 -11.392 -13.398 1.00 96.94 368 THR A CA 1
ATOM 2881 C C . THR A 1 368 ? -6.951 -11.864 -13.166 1.00 96.94 368 THR A C 1
ATOM 2883 O O . THR A 1 368 ? -7.226 -12.545 -12.174 1.00 96.94 368 THR A O 1
ATOM 2886 N N . ARG A 1 369 ? -7.882 -11.580 -14.090 1.00 95.50 369 ARG A N 1
ATOM 2887 C CA . ARG A 1 369 ? -9.281 -12.027 -13.970 1.00 95.50 369 ARG A CA 1
ATOM 2888 C C . ARG A 1 369 ? -9.406 -13.555 -14.054 1.00 95.50 369 ARG A C 1
ATOM 2890 O O . ARG A 1 369 ? -10.184 -14.152 -13.305 1.00 95.50 369 ARG A O 1
ATOM 2897 N N . ALA A 1 370 ? -8.608 -14.207 -14.903 1.00 94.62 370 ALA A N 1
ATOM 2898 C CA . ALA A 1 370 ? -8.530 -15.665 -14.995 1.00 94.62 370 ALA A CA 1
ATOM 2899 C C . ALA A 1 370 ? -7.976 -16.299 -13.702 1.00 94.62 370 ALA A C 1
ATOM 2901 O O . ALA A 1 370 ? -8.545 -17.272 -13.195 1.00 94.62 370 ALA A O 1
ATOM 2902 N N . TYR A 1 371 ? -6.927 -15.710 -13.119 1.00 95.69 371 TYR A N 1
ATOM 2903 C CA . TYR A 1 371 ? -6.392 -16.098 -11.815 1.00 95.69 371 TYR A CA 1
ATOM 2904 C C . TYR A 1 371 ? -7.449 -15.962 -10.714 1.00 95.69 371 TYR A C 1
ATOM 2906 O O . TYR A 1 371 ? -7.714 -16.944 -10.019 1.00 95.69 371 TYR A O 1
ATOM 2914 N N . MET A 1 372 ? -8.129 -14.819 -10.592 1.00 94.69 372 MET A N 1
ATOM 2915 C CA . MET A 1 372 ? -9.154 -14.623 -9.555 1.00 94.69 372 MET A CA 1
ATOM 2916 C C . MET A 1 372 ? -10.320 -15.610 -9.692 1.00 94.69 372 MET A C 1
ATOM 2918 O O . MET A 1 372 ? -10.792 -16.150 -8.691 1.00 94.69 372 MET A O 1
ATOM 2922 N N . LYS A 1 373 ? -10.714 -15.962 -10.924 1.00 91.88 373 LYS A N 1
ATOM 2923 C CA . LYS A 1 373 ? -11.690 -17.034 -11.178 1.00 91.88 373 LYS A CA 1
ATOM 2924 C C . LYS A 1 373 ? -11.202 -18.406 -10.690 1.00 91.88 373 LYS A C 1
ATOM 2926 O O . LYS A 1 373 ? -12.000 -19.179 -10.163 1.00 91.88 373 LYS A O 1
ATOM 2931 N N . SER A 1 374 ? -9.904 -18.708 -10.799 1.00 91.19 374 SER A N 1
ATOM 2932 C CA . SER A 1 374 ? -9.316 -19.929 -10.214 1.00 91.19 374 SER A CA 1
ATOM 2933 C C . SER A 1 374 ? -9.336 -19.928 -8.675 1.00 91.19 374 SER A C 1
ATOM 2935 O O . SER A 1 374 ? -9.450 -20.989 -8.061 1.00 91.19 374 SER A O 1
ATOM 2937 N N . GLN A 1 375 ? -9.317 -18.742 -8.054 1.00 91.44 375 GLN A N 1
ATOM 2938 C CA . GLN A 1 375 ? -9.359 -18.540 -6.601 1.00 91.44 375 GLN A CA 1
ATOM 2939 C C . GLN A 1 375 ? -10.779 -18.471 -6.011 1.00 91.44 375 GLN A C 1
ATOM 2941 O O . GLN A 1 375 ? -10.933 -18.192 -4.823 1.00 91.44 375 GLN A O 1
ATOM 2946 N N . ALA A 1 376 ? -11.830 -18.787 -6.779 1.00 90.31 376 ALA A N 1
ATOM 2947 C CA . ALA A 1 376 ? -13.226 -18.691 -6.329 1.00 90.31 376 ALA A CA 1
ATOM 2948 C C . ALA A 1 376 ? -13.519 -19.404 -4.988 1.00 90.31 376 ALA A C 1
ATOM 2950 O O . ALA A 1 376 ? -14.307 -18.910 -4.184 1.00 90.31 376 ALA A O 1
ATOM 2951 N N . LYS A 1 377 ? -12.851 -20.533 -4.698 1.00 90.12 377 LYS A N 1
ATOM 2952 C CA . LYS A 1 377 ? -12.979 -21.236 -3.403 1.00 90.12 377 LYS A CA 1
ATOM 2953 C C . LYS A 1 377 ? -12.385 -20.446 -2.231 1.00 90.12 377 LYS A C 1
ATOM 2955 O O . LYS A 1 377 ? -12.949 -20.470 -1.144 1.00 90.12 377 LYS A O 1
ATOM 2960 N N . VAL A 1 378 ? -11.273 -19.748 -2.455 1.00 90.06 378 VAL A N 1
ATOM 2961 C CA . VAL A 1 378 ? -10.604 -18.901 -1.456 1.00 90.06 378 VAL A CA 1
ATOM 2962 C C . VAL A 1 378 ? -11.418 -17.622 -1.222 1.00 90.06 378 VAL A C 1
ATOM 2964 O O . VAL A 1 378 ? -11.619 -17.218 -0.081 1.00 90.06 378 VAL A O 1
ATOM 2967 N N . LEU A 1 379 ? -11.989 -17.037 -2.281 1.00 91.31 379 LEU A N 1
ATOM 2968 C CA . LEU A 1 379 ? -12.914 -15.899 -2.174 1.00 91.31 379 LEU A CA 1
ATOM 2969 C C . LEU A 1 379 ? -14.197 -16.253 -1.403 1.00 91.31 379 LEU A C 1
ATOM 2971 O O . LEU A 1 379 ? -14.650 -15.468 -0.571 1.00 91.31 379 LEU A O 1
ATOM 2975 N N . ALA A 1 380 ? -14.752 -17.451 -1.616 1.00 91.06 380 ALA A N 1
ATOM 2976 C CA . ALA A 1 380 ? -15.904 -17.937 -0.854 1.00 91.06 380 ALA A CA 1
ATOM 2977 C C . ALA A 1 380 ? -15.602 -18.082 0.651 1.00 91.06 380 ALA A C 1
ATOM 2979 O O . ALA A 1 380 ? -16.471 -17.808 1.474 1.00 91.06 380 ALA A O 1
ATOM 2980 N N . GLN A 1 381 ? -14.369 -18.457 1.012 1.00 90.06 381 GLN A N 1
ATOM 2981 C CA . GLN A 1 381 ? -13.898 -18.480 2.401 1.00 90.06 381 GLN A CA 1
ATOM 2982 C C . GLN A 1 381 ? -13.701 -17.061 2.969 1.00 90.06 381 GLN A C 1
ATOM 2984 O O . GLN A 1 381 ? -14.032 -16.811 4.124 1.00 90.06 381 GLN A O 1
ATOM 2989 N N . LEU A 1 382 ? -13.200 -16.113 2.170 1.00 91.06 382 LEU A N 1
ATOM 2990 C CA . LEU A 1 382 ? -12.980 -14.725 2.594 1.00 91.06 382 LEU A CA 1
ATOM 2991 C C . LEU A 1 382 ? -14.290 -13.967 2.889 1.00 91.06 382 LEU A C 1
ATOM 2993 O O . LEU A 1 382 ? -14.343 -13.172 3.829 1.00 91.06 382 LEU A O 1
ATOM 2997 N N . LYS A 1 383 ? -15.350 -14.218 2.109 1.00 91.06 383 LYS A N 1
ATOM 2998 C CA . LYS A 1 383 ? -16.639 -13.507 2.195 1.00 91.06 383 LYS A CA 1
ATOM 2999 C C . LYS A 1 383 ? -17.224 -13.374 3.617 1.00 91.06 383 LYS A C 1
ATOM 3001 O O . LYS A 1 383 ? -17.490 -12.232 4.003 1.00 91.06 383 LYS A O 1
ATOM 3006 N N . PRO A 1 384 ? -17.412 -14.446 4.415 1.00 88.25 384 PRO A N 1
ATOM 3007 C CA . PRO A 1 384 ? -17.961 -14.321 5.769 1.00 88.25 384 PRO A CA 1
ATOM 3008 C C . PRO A 1 384 ? -17.095 -13.452 6.695 1.00 88.25 384 PRO A C 1
ATOM 3010 O O . PRO A 1 384 ? -17.633 -12.682 7.485 1.00 88.25 384 PRO A O 1
ATOM 3013 N N . LEU A 1 385 ? -15.762 -13.473 6.561 1.00 88.19 385 LEU A N 1
ATOM 3014 C CA . LEU A 1 385 ? -14.879 -12.660 7.411 1.00 88.19 385 LEU A CA 1
ATOM 3015 C C . LEU A 1 385 ? -15.035 -11.150 7.179 1.00 88.19 385 LEU A C 1
ATOM 3017 O O . LEU A 1 385 ? -14.888 -10.373 8.128 1.00 88.19 385 LEU A O 1
ATOM 3021 N N . 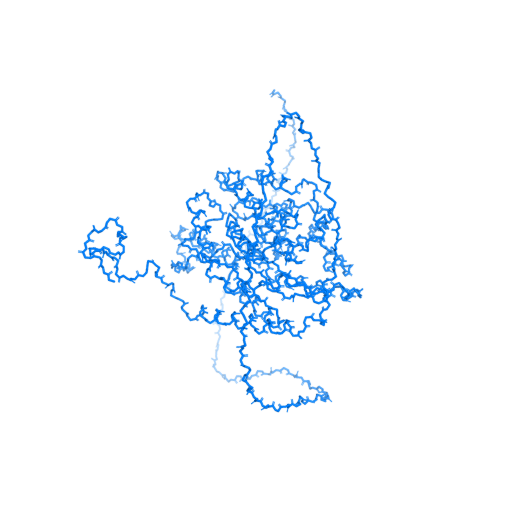LEU A 1 386 ? -15.323 -10.742 5.936 1.00 88.38 386 LEU A N 1
ATOM 3022 C CA . LEU A 1 386 ? -15.453 -9.335 5.547 1.00 88.38 386 LEU A CA 1
ATOM 3023 C C . LEU A 1 386 ? -16.883 -8.790 5.662 1.00 88.38 386 LEU A C 1
ATOM 3025 O O . LEU A 1 386 ? -17.044 -7.611 5.990 1.00 88.38 386 LEU A O 1
ATOM 3029 N N . VAL A 1 387 ? -17.901 -9.617 5.386 1.00 82.06 387 VAL A N 1
ATOM 3030 C CA . VAL A 1 387 ? -19.309 -9.181 5.278 1.00 82.06 387 VAL A CA 1
ATOM 3031 C C . VAL A 1 387 ? -20.112 -9.409 6.557 1.00 82.06 387 VAL A C 1
ATOM 3033 O O . VAL A 1 387 ? -20.977 -8.587 6.864 1.00 82.06 387 VAL A O 1
ATOM 3036 N N . GLU A 1 388 ? -19.865 -10.492 7.302 1.00 65.81 388 GLU A N 1
ATOM 3037 C CA . GLU A 1 388 ? -20.660 -10.785 8.498 1.00 65.81 388 GLU A CA 1
ATOM 3038 C C . GLU A 1 388 ? -20.283 -9.832 9.642 1.00 65.81 388 GLU A C 1
ATOM 3040 O O . GLU A 1 388 ? -19.094 -9.699 9.967 1.00 65.81 388 GLU A O 1
ATOM 3045 N N . PRO A 1 389 ? -21.268 -9.169 10.281 1.00 52.44 389 PRO A N 1
ATOM 3046 C CA . PRO A 1 389 ? -20.995 -8.301 11.413 1.00 52.44 389 PRO A CA 1
ATOM 3047 C C . PRO A 1 389 ? -20.412 -9.134 12.556 1.00 52.44 389 PRO A C 1
ATOM 3049 O O . PRO A 1 389 ? -21.051 -10.052 13.072 1.00 52.44 389 PRO A O 1
ATOM 3052 N N . GLY A 1 390 ? -19.187 -8.804 12.972 1.00 48.56 390 GLY A N 1
ATOM 3053 C CA . GLY A 1 390 ? -18.626 -9.359 14.201 1.00 48.56 390 GLY A CA 1
ATOM 3054 C C . GLY A 1 390 ? -19.525 -9.004 15.399 1.00 48.56 390 GLY A C 1
ATOM 3055 O O . GLY A 1 390 ? -20.148 -7.939 15.372 1.00 48.56 390 GLY A O 1
ATOM 3056 N N . PRO A 1 391 ? -19.574 -9.819 16.474 1.00 39.22 391 PRO A N 1
ATOM 3057 C CA . PRO A 1 391 ? -20.550 -9.662 17.566 1.00 39.22 391 PRO A CA 1
ATOM 3058 C C . PRO A 1 391 ? -20.574 -8.303 18.294 1.00 39.22 391 PRO A C 1
ATOM 3060 O O . PRO A 1 391 ? -21.455 -8.071 19.117 1.00 39.22 391 PRO A O 1
ATOM 3063 N N . LEU A 1 392 ? -19.603 -7.421 18.032 1.00 39.12 392 LEU A N 1
ATOM 3064 C CA . LEU A 1 392 ? -19.404 -6.134 18.703 1.00 39.12 392 LEU A CA 1
ATOM 3065 C C . LEU A 1 392 ? -19.111 -4.965 17.740 1.00 39.12 392 LEU A C 1
ATOM 3067 O O . LEU A 1 392 ? -18.635 -3.917 18.181 1.00 39.12 392 LEU A O 1
ATOM 3071 N N . SER A 1 393 ? -19.410 -5.085 16.437 1.00 38.44 393 SER A N 1
ATOM 3072 C CA . SER A 1 393 ? -19.337 -3.930 15.529 1.00 38.44 393 SER A CA 1
ATOM 3073 C C . SER A 1 393 ? -20.469 -2.942 15.838 1.00 38.44 393 SER A C 1
ATOM 3075 O O . SER A 1 393 ? -21.542 -2.988 15.230 1.00 38.44 393 SER A O 1
ATOM 3077 N N . THR A 1 394 ? -20.241 -2.041 16.796 1.00 30.70 394 THR A N 1
ATOM 3078 C CA . THR A 1 394 ? -21.125 -0.895 17.034 1.00 30.70 394 THR A CA 1
ATOM 3079 C C . THR A 1 394 ? -21.249 -0.100 15.731 1.00 30.70 394 THR A C 1
ATOM 3081 O O . THR A 1 394 ? -20.232 0.335 15.179 1.00 30.70 394 THR A O 1
ATOM 3084 N N . PRO A 1 395 ? -22.468 0.089 15.191 1.00 32.47 395 PRO A N 1
ATOM 3085 C CA . PRO A 1 395 ? -22.637 0.785 13.931 1.00 32.47 395 PRO A CA 1
ATOM 3086 C C . PRO A 1 395 ? -22.352 2.265 14.159 1.00 32.47 395 PRO A C 1
ATOM 3088 O O . PRO A 1 395 ? -23.232 3.033 14.553 1.00 32.47 395 PRO A O 1
ATOM 3091 N N . THR A 1 396 ? -21.120 2.680 13.860 1.00 35.03 396 THR A N 1
ATOM 3092 C CA . THR A 1 396 ? -20.743 4.094 13.767 1.00 35.03 396 THR A CA 1
ATOM 3093 C C . THR A 1 396 ? -21.343 4.651 12.475 1.00 35.03 396 THR A C 1
ATOM 3095 O O . THR A 1 396 ? -20.649 4.981 11.517 1.00 35.03 396 THR A O 1
ATOM 3098 N N . ARG A 1 397 ? -22.681 4.692 12.421 1.00 30.22 397 ARG A N 1
ATOM 3099 C CA . ARG A 1 397 ? -23.478 5.191 11.302 1.00 30.22 397 ARG A CA 1
ATOM 3100 C C . ARG A 1 397 ? -23.408 6.714 11.299 1.00 30.22 397 ARG A C 1
ATOM 3102 O O . ARG A 1 397 ? -24.397 7.397 11.561 1.00 30.22 397 ARG A O 1
ATOM 3109 N N . VAL A 1 398 ? -22.228 7.244 10.984 1.00 33.16 398 VAL A N 1
ATOM 3110 C CA . VAL A 1 398 ? -22.090 8.637 10.571 1.00 33.16 398 VAL A CA 1
ATOM 3111 C C . VAL A 1 398 ? -22.974 8.794 9.339 1.00 33.16 398 VAL A C 1
ATOM 3113 O O . VAL A 1 398 ? -22.734 8.175 8.302 1.00 33.16 398 VAL A O 1
ATOM 3116 N N . ARG A 1 399 ? -24.043 9.587 9.459 1.00 25.34 399 ARG A N 1
ATOM 3117 C CA . ARG A 1 399 ? -24.811 10.033 8.296 1.00 25.34 399 ARG A CA 1
ATOM 3118 C C . ARG A 1 399 ? -23.838 10.780 7.383 1.00 25.34 399 ARG A C 1
ATOM 3120 O O . ARG A 1 399 ? -23.483 11.912 7.693 1.00 25.34 399 ARG A O 1
ATOM 3127 N N . ARG A 1 400 ? -23.425 10.165 6.268 1.00 31.47 400 ARG A N 1
ATOM 3128 C CA . ARG A 1 400 ? -22.785 10.888 5.160 1.00 31.47 400 ARG A CA 1
ATOM 3129 C C . ARG A 1 400 ? -23.799 11.924 4.665 1.00 31.47 400 ARG A C 1
ATOM 3131 O O . ARG A 1 400 ? -24.764 11.569 3.994 1.00 31.47 400 ARG A O 1
ATOM 3138 N N . SER A 1 401 ? -23.628 13.186 5.053 1.00 25.88 401 SER A N 1
ATOM 3139 C CA . SER A 1 401 ? -24.364 14.303 4.468 1.00 25.88 401 SER A CA 1
ATOM 3140 C C . SER A 1 401 ? -23.790 14.563 3.082 1.00 25.88 401 SER A C 1
ATOM 3142 O O . SER A 1 401 ? -22.678 15.075 2.955 1.00 25.88 401 SER A O 1
ATOM 3144 N N . SER A 1 402 ? -24.534 14.189 2.046 1.00 28.77 402 SER A N 1
ATOM 3145 C CA . SER A 1 402 ? -24.196 14.470 0.653 1.00 28.77 402 SER A CA 1
ATOM 3146 C C . SER A 1 402 ? -24.354 15.965 0.353 1.00 28.77 402 SER A C 1
ATOM 3148 O O . SER A 1 402 ? -25.368 16.401 -0.188 1.00 28.77 402 SER A O 1
ATOM 3150 N N . HIS A 1 403 ? -23.340 16.747 0.719 1.00 28.52 403 HIS A N 1
ATOM 3151 C CA . HIS A 1 403 ? -23.143 18.119 0.264 1.00 28.52 403 HIS A CA 1
ATOM 3152 C C . HIS A 1 403 ? -21.812 18.206 -0.485 1.00 28.52 403 HIS A C 1
ATOM 3154 O O . HIS A 1 403 ? -20.792 18.608 0.064 1.00 28.52 403 HIS A O 1
ATOM 3160 N N . ILE A 1 404 ? -21.854 17.811 -1.756 1.00 30.64 404 ILE A N 1
ATOM 3161 C CA . ILE A 1 404 ? -20.893 18.236 -2.775 1.00 30.64 404 ILE A CA 1
ATOM 3162 C C . ILE A 1 404 ? -21.677 19.084 -3.781 1.00 30.64 404 ILE A C 1
ATOM 3164 O O . ILE A 1 404 ? -22.866 18.848 -4.009 1.00 30.64 404 ILE A O 1
ATOM 3168 N N . LEU A 1 405 ? -21.027 20.131 -4.285 1.00 28.95 405 LEU A N 1
ATOM 3169 C CA . LEU A 1 405 ? -21.639 21.238 -5.014 1.00 28.95 405 LEU A CA 1
ATOM 3170 C C . LEU A 1 405 ? -22.430 20.786 -6.253 1.00 28.95 405 LEU A C 1
ATOM 3172 O O . LEU A 1 405 ? -21.877 20.166 -7.157 1.00 28.95 405 LEU A O 1
ATOM 3176 N N . GLN A 1 406 ? -23.702 21.188 -6.337 1.00 24.95 406 GLN A N 1
ATOM 3177 C CA . GLN A 1 406 ? -24.434 21.221 -7.604 1.00 24.95 406 GLN A CA 1
ATOM 3178 C C . GLN A 1 406 ? -24.146 22.540 -8.326 1.00 24.95 406 GLN A C 1
ATOM 3180 O O . GLN A 1 406 ? -24.737 23.574 -8.010 1.00 24.95 406 GLN A O 1
ATOM 3185 N N . THR A 1 407 ? -23.277 22.507 -9.332 1.00 27.36 407 THR A N 1
ATOM 3186 C CA . THR A 1 407 ? -23.174 23.571 -10.335 1.00 27.36 407 THR A CA 1
ATOM 3187 C C . THR A 1 407 ? -24.175 23.326 -11.465 1.00 27.36 407 THR A C 1
ATOM 3189 O O . THR A 1 407 ? -23.960 22.505 -12.347 1.00 27.36 407 THR A O 1
ATOM 3192 N N . SER A 1 408 ? -25.289 24.059 -11.391 1.00 23.70 408 SER A N 1
ATOM 3193 C CA . SER A 1 408 ? -26.181 24.482 -12.483 1.00 23.70 408 SER A CA 1
ATOM 3194 C C . SER A 1 408 ? -26.014 23.818 -13.865 1.00 23.70 408 SER A C 1
ATOM 3196 O O . SER A 1 408 ? -25.194 24.257 -14.672 1.00 23.70 408 SER A O 1
ATOM 3198 N N . LEU A 1 409 ? -26.944 22.924 -14.207 1.00 26.72 409 LEU A N 1
ATOM 3199 C CA . LEU A 1 409 ? -27.403 22.711 -15.584 1.00 26.72 409 LEU A CA 1
ATOM 3200 C C . LEU A 1 409 ? -28.933 22.818 -15.596 1.00 26.72 409 LEU A C 1
ATOM 3202 O O . LEU A 1 409 ? -29.617 22.054 -14.915 1.00 26.72 409 LEU A O 1
ATOM 3206 N N . ALA A 1 410 ? -29.448 23.800 -16.333 1.00 24.91 410 ALA A N 1
ATOM 3207 C CA . ALA A 1 410 ? -30.872 24.034 -16.552 1.00 24.91 410 ALA A CA 1
ATOM 3208 C C . ALA A 1 410 ? -31.242 23.760 -18.023 1.00 24.91 410 ALA A C 1
ATOM 3210 O O . ALA A 1 410 ? -30.360 23.624 -18.867 1.00 24.91 410 ALA A O 1
ATOM 3211 N N . ASP A 1 411 ? -32.550 23.728 -18.292 1.00 26.42 411 ASP A N 1
ATOM 3212 C CA . ASP A 1 411 ? -33.196 23.732 -19.617 1.00 26.42 411 ASP A CA 1
ATOM 3213 C C . ASP A 1 411 ? -33.290 22.403 -20.411 1.00 26.42 411 ASP A C 1
ATOM 3215 O O . ASP A 1 411 ? -32.758 22.279 -21.507 1.00 26.42 411 ASP A O 1
ATOM 3219 N N . ALA A 1 412 ? -34.107 21.479 -19.866 1.00 24.39 412 ALA A N 1
ATOM 3220 C CA . ALA A 1 412 ? -35.346 20.922 -20.479 1.00 24.39 412 ALA A CA 1
ATOM 3221 C C . ALA A 1 412 ? -35.299 20.132 -21.834 1.00 24.39 412 ALA A C 1
ATOM 3223 O O . ALA A 1 412 ? -34.300 20.182 -22.545 1.00 24.39 412 ALA A O 1
ATOM 3224 N N . PRO A 1 413 ? -36.383 19.425 -22.268 1.00 29.62 413 PRO A N 1
ATOM 3225 C CA . PRO A 1 413 ? -37.689 19.177 -21.628 1.00 29.62 413 PRO A CA 1
ATOM 3226 C C . PRO A 1 413 ? -38.131 17.688 -21.519 1.00 29.62 413 PRO A C 1
ATOM 3228 O O . PRO A 1 413 ? -37.515 16.775 -22.064 1.00 29.62 413 PRO A O 1
ATOM 3231 N N . ASP A 1 414 ? -39.263 17.467 -20.839 1.00 25.12 414 ASP A N 1
ATOM 3232 C CA . ASP A 1 414 ? -39.934 16.175 -20.606 1.00 25.12 414 ASP A CA 1
ATOM 3233 C C . ASP A 1 414 ? -40.458 15.429 -21.853 1.00 25.12 414 ASP A C 1
ATOM 3235 O O . ASP A 1 414 ? -40.956 16.029 -22.806 1.00 25.12 414 ASP A O 1
ATOM 3239 N N . THR A 1 415 ? -40.568 14.095 -21.754 1.00 26.91 415 THR A N 1
ATOM 3240 C CA . THR A 1 415 ? -41.797 13.364 -22.154 1.00 26.91 415 THR A CA 1
ATOM 3241 C C . THR A 1 415 ? -41.879 11.974 -21.480 1.00 26.91 415 THR A C 1
ATOM 3243 O O . THR A 1 415 ? -40.839 11.359 -21.245 1.00 26.91 415 THR A O 1
ATOM 3246 N N . PRO A 1 416 ? -43.076 11.452 -21.122 1.00 27.72 416 PRO A N 1
ATOM 3247 C CA . PRO A 1 416 ? -43.194 10.302 -20.218 1.00 27.72 416 PRO A CA 1
ATOM 3248 C C . PRO A 1 416 ? -43.567 8.982 -20.915 1.00 27.72 416 PRO A C 1
ATOM 3250 O O . PRO A 1 416 ? -44.401 8.961 -21.818 1.00 27.72 416 PRO A O 1
ATOM 3253 N N . HIS A 1 417 ? -43.094 7.853 -20.376 1.00 28.19 417 HIS A N 1
ATOM 3254 C CA . HIS A 1 417 ? -43.700 6.537 -20.621 1.00 28.19 417 HIS A CA 1
ATOM 3255 C C . HIS A 1 417 ? -44.046 5.804 -19.319 1.00 28.19 417 HIS A C 1
ATOM 3257 O O . HIS A 1 417 ? -43.446 6.011 -18.267 1.00 28.19 417 HIS A O 1
ATOM 3263 N N . LYS A 1 418 ? -45.114 5.006 -19.392 1.00 24.09 418 LYS A N 1
ATOM 3264 C CA . LYS A 1 418 ? -45.970 4.597 -18.274 1.00 24.09 418 LYS A CA 1
ATOM 3265 C C . LYS A 1 418 ? -46.273 3.101 -18.408 1.00 24.09 418 LYS A C 1
ATOM 3267 O O . LYS A 1 418 ? -46.627 2.698 -19.510 1.00 24.09 418 LYS A O 1
ATOM 3272 N N . LEU A 1 419 ? -46.273 2.362 -17.286 1.00 23.91 419 LEU A N 1
ATOM 3273 C CA . LEU A 1 419 ? -46.776 0.973 -17.130 1.00 23.91 419 LEU A CA 1
ATOM 3274 C C . LEU A 1 419 ? -45.969 -0.105 -17.908 1.00 23.91 419 LEU A C 1
ATOM 3276 O O . LEU A 1 419 ? -45.530 0.117 -19.024 1.00 23.91 419 LEU A O 1
ATOM 3280 N N . LEU A 1 420 ? -45.709 -1.301 -17.370 1.00 26.02 420 LEU A N 1
ATOM 3281 C CA . LEU A 1 420 ? -46.692 -2.258 -16.845 1.00 26.02 420 LEU A CA 1
ATOM 3282 C C . LEU A 1 420 ? -46.147 -3.187 -15.738 1.00 26.02 420 LEU A C 1
ATOM 3284 O O . LEU A 1 420 ? -44.956 -3.255 -15.456 1.00 26.02 420 LEU A O 1
ATOM 3288 N N . SER A 1 421 ? -47.086 -3.896 -15.116 1.00 24.86 421 SER A N 1
ATOM 3289 C CA . SER A 1 421 ? -46.956 -4.787 -13.960 1.00 24.86 421 SER A CA 1
ATOM 3290 C C . SER A 1 421 ? -46.810 -6.277 -14.301 1.00 24.86 421 SER A C 1
ATOM 3292 O O . SER A 1 421 ? -47.449 -6.740 -15.243 1.00 24.86 421 SER A O 1
ATOM 3294 N N . GLY A 1 422 ? -46.224 -7.045 -13.372 1.00 23.31 422 GLY A N 1
ATOM 3295 C CA . GLY A 1 422 ? -46.787 -8.342 -12.952 1.00 23.31 422 GLY A CA 1
ATOM 3296 C C . GLY A 1 422 ? -46.001 -9.612 -13.307 1.00 23.31 422 GLY A C 1
ATOM 3297 O O . GLY A 1 422 ? -45.603 -9.811 -14.448 1.00 23.31 422 GLY A O 1
ATOM 3298 N N . GLY A 1 423 ? -45.859 -10.509 -12.322 1.00 24.05 423 GLY A N 1
ATOM 3299 C CA . GLY A 1 423 ? -45.324 -11.868 -12.493 1.00 24.05 423 GLY A CA 1
ATOM 3300 C C . GLY A 1 423 ? -44.850 -12.474 -11.166 1.00 24.05 423 GLY A C 1
ATOM 3301 O O . GLY A 1 423 ? -43.776 -12.126 -10.691 1.00 24.05 423 GLY A O 1
ATOM 3302 N N . ASN A 1 424 ? -45.654 -13.351 -10.556 1.00 24.33 424 ASN A N 1
ATOM 3303 C CA . ASN A 1 424 ? -45.373 -13.982 -9.257 1.00 24.33 424 ASN A CA 1
ATOM 3304 C C . ASN A 1 424 ? -44.807 -15.407 -9.402 1.00 24.33 424 ASN A C 1
ATOM 3306 O O . ASN A 1 424 ? -45.349 -16.183 -10.186 1.00 24.33 424 ASN A O 1
ATOM 3310 N N . SER A 1 425 ? -43.924 -15.780 -8.461 1.00 25.98 425 SER A N 1
ATOM 3311 C CA . SER A 1 425 ? -43.741 -17.137 -7.883 1.00 25.98 425 SER A CA 1
ATOM 3312 C C . SER A 1 425 ? -43.172 -18.274 -8.767 1.00 25.98 425 SER A C 1
ATOM 3314 O O . SER A 1 425 ? -43.210 -18.156 -9.992 1.00 25.98 425 SER A O 1
ATOM 3316 N N . PRO A 1 426 ? -42.714 -19.407 -8.178 1.00 32.25 426 PRO A N 1
ATOM 3317 C CA . PRO A 1 426 ? -42.547 -19.716 -6.745 1.00 32.25 426 PRO A CA 1
ATOM 3318 C C . PRO A 1 426 ? -41.113 -20.110 -6.323 1.00 32.25 426 PRO A C 1
ATOM 3320 O O . PRO A 1 426 ? -40.194 -20.212 -7.132 1.00 32.25 426 PRO A O 1
ATOM 3323 N N . GLU A 1 427 ? -40.957 -20.320 -5.017 1.00 26.41 427 GLU A N 1
ATOM 3324 C CA . GLU A 1 427 ? -39.763 -20.824 -4.331 1.00 26.41 427 GLU A CA 1
ATOM 3325 C C . GLU A 1 427 ? -39.624 -22.357 -4.464 1.00 26.41 427 GLU A C 1
ATOM 3327 O O . GLU A 1 427 ? -40.627 -23.068 -4.509 1.00 26.41 427 GLU A O 1
ATOM 3332 N N . GLU A 1 428 ? -38.390 -22.877 -4.426 1.00 24.86 428 GLU A N 1
ATOM 3333 C CA . GLU A 1 428 ? -38.107 -24.281 -4.083 1.00 24.86 428 GLU A CA 1
ATOM 3334 C C . GLU A 1 428 ? -37.108 -24.333 -2.916 1.00 24.86 428 GLU A C 1
ATOM 3336 O O . GLU A 1 428 ? -35.920 -24.039 -3.070 1.00 24.86 428 GLU A O 1
ATOM 3341 N N . GLU A 1 429 ? -37.590 -24.718 -1.732 1.00 23.22 429 GLU A N 1
ATOM 3342 C CA . GLU A 1 429 ? -36.734 -25.119 -0.614 1.00 23.22 429 GLU A CA 1
ATOM 3343 C C . GLU A 1 429 ? -36.193 -26.536 -0.856 1.00 23.22 429 GLU A C 1
ATOM 3345 O O . GLU A 1 429 ? -36.961 -27.469 -1.089 1.00 23.22 429 GLU A O 1
ATOM 3350 N N . VAL A 1 430 ? -34.878 -26.733 -0.718 1.00 25.86 430 VAL A N 1
ATOM 3351 C CA . VAL A 1 430 ? -34.277 -28.076 -0.684 1.00 25.86 430 VAL A CA 1
ATOM 3352 C C . VAL A 1 430 ? -33.528 -28.268 0.628 1.00 25.86 430 VAL A C 1
ATOM 3354 O O . VAL A 1 430 ? -32.396 -27.817 0.806 1.00 25.86 430 VAL A O 1
ATOM 3357 N N . SER A 1 431 ? -34.169 -28.973 1.558 1.00 20.28 431 SER A N 1
ATOM 3358 C CA . SER A 1 431 ? -33.565 -29.392 2.820 1.00 20.28 431 SER A CA 1
ATOM 3359 C C . SER A 1 431 ? -32.509 -30.479 2.593 1.00 20.28 431 SER A C 1
ATOM 3361 O O . SER A 1 431 ? -32.833 -31.548 2.073 1.00 20.28 431 SER A O 1
ATOM 3363 N N . PHE A 1 432 ? -31.283 -30.271 3.076 1.00 25.61 432 PHE A N 1
ATOM 3364 C CA . PHE A 1 432 ? -30.289 -31.339 3.201 1.00 25.61 432 PHE A CA 1
ATOM 3365 C C . PHE A 1 432 ? -29.997 -31.647 4.670 1.00 25.61 432 PHE A C 1
ATOM 3367 O O . PHE A 1 432 ? -29.228 -30.955 5.333 1.00 25.61 432 PHE A O 1
ATOM 3374 N N . HIS A 1 433 ? -30.579 -32.744 5.158 1.00 23.98 433 HIS A N 1
ATOM 3375 C CA . HIS A 1 433 ? -30.039 -33.462 6.309 1.00 23.98 433 HIS A CA 1
ATOM 3376 C C . HIS A 1 433 ? -28.699 -34.097 5.912 1.00 23.98 433 HIS A C 1
ATOM 3378 O O . HIS A 1 433 ? -28.647 -34.879 4.962 1.00 23.98 433 HIS A O 1
ATOM 3384 N N . SER A 1 434 ? -27.636 -33.841 6.675 1.00 26.94 434 SER A N 1
ATOM 3385 C CA . SER A 1 434 ? -26.450 -34.700 6.686 1.00 26.94 434 SER A CA 1
ATOM 3386 C C . SER A 1 434 ? -26.099 -35.096 8.118 1.00 26.94 434 SER A C 1
ATOM 3388 O O . SER A 1 434 ? -26.081 -34.286 9.044 1.00 26.94 434 SER A O 1
ATOM 3390 N N . THR A 1 435 ? -25.918 -36.398 8.299 1.00 25.14 435 THR A N 1
ATOM 3391 C CA . THR A 1 435 ? -25.774 -37.071 9.587 1.00 25.14 435 THR A CA 1
ATOM 3392 C C . THR A 1 435 ? -24.448 -36.713 10.256 1.00 25.14 435 THR A C 1
ATOM 3394 O O . THR A 1 435 ? -23.390 -36.847 9.640 1.00 25.14 435 THR A O 1
ATOM 3397 N N . LEU A 1 436 ? -24.490 -36.330 11.534 1.00 23.86 436 LEU A N 1
ATOM 3398 C CA . LEU A 1 436 ? -23.298 -36.303 12.383 1.00 23.86 436 LEU A CA 1
ATOM 3399 C C . LEU A 1 436 ? -22.769 -37.733 12.560 1.00 23.86 436 LEU A C 1
ATOM 3401 O O . LEU A 1 436 ? -23.533 -38.652 12.855 1.00 23.86 436 LEU A O 1
ATOM 3405 N N . VAL A 1 437 ? -21.458 -37.907 12.391 1.00 26.52 437 VAL A N 1
ATOM 3406 C CA . VAL A 1 437 ? -20.734 -39.116 12.799 1.00 26.52 437 VAL A CA 1
ATOM 3407 C C . VAL A 1 437 ? -19.841 -38.722 13.966 1.00 26.52 437 VAL A C 1
ATOM 3409 O O . VAL A 1 437 ? -18.839 -38.031 13.778 1.00 26.52 437 VAL A O 1
ATOM 3412 N N . ASP A 1 438 ? -20.222 -39.147 15.168 1.00 23.97 438 ASP A N 1
ATOM 3413 C CA . ASP A 1 438 ? -19.442 -38.921 16.381 1.00 23.97 438 ASP A CA 1
ATOM 3414 C C . ASP A 1 438 ? -18.144 -39.736 16.351 1.00 23.97 438 ASP A C 1
ATOM 3416 O O . ASP A 1 438 ? -18.143 -40.958 16.508 1.00 23.97 438 ASP A O 1
ATOM 3420 N N . CYS A 1 439 ? -17.014 -39.044 16.212 1.00 25.47 439 CYS A N 1
ATOM 3421 C CA . CYS A 1 439 ? -15.696 -39.599 16.497 1.00 25.47 439 CYS A CA 1
ATOM 3422 C C . CYS A 1 439 ? -15.244 -39.151 17.890 1.00 25.47 439 CYS A C 1
ATOM 3424 O O . CYS A 1 439 ? -14.478 -38.197 18.034 1.00 25.47 439 CYS A O 1
ATOM 3426 N N . ASN A 1 440 ? -15.703 -39.870 18.919 1.00 25.02 440 ASN A N 1
ATOM 3427 C CA . ASN A 1 440 ? -15.134 -39.776 20.262 1.00 25.02 440 ASN A CA 1
ATOM 3428 C C . ASN A 1 440 ? -13.635 -40.101 20.212 1.00 25.02 440 ASN A C 1
ATOM 3430 O O . ASN A 1 440 ? -13.252 -41.233 19.915 1.00 25.02 440 ASN A O 1
ATOM 3434 N N . MET A 1 441 ? -12.790 -39.130 20.557 1.00 28.27 441 MET A N 1
ATOM 3435 C CA . MET A 1 441 ? -11.375 -39.376 20.817 1.00 28.27 441 MET A CA 1
ATOM 3436 C C . MET A 1 441 ? -10.960 -38.683 22.114 1.00 28.27 441 MET A C 1
ATOM 3438 O O . MET A 1 441 ? -10.461 -37.559 22.124 1.00 28.27 441 MET A O 1
ATOM 3442 N N . GLU A 1 442 ? -11.190 -39.379 23.226 1.00 27.94 442 GLU A N 1
ATOM 3443 C CA . GLU A 1 442 ? -10.674 -38.995 24.537 1.00 27.94 442 GLU A CA 1
ATOM 3444 C C . GLU A 1 442 ? -9.144 -38.914 24.498 1.00 27.94 442 GLU A C 1
ATOM 3446 O O . GLU A 1 442 ? -8.472 -39.888 24.140 1.00 27.94 442 GLU A O 1
ATOM 3451 N N . ARG A 1 443 ? -8.559 -37.799 24.955 1.00 28.70 443 ARG A N 1
ATOM 3452 C CA . ARG A 1 443 ? -7.187 -37.854 25.470 1.00 28.70 443 ARG A CA 1
ATOM 3453 C C . ARG A 1 443 ? -6.840 -36.767 26.481 1.00 28.70 443 ARG A C 1
ATOM 3455 O O . ARG A 1 443 ? -6.514 -35.647 26.116 1.00 28.70 443 ARG A O 1
ATOM 3462 N N . SER A 1 444 ? -6.795 -37.206 27.740 1.00 27.31 444 SER A N 1
ATOM 3463 C CA . SER A 1 444 ? -5.842 -36.803 28.783 1.00 27.31 444 SER A CA 1
ATOM 3464 C C . SER A 1 444 ? -5.447 -35.326 28.815 1.00 27.31 444 SER A C 1
ATOM 3466 O O . SER A 1 444 ? -4.474 -34.915 28.180 1.00 27.31 444 SER A O 1
ATOM 3468 N N . GLU A 1 445 ? -6.063 -34.593 29.736 1.00 30.17 445 GLU A N 1
ATOM 3469 C CA . GLU A 1 445 ? -5.390 -33.472 30.384 1.00 30.17 445 GLU A CA 1
ATOM 3470 C C . GLU A 1 445 ? -4.008 -33.932 30.888 1.00 30.17 445 GLU A C 1
ATOM 3472 O O . GLU A 1 445 ? -3.855 -35.029 31.440 1.00 30.17 445 GLU A O 1
ATOM 3477 N N . ARG A 1 446 ? -2.982 -33.105 30.682 1.00 29.66 446 ARG A N 1
ATOM 3478 C CA . ARG A 1 446 ? -1.725 -33.176 31.430 1.00 29.66 446 ARG A CA 1
ATOM 3479 C C . ARG A 1 446 ? -1.413 -31.776 31.919 1.00 29.66 446 ARG A C 1
ATOM 3481 O O . ARG A 1 446 ? -1.215 -30.870 31.114 1.00 29.66 446 ARG A O 1
ATOM 3488 N N . MET A 1 447 ? -1.392 -31.629 33.237 1.00 27.66 447 MET A N 1
ATOM 3489 C CA . MET A 1 447 ? -0.991 -30.400 33.906 1.00 27.66 447 MET A CA 1
ATOM 3490 C C . MET A 1 447 ? 0.427 -29.997 33.487 1.00 27.66 447 MET A C 1
ATOM 3492 O O . MET A 1 447 ? 1.328 -30.835 33.412 1.00 27.66 447 MET A O 1
ATOM 3496 N N . LEU A 1 448 ? 0.616 -28.700 33.249 1.00 28.33 448 LEU A N 1
ATOM 3497 C CA . LEU A 1 448 ? 1.937 -28.080 33.223 1.00 28.33 448 LEU A CA 1
ATOM 3498 C C . LEU A 1 448 ? 2.482 -28.055 34.664 1.00 28.33 448 LEU A C 1
ATOM 3500 O O . LEU A 1 448 ? 1.726 -27.689 35.565 1.00 28.33 448 LEU A O 1
ATOM 3504 N N . PRO A 1 449 ? 3.748 -28.429 34.916 1.00 30.84 449 PRO A N 1
ATOM 3505 C CA . PRO A 1 449 ? 4.331 -28.314 36.246 1.00 30.84 449 PRO A CA 1
ATOM 3506 C C . PRO A 1 449 ? 4.650 -26.849 36.581 1.00 30.84 449 PRO A C 1
ATOM 3508 O O . PRO A 1 449 ? 5.170 -26.105 35.748 1.00 30.84 449 PRO A O 1
ATOM 3511 N N . GLU A 1 450 ? 4.345 -26.452 37.814 1.00 26.91 450 GLU A N 1
ATOM 3512 C CA . GLU A 1 450 ? 4.628 -25.119 38.352 1.00 26.91 450 GLU A CA 1
ATOM 3513 C C . GLU A 1 450 ? 6.140 -24.873 38.495 1.00 26.91 450 GLU A C 1
ATOM 3515 O O . GLU A 1 450 ? 6.906 -25.773 38.843 1.00 26.91 450 GLU A O 1
ATOM 3520 N N . ALA A 1 451 ? 6.574 -23.631 38.265 1.00 27.94 451 ALA A N 1
ATOM 3521 C CA . ALA A 1 451 ? 7.962 -23.222 38.451 1.00 27.94 451 ALA A CA 1
ATOM 3522 C C . ALA A 1 451 ? 8.189 -22.661 39.866 1.00 27.94 451 ALA A C 1
ATOM 3524 O O . ALA A 1 451 ? 7.663 -21.605 40.215 1.00 27.94 451 ALA A O 1
ATOM 3525 N N . SER A 1 452 ? 9.024 -23.333 40.663 1.00 26.95 452 SER A N 1
ATOM 3526 C CA . SER A 1 452 ? 9.503 -22.849 41.967 1.00 26.95 452 SER A CA 1
ATOM 3527 C C . SER A 1 452 ? 10.911 -22.226 41.861 1.00 26.95 452 SER A C 1
ATOM 3529 O O . SER A 1 452 ? 11.760 -22.807 41.182 1.00 26.95 452 SER A O 1
ATOM 3531 N N . PRO A 1 453 ? 11.212 -21.096 42.532 1.00 35.56 453 PRO A N 1
ATOM 3532 C CA . PRO A 1 453 ? 12.465 -20.355 42.342 1.00 35.56 453 PRO A CA 1
ATOM 3533 C C . PRO A 1 453 ? 13.567 -20.700 43.364 1.00 35.56 453 PRO A C 1
ATOM 3535 O O . PRO A 1 453 ? 13.265 -20.935 44.533 1.00 35.56 453 PRO A O 1
ATOM 3538 N N . SER A 1 454 ? 14.851 -20.617 42.976 1.00 29.39 454 SER A N 1
ATOM 3539 C CA . SER A 1 454 ? 15.931 -20.056 43.831 1.00 29.39 454 SER A CA 1
ATOM 3540 C C . SER A 1 454 ? 17.331 -19.981 43.178 1.00 29.39 454 SER A C 1
ATOM 3542 O O . SER A 1 454 ? 17.923 -20.988 42.817 1.00 29.39 454 SER A O 1
ATOM 3544 N N . HIS A 1 455 ? 17.870 -18.755 43.193 1.00 28.50 455 HIS A N 1
ATOM 3545 C CA . HIS A 1 455 ? 19.278 -18.335 43.350 1.00 28.50 455 HIS A CA 1
ATOM 3546 C C . HIS A 1 455 ? 20.386 -18.633 42.299 1.00 28.50 455 HIS A C 1
ATOM 3548 O O . HIS A 1 455 ? 20.289 -19.573 41.516 1.00 28.50 455 HIS A O 1
ATOM 3554 N N . PRO A 1 456 ? 21.421 -17.754 42.223 1.00 31.62 456 PRO A N 1
ATOM 3555 C CA . PRO A 1 456 ? 22.277 -17.613 41.043 1.00 31.62 456 PRO A CA 1
ATOM 3556 C C . PRO A 1 456 ? 23.656 -18.277 41.184 1.00 31.62 456 PRO A C 1
ATOM 3558 O O . PRO A 1 456 ? 24.184 -18.410 42.287 1.00 31.62 456 PRO A O 1
ATOM 3561 N N . ALA A 1 457 ? 24.285 -18.578 40.046 1.00 28.61 457 ALA A N 1
ATOM 3562 C CA . ALA A 1 457 ? 25.687 -18.982 39.962 1.00 28.61 457 ALA A CA 1
ATOM 3563 C C . ALA A 1 457 ? 26.480 -18.011 39.071 1.00 28.61 457 ALA A C 1
ATOM 3565 O O . ALA A 1 457 ? 26.097 -17.733 37.934 1.00 28.61 457 ALA A O 1
ATOM 3566 N N . THR A 1 458 ? 27.582 -17.493 39.609 1.00 28.70 458 THR A N 1
ATOM 3567 C CA . THR A 1 458 ? 28.593 -16.692 38.908 1.00 28.70 458 THR A CA 1
ATOM 3568 C C . THR A 1 458 ? 29.366 -17.545 37.898 1.00 28.70 458 THR A C 1
ATOM 3570 O O . THR A 1 458 ? 29.654 -18.710 38.166 1.00 28.70 458 THR A O 1
ATOM 3573 N N . LEU A 1 459 ? 29.748 -16.957 36.760 1.00 30.52 459 LEU A N 1
ATOM 3574 C CA . LEU A 1 459 ? 30.601 -17.587 35.745 1.00 30.52 459 LEU A CA 1
ATOM 3575 C C . LEU A 1 459 ? 31.871 -16.754 35.531 1.00 30.52 459 LEU A C 1
ATOM 3577 O O . LEU A 1 459 ? 31.792 -15.576 35.185 1.00 30.52 459 LEU A O 1
ATOM 3581 N N . GLU A 1 460 ? 33.028 -17.383 35.737 1.00 30.58 460 GLU A N 1
ATOM 3582 C CA . GLU A 1 460 ? 34.353 -16.844 35.406 1.00 30.58 460 GLU A CA 1
ATOM 3583 C C . GLU A 1 460 ? 34.733 -17.153 33.939 1.00 30.58 460 GLU A C 1
ATOM 3585 O O . GLU A 1 460 ? 34.202 -18.103 33.354 1.00 30.58 460 GLU A O 1
ATOM 3590 N N . PRO A 1 461 ? 35.628 -16.363 33.310 1.00 32.53 461 PRO A N 1
ATOM 3591 C CA . PRO A 1 461 ? 36.021 -16.551 31.913 1.00 32.53 461 PRO A CA 1
ATOM 3592 C C . PRO A 1 461 ? 37.054 -17.685 31.726 1.00 32.53 461 PRO A C 1
ATOM 3594 O O . PRO A 1 461 ? 37.849 -17.952 32.628 1.00 32.53 461 PRO A O 1
ATOM 3597 N N . PRO A 1 462 ? 37.096 -18.341 30.549 1.00 32.50 462 PRO A N 1
ATOM 3598 C CA . PRO A 1 462 ? 37.985 -19.474 30.300 1.00 32.50 462 PRO A CA 1
ATOM 3599 C C . PRO A 1 462 ? 39.438 -19.059 30.021 1.00 32.50 462 PRO A C 1
ATOM 3601 O O . PRO A 1 462 ? 39.708 -18.088 29.314 1.00 32.50 462 PRO A O 1
ATOM 3604 N N . THR A 1 463 ? 40.375 -19.856 30.535 1.00 29.92 463 THR A N 1
ATOM 3605 C CA . THR A 1 463 ? 41.826 -19.723 30.347 1.00 29.92 463 THR A CA 1
ATOM 3606 C C . THR A 1 463 ? 42.345 -20.445 29.097 1.00 29.92 463 THR A C 1
ATOM 3608 O O . THR A 1 463 ? 41.779 -21.433 28.628 1.00 29.92 463 THR A O 1
ATOM 3611 N N . THR A 1 464 ? 43.463 -19.950 28.561 1.00 28.59 464 THR A N 1
ATOM 3612 C CA . THR A 1 464 ? 44.228 -20.535 27.446 1.00 28.59 464 THR A CA 1
ATOM 3613 C C . THR A 1 464 ? 45.188 -21.645 27.908 1.00 28.59 464 THR A C 1
ATOM 3615 O O . THR A 1 464 ? 45.705 -21.551 29.020 1.00 28.59 464 THR A O 1
ATOM 3618 N N . PRO A 1 465 ? 45.501 -22.655 27.069 1.00 33.84 465 PRO A N 1
ATOM 3619 C CA . PRO A 1 465 ? 46.580 -23.614 27.322 1.00 33.84 465 PRO A CA 1
ATOM 3620 C C . PRO A 1 465 ? 47.910 -23.213 26.649 1.00 33.84 465 PRO A C 1
ATOM 3622 O O . PRO A 1 465 ? 47.916 -22.658 25.550 1.00 33.84 465 PRO A O 1
ATOM 3625 N N . ASP A 1 466 ? 49.029 -23.544 27.301 1.00 28.91 466 ASP A N 1
ATOM 3626 C CA . ASP A 1 466 ? 50.386 -23.097 26.949 1.00 28.91 466 ASP A CA 1
ATOM 3627 C C . ASP A 1 466 ? 51.254 -24.088 26.137 1.00 28.91 466 ASP A C 1
ATOM 3629 O O . ASP A 1 466 ? 51.006 -25.290 26.042 1.00 28.91 466 ASP A O 1
ATOM 3633 N N . TYR A 1 467 ? 52.315 -23.493 25.585 1.00 28.45 467 TYR A N 1
ATOM 3634 C CA . TYR A 1 467 ? 53.422 -23.970 24.743 1.00 28.45 467 TYR A CA 1
ATOM 3635 C C . TYR A 1 467 ? 54.224 -25.232 25.135 1.00 28.45 467 TYR A C 1
ATOM 3637 O O . TYR A 1 467 ? 54.460 -25.519 26.306 1.00 28.45 467 TYR A O 1
ATOM 3645 N N . VAL A 1 468 ? 54.857 -25.820 24.102 1.00 27.47 468 VAL A N 1
ATOM 3646 C CA . VAL A 1 468 ? 56.195 -26.467 24.127 1.00 27.47 468 VAL A CA 1
ATOM 3647 C C . VAL A 1 468 ? 56.982 -25.995 22.877 1.00 27.47 468 VAL A C 1
ATOM 3649 O O . VAL A 1 468 ? 56.393 -25.422 21.963 1.00 27.47 468 VAL A O 1
ATOM 3652 N N . SER A 1 469 ? 58.319 -26.077 22.878 1.00 27.55 469 SER A N 1
ATOM 3653 C CA . SER A 1 469 ? 59.135 -24.918 22.470 1.00 27.55 469 SER A CA 1
ATOM 3654 C C . SER A 1 469 ? 60.585 -25.209 22.006 1.00 27.55 469 SER A C 1
ATOM 3656 O O . SER A 1 469 ? 61.433 -25.551 22.831 1.00 27.55 469 SER A O 1
ATOM 3658 N N . SER A 1 470 ? 60.908 -24.983 20.723 1.00 26.53 470 SER A N 1
ATOM 3659 C CA . SER A 1 470 ? 62.281 -24.995 20.155 1.00 26.53 470 SER A CA 1
ATOM 3660 C C . SER A 1 470 ? 62.295 -24.412 18.725 1.00 26.53 470 SER A C 1
ATOM 3662 O O . SER A 1 470 ? 61.388 -24.742 17.968 1.00 26.53 470 SER A O 1
ATOM 3664 N N . SER A 1 471 ? 63.273 -23.629 18.248 1.00 27.59 471 SER A N 1
ATOM 3665 C CA . SER A 1 471 ? 64.460 -23.023 18.884 1.00 27.59 471 SER A CA 1
ATOM 3666 C C . SER A 1 471 ? 65.127 -22.000 17.932 1.00 2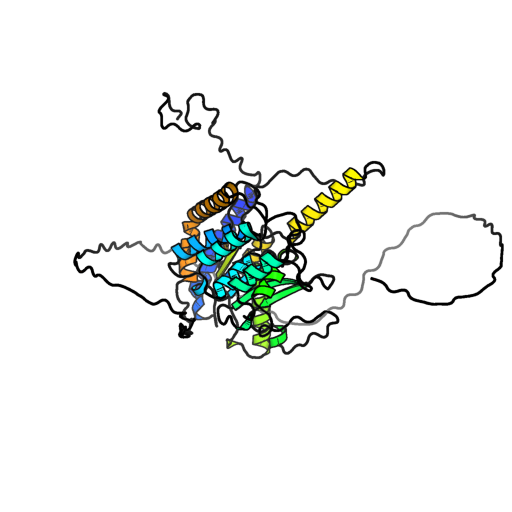7.59 471 SER A C 1
ATOM 3668 O O . SER A 1 471 ? 65.006 -22.139 16.720 1.00 27.59 471 SER A O 1
ATOM 3670 N N . GLU A 1 472 ? 65.910 -21.070 18.500 1.00 27.66 472 GLU A N 1
ATOM 3671 C CA . GLU A 1 472 ? 66.965 -20.241 17.860 1.00 27.66 472 GLU A CA 1
ATOM 3672 C C . GLU A 1 472 ? 66.597 -19.024 16.964 1.00 27.66 472 GLU A C 1
ATOM 3674 O O . GLU A 1 472 ? 65.568 -18.948 16.302 1.00 27.66 472 GLU A O 1
ATOM 3679 N N . ALA A 1 473 ? 67.493 -18.028 17.021 1.00 26.69 473 ALA A N 1
ATOM 3680 C CA . ALA A 1 473 ? 67.529 -16.702 16.371 1.00 26.69 473 ALA A CA 1
ATOM 3681 C C . ALA A 1 473 ? 69.039 -16.311 16.221 1.00 26.69 473 ALA A C 1
ATOM 3683 O O . ALA A 1 473 ? 69.860 -17.181 16.527 1.00 26.69 473 ALA A O 1
ATOM 3684 N N . PRO A 1 474 ? 69.498 -15.072 15.887 1.00 47.66 474 PRO A N 1
ATOM 3685 C CA . PRO A 1 474 ? 68.832 -13.838 15.420 1.00 47.66 474 PRO A CA 1
ATOM 3686 C C . PRO A 1 474 ? 69.590 -13.119 14.247 1.00 47.66 474 PRO A C 1
ATOM 3688 O O . PRO A 1 474 ? 70.449 -13.715 13.604 1.00 47.66 474 PRO A O 1
ATOM 3691 N N . CYS A 1 475 ? 69.338 -11.804 14.065 1.00 23.80 475 CYS A N 1
ATOM 3692 C CA . CYS A 1 475 ? 70.100 -10.800 13.273 1.00 23.80 475 CYS A CA 1
ATOM 3693 C C . CYS A 1 475 ? 69.922 -10.824 11.729 1.00 23.80 475 CYS A C 1
ATOM 3695 O O . CYS A 1 475 ? 69.728 -11.880 11.145 1.00 23.80 475 CYS A O 1
ATOM 3697 N N . SER A 1 476 ? 69.957 -9.699 10.990 1.00 27.17 476 SER A N 1
ATOM 3698 C CA . SER A 1 476 ? 70.314 -8.292 11.306 1.00 27.17 476 SER A CA 1
ATOM 3699 C C . SER A 1 476 ? 69.631 -7.275 10.362 1.00 27.17 476 SER A C 1
ATOM 3701 O O . SER A 1 476 ? 69.418 -7.582 9.191 1.00 27.17 476 SER A O 1
ATOM 3703 N N . SER A 1 477 ? 69.396 -6.039 10.824 1.00 30.14 477 SER A N 1
ATOM 3704 C CA . SER A 1 477 ? 69.247 -4.841 9.966 1.00 30.14 477 SER A CA 1
ATOM 3705 C C . SER A 1 477 ? 70.623 -4.314 9.497 1.00 30.14 477 SER A C 1
ATOM 3707 O O . SER A 1 477 ? 71.652 -4.823 9.953 1.00 30.14 477 SER A O 1
ATOM 3709 N N . PRO A 1 478 ? 70.673 -3.337 8.569 1.00 42.19 478 PRO A N 1
ATOM 3710 C CA . PRO A 1 478 ? 70.894 -1.963 9.042 1.00 42.19 478 PRO A CA 1
ATOM 3711 C C . PRO A 1 478 ? 70.108 -0.871 8.283 1.00 42.19 478 PRO A C 1
ATOM 3713 O O . PRO A 1 478 ? 69.408 -1.124 7.305 1.00 42.19 478 PRO A O 1
ATOM 3716 N N . GLU A 1 479 ? 70.231 0.349 8.803 1.00 31.53 479 GLU A N 1
ATOM 3717 C CA . GLU A 1 479 ? 69.661 1.610 8.318 1.00 31.53 479 GLU A CA 1
ATOM 3718 C C . GLU A 1 479 ? 70.507 2.235 7.193 1.00 31.53 479 GLU A C 1
ATOM 3720 O O . GLU A 1 479 ? 71.704 1.968 7.106 1.00 31.53 479 GLU A O 1
ATOM 3725 N N . GLU A 1 480 ? 69.937 3.181 6.437 1.00 29.59 480 GLU A N 1
ATOM 3726 C CA . GLU A 1 480 ? 70.679 4.390 6.050 1.00 29.59 480 GLU A CA 1
ATOM 3727 C C . GLU A 1 480 ? 69.719 5.572 5.816 1.00 29.59 480 GLU A C 1
ATOM 3729 O O . GLU A 1 480 ? 68.598 5.399 5.332 1.00 29.59 480 GLU A O 1
ATOM 3734 N N . ALA A 1 481 ? 70.146 6.777 6.198 1.00 31.12 481 ALA A N 1
ATOM 3735 C CA . ALA A 1 481 ? 69.367 8.015 6.140 1.00 31.12 481 ALA A CA 1
ATOM 3736 C C . ALA A 1 481 ? 70.204 9.143 5.517 1.00 31.12 481 ALA A C 1
ATOM 3738 O O . ALA A 1 481 ? 71.429 9.117 5.612 1.00 31.12 481 ALA A O 1
ATOM 3739 N N . CYS A 1 482 ? 69.558 10.162 4.937 1.00 26.84 482 CYS A N 1
ATOM 3740 C CA . CYS A 1 482 ? 70.221 11.433 4.626 1.00 26.84 482 CYS A CA 1
ATOM 3741 C C . CYS A 1 482 ? 69.233 12.615 4.594 1.00 26.84 482 CYS A C 1
ATOM 3743 O O . CYS A 1 482 ? 68.101 12.487 4.128 1.00 26.84 482 CYS A O 1
ATOM 3745 N N . GLU A 1 483 ? 69.672 13.756 5.129 1.00 31.34 483 GLU A N 1
ATOM 3746 C CA . GLU A 1 483 ? 68.892 14.979 5.398 1.00 31.34 483 GLU A CA 1
ATOM 3747 C C . GLU A 1 483 ? 68.907 15.979 4.213 1.00 31.34 483 GLU A C 1
ATOM 3749 O O . GLU A 1 483 ? 69.668 15.794 3.264 1.00 31.34 483 GLU A O 1
ATOM 3754 N N . GLY A 1 484 ? 68.124 17.080 4.250 1.00 27.34 484 GLY A N 1
ATOM 3755 C CA . GLY A 1 484 ? 68.168 18.059 3.136 1.00 27.34 484 GLY A CA 1
ATOM 3756 C C . GLY A 1 484 ? 67.351 19.372 3.144 1.00 27.34 484 GLY A C 1
ATOM 3757 O O . GLY A 1 484 ? 67.167 19.948 2.081 1.00 27.34 484 GLY A O 1
ATOM 3758 N N . SER A 1 485 ? 66.848 19.852 4.284 1.00 28.02 485 SER A N 1
ATOM 3759 C CA . SER A 1 485 ? 66.498 21.257 4.629 1.00 28.02 485 SER A CA 1
ATOM 3760 C C . SER A 1 485 ? 66.310 22.402 3.577 1.00 28.02 485 SER A C 1
ATOM 3762 O O . SER A 1 485 ? 67.261 22.851 2.947 1.00 28.02 485 SER A O 1
ATOM 3764 N N . VAL A 1 486 ? 65.150 23.092 3.698 1.00 31.67 486 VAL A N 1
ATOM 3765 C CA . VAL A 1 486 ? 64.970 24.583 3.764 1.00 31.67 486 VAL A CA 1
ATOM 3766 C C . VAL A 1 486 ? 64.968 25.457 2.477 1.00 31.67 486 VAL A C 1
ATOM 3768 O O . VAL A 1 486 ? 66.028 25.742 1.927 1.00 31.67 486 VAL A O 1
ATOM 3771 N N . LYS A 1 487 ? 63.808 26.085 2.140 1.00 28.73 487 LYS A N 1
ATOM 3772 C CA . LYS A 1 487 ? 63.521 27.558 2.258 1.00 28.73 487 LYS A CA 1
ATOM 3773 C C . LYS A 1 487 ? 62.156 28.014 1.681 1.00 28.73 487 LYS A C 1
ATOM 3775 O O . LYS A 1 487 ? 61.782 27.629 0.583 1.00 28.73 487 LYS A O 1
ATOM 3780 N N . THR A 1 488 ? 61.488 28.937 2.381 1.00 31.48 488 THR A N 1
ATOM 3781 C CA . THR A 1 488 ? 60.438 29.861 1.872 1.00 31.48 488 THR A CA 1
ATOM 3782 C C . THR A 1 488 ? 61.069 31.219 1.483 1.00 31.48 488 THR A C 1
ATOM 3784 O O . THR A 1 488 ? 62.186 31.484 1.943 1.00 31.48 488 THR A O 1
ATOM 3787 N N . PRO A 1 489 ? 60.415 32.100 0.686 1.00 42.62 489 PRO A N 1
ATOM 3788 C CA . PRO A 1 489 ? 59.500 33.103 1.274 1.00 42.62 489 PRO A CA 1
ATOM 3789 C C . PRO A 1 489 ? 58.287 33.548 0.400 1.00 42.62 489 PRO A C 1
ATOM 3791 O O . PRO A 1 489 ? 58.083 33.076 -0.711 1.00 42.62 489 PRO A O 1
ATOM 3794 N N . SER A 1 490 ? 57.505 34.466 0.988 1.00 29.47 490 SER A N 1
ATOM 3795 C CA . SER A 1 490 ? 56.407 35.352 0.514 1.00 29.47 490 SER A CA 1
ATOM 3796 C C . SER A 1 490 ? 56.549 35.983 -0.902 1.00 29.47 490 SER A C 1
ATOM 3798 O O . SER A 1 490 ? 57.649 35.970 -1.439 1.00 29.47 490 SER A O 1
ATOM 3800 N N . SER A 1 491 ? 55.538 36.619 -1.534 1.00 30.97 491 SER A N 1
ATOM 3801 C CA . SER A 1 491 ? 54.558 37.591 -0.978 1.00 30.97 491 SER A CA 1
ATOM 3802 C C . SER A 1 491 ? 53.352 37.968 -1.887 1.00 30.97 491 SER A C 1
ATOM 3804 O O . SER A 1 491 ? 53.379 37.737 -3.088 1.00 30.97 491 SER A O 1
ATOM 3806 N N . GLU A 1 492 ? 52.382 38.683 -1.279 1.00 29.80 492 GLU A N 1
ATOM 3807 C CA . GLU A 1 492 ? 51.495 39.739 -1.849 1.00 29.80 492 GLU A CA 1
ATOM 3808 C C . GLU A 1 492 ? 50.186 39.434 -2.633 1.00 29.80 492 GLU A C 1
ATOM 3810 O O . GLU A 1 492 ? 49.949 38.354 -3.162 1.00 29.80 492 GLU A O 1
ATOM 3815 N N . SER A 1 493 ? 49.286 40.436 -2.587 1.00 29.20 493 SER A N 1
ATOM 3816 C CA . SER A 1 493 ? 47.836 40.455 -2.908 1.00 29.20 493 SER A CA 1
ATOM 3817 C C . SER A 1 493 ? 47.327 41.919 -3.010 1.00 29.20 493 SER A C 1
ATOM 3819 O O . SER A 1 493 ? 48.038 42.779 -2.486 1.00 29.20 493 SER A O 1
ATOM 3821 N N . PRO A 1 494 ? 46.069 42.245 -3.414 1.00 57.78 494 PRO A N 1
ATOM 3822 C CA . PRO A 1 494 ? 45.169 41.648 -4.411 1.00 57.78 494 PRO A CA 1
ATOM 3823 C C . PRO A 1 494 ? 45.031 42.580 -5.661 1.00 57.78 494 PRO A C 1
ATOM 3825 O O . PRO A 1 494 ? 45.939 42.435 -6.480 1.00 57.78 494 PRO A O 1
ATOM 3828 N N . PRO A 1 495 ? 44.094 43.561 -5.877 1.00 49.00 495 PRO A N 1
ATOM 3829 C CA . PRO A 1 495 ? 42.803 43.956 -5.260 1.00 49.00 495 PRO A CA 1
ATOM 3830 C C . PRO A 1 495 ? 41.570 43.764 -6.213 1.00 49.00 495 PRO A C 1
ATOM 3832 O O . PRO A 1 495 ? 41.509 42.779 -6.942 1.00 49.00 495 PRO A O 1
ATOM 3835 N N . GLU A 1 496 ? 40.578 44.673 -6.187 1.00 32.84 496 GLU A N 1
ATOM 3836 C CA . GLU A 1 496 ? 39.280 44.672 -6.910 1.00 32.84 496 GLU A CA 1
ATOM 3837 C C . GLU A 1 496 ? 39.176 45.769 -8.007 1.00 32.84 496 GLU A C 1
ATOM 3839 O O . GLU A 1 496 ? 39.897 46.764 -7.919 1.00 32.84 496 GLU A O 1
ATOM 3844 N N . ALA A 1 497 ? 38.220 45.657 -8.960 1.00 31.75 497 ALA A N 1
ATOM 3845 C CA . ALA A 1 497 ? 37.107 46.626 -9.181 1.00 31.75 497 ALA A CA 1
ATOM 3846 C C . ALA A 1 497 ? 36.448 46.616 -10.599 1.00 31.75 497 ALA A C 1
ATOM 3848 O O . ALA A 1 497 ? 37.089 46.322 -11.601 1.00 31.75 497 ALA A O 1
ATOM 3849 N N . ALA A 1 498 ? 35.190 47.098 -10.640 1.00 30.84 498 ALA A N 1
ATOM 3850 C CA . ALA A 1 498 ? 34.481 47.779 -11.751 1.00 30.84 498 ALA A CA 1
ATOM 3851 C C . ALA A 1 498 ? 33.833 46.990 -12.929 1.00 30.84 498 ALA A C 1
ATOM 3853 O O . ALA A 1 498 ? 34.441 46.717 -13.956 1.00 30.84 498 ALA A O 1
ATOM 3854 N N . SER A 1 499 ? 32.514 46.774 -12.790 1.00 34.50 499 SER A N 1
ATOM 3855 C CA . SER A 1 499 ? 31.414 47.158 -13.715 1.00 34.50 499 SER A CA 1
ATOM 3856 C C . SER A 1 499 ? 31.607 47.251 -15.246 1.00 34.50 499 SER A C 1
ATOM 3858 O O . SER A 1 499 ? 32.421 48.039 -15.722 1.00 34.50 499 SER A O 1
ATOM 3860 N N . ASN A 1 500 ? 30.632 46.710 -15.997 1.00 37.69 500 ASN A N 1
ATOM 3861 C CA . ASN A 1 500 ? 29.968 47.452 -17.087 1.00 37.69 500 ASN A CA 1
ATOM 3862 C C . ASN A 1 500 ? 28.534 46.946 -17.369 1.00 37.69 500 ASN A C 1
ATOM 3864 O O . ASN A 1 500 ? 28.231 45.778 -17.143 1.00 37.69 500 ASN A O 1
ATOM 3868 N N . ASN A 1 501 ? 27.676 47.864 -17.831 1.00 42.69 501 ASN A N 1
ATOM 3869 C CA . ASN A 1 501 ? 26.271 47.666 -18.239 1.00 42.69 501 ASN A CA 1
ATOM 3870 C C . ASN A 1 501 ? 26.144 47.484 -19.774 1.00 42.69 501 ASN A C 1
ATOM 3872 O O . ASN A 1 501 ? 27.158 47.558 -20.468 1.00 42.69 501 ASN A O 1
ATOM 3876 N N . LEU A 1 502 ? 24.884 47.439 -20.257 1.00 40.53 502 LEU A N 1
ATOM 3877 C CA . LEU A 1 502 ? 24.389 47.524 -21.653 1.00 40.53 502 LEU A CA 1
ATOM 3878 C C . LEU A 1 502 ? 24.300 46.151 -22.356 1.00 40.53 502 LEU A C 1
ATOM 3880 O O . LEU A 1 502 ? 25.268 45.395 -22.333 1.00 40.53 502 LEU A O 1
ATOM 3884 N N . ASP A 1 503 ? 23.185 45.759 -22.986 1.00 40.97 503 ASP A N 1
ATOM 3885 C CA . ASP A 1 503 ? 21.837 46.363 -23.142 1.00 40.97 503 ASP A CA 1
ATOM 3886 C C . ASP A 1 503 ? 20.759 45.253 -23.129 1.00 40.97 503 ASP A C 1
ATOM 3888 O O . ASP A 1 503 ? 21.104 44.106 -23.505 1.00 40.97 503 ASP A O 1
#

Foldseek 3Di:
DADPDPDVPDDLCRHPPRPNPVDPPDPDPPDPPVVVVVVVLQVVLQVQLVVVCVVCLVPDFAEWAEEWEFDFALLLLLVLLLLVLLCVLLVHFPLQQGQEYEAFQSSLLVQLLSLVVHGSVVSNVLSVQCLVFFLDDAPQTDLVSLLVSLCVRQNPQRFLLVRPGRKYWYWWWQQQDPVIDIDIQTNDFALCVLLVHDDPDPDDDDDTRNRHRSSLSNSLQNQDPRHHDHRPRIHHRLLACSTCLVVVVVRLVSNCVSCVVVVNNSPRYHYQAYEYEYSADADDDDDDDLDPPDDDPVCVVNNVVSVVVVVVVSSCVSSPNDDPVVVVSSVVCSVSSHNYHYQHFHAPHDAHSNDNDPVRSVSSSVSSNVSVVVCVVVSVSVNCSRNPDRPPPDPPCPPPPPDDDDDDDDDDDDDDDDDDDDDDDDDDDDDDDDDDDDDDDDDDDDDDDDDDDDDDDDDDDDDDDDDDDDDDDDDDDDDDDDDDDDDDDDDDDDDDDDDDDDD

pLDDT: mean 73.38, std 26.64, range [20.28, 98.62]